Protein AF-A0A8H7TAU4-F1 (afdb_monomer)

Mean predicted aligned error: 18.39 Å

Organism: NCBI:txid108018

Solvent-accessible surface area (backbone atoms only — not comparable to full-atom values): 24026 Å² total; per-residue (Å²): 134,82,78,77,77,76,82,73,50,47,54,46,90,55,52,49,79,36,40,70,45,43,52,53,49,30,53,46,48,50,38,44,74,73,68,39,78,77,33,78,69,54,66,74,47,54,70,62,42,50,51,22,52,53,50,47,56,60,47,37,76,79,29,71,68,57,35,52,51,50,52,52,43,54,68,47,61,88,88,40,52,69,61,44,29,54,39,26,55,61,50,57,75,49,31,76,57,73,70,72,73,70,66,76,66,76,60,66,71,84,58,73,67,71,75,76,69,81,69,74,74,76,58,87,67,52,46,57,56,87,58,88,82,60,81,83,72,72,77,49,75,78,52,86,58,77,69,78,44,48,53,73,48,42,30,28,26,63,35,91,91,38,89,91,43,70,41,85,66,50,74,48,79,48,53,51,64,82,84,39,76,86,68,46,44,85,35,65,66,41,38,47,54,54,40,50,54,52,48,52,54,46,36,73,59,72,39,71,85,69,67,87,75,81,78,58,36,49,69,59,51,54,50,50,49,49,51,48,48,55,37,47,75,75,32,77,56,74,57,53,50,60,50,29,42,53,51,42,63,70,36,59,88,37,74,41,50,47,84,44,41,40,69,58,50,85,68,84,72,39,56,46,40,93,57,69,38,69,50,76,86,57,52,49,68,56,52,55,64,48,44,79,71,37,70,68,48,49,50,50,52,53,50,38,67,70,49,83,58,78,94,69,94,72,82,85,77,71,78,70,73,77,64,67,65,69,46,51,58,52,50,54,60,52,48,72,74,66,78,78,83,85,79,83,78,86,81,88,86,85,88,80,90,85,80,89,82,83,90,81,90,80,90,82,84,89,84,81,88,82,89,82,87,82,78,86,81,86,82,88,135

Nearest PDB structures (foldseek):
  8glv-assembly1_Gs  TM=4.082E-01  e=7.304E+00  Chlamydomonas reinhardtii
  7ogk-assembly1_B  TM=1.988E-01  e=6.567E+00  Escherichia coli K-12

Sequence (381 aa):
MTEHSTDIPLFDGYNLTSARELRFLAVAISEYKDGLGNGMKLRALSDERKATITRVAIQMVGSPSLRAAIDALVAVDFECDNALISAGRMLQVFTYFEPPELRPSIGPVPTDPLPVQLIDKNVPGVRAIKDPSLDTSFARHGTPDKSKYKFIIDFEKQNPYKSAKWDYYGTKVYNWTDHHGEPSWDSAASLSKLNQWRAQIFKRYFGVKRGPRDHWIVSEKDLVVKLMKEDLENSAFVRWKRLANNYNSAMNGQIQGTDEFLLSQSIGNKEYLDEERLAPWRTLGAIKAQTTRWPETMNLEAQALAGETSEVESSDDEEEMQDPESESEKVVAANLKRKRPHTKSQGSGKSKKVKKTNTSKGKSHRKGKAVKKYSDGEDEN

Foldseek 3Di:
DDPPDPQQFLQPPADLQFLVSLVLLLVQLVCVVVVVLVDPSLVPDDPRRSVSSVSLVVVVVVDVQSVVLSVLSNPDDSVDSPSSSVSSVSCVVRRRPPRPPPPPPPPPVPPVPLPPPPPDQDDPQKAWDDDPVWDLDAQAAPDDDQPLQKDKIWMWGQDPVHNPDTHTDGMDMGGNVVPDPDFDSNDPVSSVSSNVVSQVVCCNHVNDPDDPDDFDFPVLVVLLLVLQLVCLVVDLDGLLLVSLVVSCVVQPQDKAQQPTATPDCPPPNDGGDPHIDRDDRDDSVRSVVVLVVDVSSVVSNVVSVVPPDDDDDDDSPDDRDDDVVVVVVVVVVVVVVDDDDDDDDDDDDDDDDDDDDDDDDDDDDDDDDDDDDDDDDDDDD

Structure (mmCIF, N/CA/C/O backbone):
data_AF-A0A8H7TAU4-F1
#
_entry.id   AF-A0A8H7TAU4-F1
#
loop_
_atom_site.group_PDB
_atom_site.id
_atom_site.type_symbol
_atom_site.label_atom_id
_atom_site.label_alt_id
_atom_site.label_comp_id
_atom_site.label_asym_id
_atom_site.label_entity_id
_atom_site.label_seq_id
_atom_site.pdbx_PDB_ins_code
_atom_site.Cartn_x
_atom_site.Cartn_y
_atom_site.Cartn_z
_atom_site.occupancy
_atom_site.B_iso_or_equiv
_atom_site.auth_seq_id
_atom_site.auth_comp_id
_atom_site.auth_asym_id
_atom_site.auth_atom_id
_atom_site.pdbx_PDB_model_num
ATOM 1 N N . MET A 1 1 ? 25.228 -34.833 15.499 1.00 39.53 1 MET A N 1
ATOM 2 C CA . MET A 1 1 ? 25.374 -33.989 16.698 1.00 39.53 1 MET A CA 1
ATOM 3 C C . MET A 1 1 ? 24.097 -33.183 16.798 1.00 39.53 1 MET A C 1
ATOM 5 O O . MET A 1 1 ? 23.881 -32.322 15.962 1.00 39.53 1 MET A O 1
ATOM 9 N N . THR A 1 2 ? 23.187 -33.581 17.681 1.00 47.03 2 THR A N 1
ATOM 10 C CA . THR A 1 2 ? 21.951 -32.841 17.957 1.00 47.03 2 THR A CA 1
ATOM 11 C C . THR A 1 2 ? 22.325 -31.645 18.818 1.00 47.03 2 THR A C 1
ATOM 13 O O . THR A 1 2 ? 22.779 -31.827 19.946 1.00 47.03 2 THR A O 1
ATOM 16 N N . GLU A 1 3 ? 22.221 -30.440 18.265 1.00 52.06 3 GLU A N 1
ATOM 17 C CA . GLU A 1 3 ? 22.332 -29.211 19.046 1.00 52.06 3 GLU A CA 1
ATOM 18 C C . GLU A 1 3 ? 21.216 -29.231 20.094 1.00 52.06 3 GLU A C 1
ATOM 20 O O . GLU A 1 3 ? 20.033 -29.261 19.756 1.00 52.06 3 GLU A O 1
ATOM 25 N N . HIS A 1 4 ? 21.588 -29.308 21.371 1.00 49.59 4 HIS A N 1
ATOM 26 C CA . HIS A 1 4 ? 20.640 -29.129 22.459 1.00 49.59 4 HIS A CA 1
ATOM 27 C C . HIS A 1 4 ? 20.161 -27.680 22.399 1.00 49.59 4 HIS A C 1
ATOM 29 O O . HIS A 1 4 ? 20.913 -26.769 22.744 1.00 49.59 4 HIS A O 1
ATOM 35 N N . SER A 1 5 ? 18.933 -27.476 21.916 1.00 58.84 5 SER A N 1
ATOM 36 C CA . SER A 1 5 ? 18.222 -26.208 22.056 1.00 58.84 5 SER A CA 1
ATOM 37 C C . SER A 1 5 ? 18.266 -25.819 23.529 1.00 58.84 5 SER A C 1
ATOM 39 O O . SER A 1 5 ? 17.749 -26.536 24.383 1.00 58.84 5 SER A O 1
ATOM 41 N N . THR A 1 6 ? 18.965 -24.736 23.851 1.00 65.75 6 THR A N 1
ATOM 42 C CA . THR A 1 6 ? 18.936 -24.176 25.197 1.00 65.75 6 THR A CA 1
ATOM 43 C C . THR A 1 6 ? 17.556 -23.571 25.391 1.00 65.75 6 THR A C 1
ATOM 45 O O . THR A 1 6 ? 17.268 -22.522 24.814 1.00 65.75 6 THR A O 1
ATOM 48 N N . ASP A 1 7 ? 16.701 -24.243 26.155 1.00 78.94 7 ASP A N 1
ATOM 49 C CA . ASP A 1 7 ? 15.372 -23.743 26.495 1.00 78.94 7 ASP A CA 1
ATOM 50 C C . ASP A 1 7 ? 15.516 -22.478 27.343 1.00 78.94 7 ASP A C 1
ATOM 52 O O . ASP A 1 7 ? 15.787 -22.523 28.544 1.00 78.94 7 ASP A O 1
ATOM 56 N N . ILE A 1 8 ? 15.401 -21.321 26.690 1.00 85.88 8 ILE A N 1
ATOM 57 C CA . ILE A 1 8 ? 15.450 -20.033 27.375 1.00 85.88 8 ILE A CA 1
ATOM 58 C C . ILE A 1 8 ? 14.099 -19.842 28.079 1.00 85.88 8 ILE A C 1
ATOM 60 O O . ILE A 1 8 ? 13.071 -19.855 27.393 1.00 85.88 8 ILE A O 1
ATOM 64 N N . PRO A 1 9 ? 14.064 -19.628 29.408 1.00 91.75 9 PRO A N 1
ATOM 65 C CA . PRO A 1 9 ? 12.813 -19.467 30.139 1.00 91.75 9 PRO A CA 1
ATOM 66 C C . PRO A 1 9 ? 12.007 -18.273 29.616 1.00 91.75 9 PRO A C 1
ATOM 68 O O . PRO A 1 9 ? 12.557 -17.235 29.240 1.00 91.75 9 PRO A O 1
ATOM 71 N N . LEU A 1 10 ? 10.677 -18.400 29.617 1.00 94.50 10 LEU A N 1
ATOM 72 C CA . LEU A 1 10 ? 9.784 -17.388 29.039 1.00 94.50 10 LEU A CA 1
ATOM 73 C C . LEU A 1 10 ? 9.912 -16.016 29.723 1.00 94.50 10 LEU A C 1
ATOM 75 O O . LEU A 1 10 ? 9.821 -14.993 29.051 1.00 94.50 10 LEU A O 1
ATOM 79 N N . PHE A 1 11 ? 10.144 -16.002 31.038 1.00 95.75 11 PHE A N 1
ATOM 80 C CA . PHE A 1 11 ? 10.239 -14.796 31.872 1.00 95.75 11 PHE A CA 1
ATOM 81 C C . PHE A 1 11 ? 11.682 -14.435 32.249 1.00 95.75 11 PHE A C 1
ATOM 83 O O . PHE A 1 11 ? 11.936 -13.934 33.345 1.00 95.75 11 PHE A O 1
ATOM 90 N N . ASP A 1 12 ? 12.631 -14.700 31.353 1.00 94.38 12 ASP A N 1
ATOM 91 C CA . ASP A 1 12 ? 14.044 -14.409 31.594 1.00 94.38 12 ASP A CA 1
ATOM 92 C C . ASP A 1 12 ? 14.277 -12.935 31.975 1.00 94.38 12 ASP A C 1
ATOM 94 O O . ASP A 1 12 ? 13.645 -12.023 31.426 1.00 94.38 12 ASP A O 1
ATOM 98 N N . GLY A 1 13 ? 15.141 -12.697 32.959 1.00 93.88 13 GLY A N 1
ATOM 99 C CA . GLY A 1 13 ? 15.393 -11.364 33.516 1.00 93.88 13 GLY A CA 1
ATOM 100 C C . GLY A 1 13 ? 14.346 -10.824 34.511 1.00 93.88 13 GLY A C 1
ATOM 101 O O . GLY A 1 13 ? 14.547 -9.721 35.038 1.00 93.88 13 GLY A O 1
ATOM 102 N N . TYR A 1 14 ? 13.272 -11.569 34.819 1.00 96.06 14 TYR A N 1
ATOM 103 C CA . TYR A 1 14 ? 12.276 -11.222 35.847 1.00 96.06 14 TYR A CA 1
ATOM 104 C C . TYR A 1 14 ? 12.221 -12.261 36.975 1.00 96.06 14 TYR A C 1
ATOM 106 O O . TYR A 1 14 ? 12.076 -13.458 36.742 1.00 96.06 14 TYR A O 1
ATOM 114 N N . ASN A 1 15 ? 12.263 -11.802 38.231 1.00 96.62 15 ASN A N 1
ATOM 115 C CA . ASN A 1 15 ? 12.067 -12.679 39.386 1.00 96.62 15 ASN A CA 1
ATOM 116 C C . ASN A 1 15 ? 10.575 -12.773 39.751 1.00 96.62 15 ASN A C 1
ATOM 118 O O . ASN A 1 15 ? 10.033 -11.885 40.411 1.00 96.62 15 ASN A O 1
ATOM 122 N N . LEU A 1 16 ? 9.934 -13.883 39.378 1.00 96.81 16 LEU A N 1
ATOM 123 C CA . LEU A 1 16 ? 8.505 -14.128 39.615 1.00 96.81 16 LEU A CA 1
ATOM 124 C C . LEU A 1 16 ? 8.123 -14.353 41.091 1.00 96.81 16 LEU A C 1
ATOM 126 O O . LEU A 1 16 ? 6.945 -14.511 41.394 1.00 96.81 16 LEU A O 1
ATOM 130 N N . THR A 1 17 ? 9.079 -14.364 42.025 1.00 96.31 17 THR A N 1
ATOM 131 C CA . THR A 1 17 ? 8.798 -14.380 43.473 1.00 96.31 17 THR A CA 1
ATOM 132 C C . THR A 1 17 ? 8.974 -13.010 44.129 1.00 96.31 17 THR A C 1
ATOM 134 O O . THR A 1 17 ? 8.787 -12.886 45.336 1.00 96.31 17 THR A O 1
ATOM 137 N N . SER A 1 18 ? 9.355 -11.982 43.365 1.00 97.25 18 SER A N 1
ATOM 138 C CA . SER A 1 18 ? 9.571 -10.619 43.853 1.00 97.25 18 SER A CA 1
ATOM 139 C C . SER A 1 18 ? 8.415 -9.714 43.435 1.00 97.25 18 SER A C 1
ATOM 141 O O . SER A 1 18 ? 8.256 -9.414 42.252 1.00 97.25 18 SER A O 1
ATOM 143 N N . ALA A 1 19 ? 7.642 -9.209 44.402 1.00 96.00 19 ALA A N 1
ATOM 144 C CA . ALA A 1 19 ? 6.538 -8.283 44.132 1.00 96.00 19 ALA A CA 1
ATOM 145 C C . ALA A 1 19 ? 6.995 -7.045 43.340 1.00 96.00 19 ALA A C 1
ATOM 147 O O . ALA A 1 19 ? 6.307 -6.588 42.430 1.00 96.00 19 ALA A O 1
ATOM 148 N N . ARG A 1 20 ? 8.201 -6.531 43.624 1.00 95.94 20 ARG A N 1
ATOM 149 C CA . ARG A 1 20 ? 8.790 -5.400 42.892 1.00 95.94 20 ARG A CA 1
ATOM 150 C C . ARG A 1 20 ? 8.992 -5.711 41.408 1.00 95.94 20 ARG A C 1
ATOM 152 O O . ARG A 1 20 ? 8.645 -4.883 40.573 1.00 95.94 20 ARG A O 1
ATOM 159 N N . GLU A 1 21 ? 9.545 -6.876 41.079 1.00 96.75 21 GLU A N 1
ATOM 160 C CA . GLU A 1 21 ? 9.778 -7.264 39.680 1.00 96.75 21 GLU A CA 1
ATOM 161 C C . GLU A 1 21 ? 8.468 -7.555 38.945 1.00 96.75 21 GLU A C 1
ATOM 163 O O . GLU A 1 21 ? 8.324 -7.205 37.776 1.00 96.75 21 GLU A O 1
ATOM 168 N N . LEU A 1 22 ? 7.480 -8.110 39.648 1.00 97.06 22 LEU A N 1
ATOM 169 C CA . LEU A 1 22 ? 6.145 -8.357 39.107 1.00 97.06 22 LEU A CA 1
ATOM 170 C C . LEU A 1 22 ? 5.388 -7.064 38.783 1.00 97.06 22 LEU A C 1
ATOM 172 O O . LEU A 1 22 ? 4.741 -7.002 37.742 1.00 97.06 22 LEU A O 1
ATOM 176 N N . ARG A 1 23 ? 5.533 -6.002 39.592 1.00 95.81 23 ARG A N 1
ATOM 177 C CA . ARG A 1 23 ? 5.009 -4.664 39.246 1.00 95.81 23 ARG A CA 1
ATOM 178 C C . ARG A 1 23 ? 5.629 -4.139 37.952 1.00 95.81 23 ARG A C 1
ATOM 180 O O . ARG A 1 23 ? 4.915 -3.650 37.081 1.00 95.81 23 ARG A O 1
ATOM 187 N N . PHE A 1 24 ? 6.952 -4.255 37.800 1.00 94.88 24 PHE A N 1
ATOM 188 C CA . PHE A 1 24 ? 7.625 -3.825 36.570 1.00 94.88 24 PHE A CA 1
ATOM 189 C C . PHE A 1 24 ? 7.172 -4.632 35.354 1.00 94.88 24 PHE A C 1
ATOM 191 O O . PHE A 1 24 ? 6.944 -4.047 34.298 1.00 94.88 24 PHE A O 1
ATOM 198 N N . LEU A 1 25 ? 7.023 -5.950 35.505 1.00 96.12 25 LEU A N 1
ATOM 199 C CA . LEU A 1 25 ? 6.506 -6.829 34.461 1.00 96.12 25 LEU A CA 1
ATOM 200 C C . LEU A 1 25 ? 5.082 -6.425 34.050 1.00 96.12 25 LEU A C 1
ATOM 202 O O . LEU A 1 25 ? 4.831 -6.231 32.864 1.00 96.12 25 LEU A O 1
ATOM 206 N N . ALA A 1 26 ? 4.183 -6.229 35.019 1.00 96.12 26 ALA A N 1
ATOM 207 C CA . ALA A 1 26 ? 2.795 -5.830 34.783 1.00 96.12 26 ALA A CA 1
ATOM 208 C C . ALA A 1 26 ? 2.702 -4.503 34.013 1.00 96.12 26 ALA A C 1
ATOM 210 O O . ALA A 1 26 ? 2.026 -4.420 32.990 1.00 96.12 26 ALA A O 1
ATOM 211 N N . VAL A 1 27 ? 3.446 -3.483 34.456 1.00 94.62 27 VAL A N 1
ATOM 212 C CA . VAL A 1 27 ? 3.479 -2.166 33.800 1.00 94.62 27 VAL A CA 1
ATOM 213 C C . VAL A 1 27 ? 4.049 -2.261 32.383 1.00 94.62 27 VAL A C 1
ATOM 215 O O . VAL A 1 27 ? 3.482 -1.684 31.459 1.00 94.62 27 VAL A O 1
ATOM 218 N N . ALA A 1 28 ? 5.147 -2.997 32.194 1.00 94.50 28 ALA A N 1
ATOM 219 C CA . ALA A 1 28 ? 5.782 -3.146 30.888 1.00 94.50 28 ALA A CA 1
ATOM 220 C C . ALA A 1 28 ? 4.875 -3.865 29.878 1.00 94.50 28 ALA A C 1
ATOM 222 O O . ALA A 1 28 ? 4.795 -3.452 28.723 1.00 94.50 28 ALA A O 1
ATOM 223 N N . ILE A 1 29 ? 4.167 -4.913 30.310 1.00 94.44 29 ILE A N 1
ATOM 224 C CA . ILE A 1 29 ? 3.215 -5.620 29.450 1.00 94.44 29 ILE A CA 1
ATOM 225 C C . ILE A 1 29 ? 1.998 -4.743 29.144 1.00 94.44 29 ILE A C 1
ATOM 227 O O . ILE A 1 29 ? 1.566 -4.724 27.995 1.00 94.44 29 ILE A O 1
ATOM 231 N N . SER A 1 30 ? 1.473 -3.992 30.118 1.00 93.50 30 SER A N 1
ATOM 232 C CA . SER A 1 30 ? 0.364 -3.058 29.877 1.00 93.50 30 SER A CA 1
ATOM 233 C C . SER A 1 30 ? 0.732 -2.018 28.815 1.00 93.50 30 SER A C 1
ATOM 235 O O . SER A 1 30 ? 0.019 -1.895 27.825 1.00 93.50 30 SER A O 1
ATOM 237 N N . GLU A 1 31 ? 1.891 -1.354 28.944 1.00 91.12 31 GLU A N 1
ATOM 238 C CA . GLU A 1 31 ? 2.360 -0.385 27.936 1.00 91.12 31 GLU A CA 1
ATOM 239 C C . GLU A 1 31 ? 2.540 -1.034 26.554 1.00 91.12 31 GLU A C 1
ATOM 241 O O . GLU A 1 31 ? 2.225 -0.430 25.529 1.00 91.12 31 GLU A O 1
ATOM 246 N N . TYR A 1 32 ? 3.020 -2.280 26.507 1.00 90.00 32 TYR A N 1
ATOM 247 C CA . TYR A 1 32 ? 3.148 -3.012 25.250 1.00 90.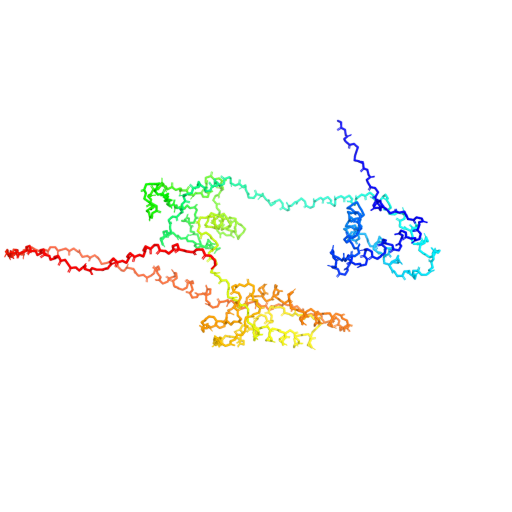00 32 TYR A CA 1
ATOM 248 C C . TYR A 1 32 ? 1.778 -3.318 24.615 1.00 90.00 32 TYR A C 1
ATOM 250 O O . TYR A 1 32 ? 1.624 -3.154 23.403 1.00 90.00 32 TYR A O 1
ATOM 258 N N . LYS A 1 33 ? 0.779 -3.736 25.411 1.00 87.12 33 LYS A N 1
ATOM 259 C CA . LYS A 1 33 ? -0.590 -4.039 24.944 1.00 87.12 33 LYS A CA 1
ATOM 260 C C . LYS A 1 33 ? -1.305 -2.803 24.401 1.00 87.12 33 LYS A C 1
ATOM 262 O O . LYS A 1 33 ? -2.013 -2.923 23.406 1.00 87.12 33 LYS A O 1
ATOM 267 N N . ASP A 1 34 ? -1.041 -1.632 24.970 1.00 86.06 34 ASP A N 1
ATOM 268 C CA . ASP A 1 34 ? -1.599 -0.352 24.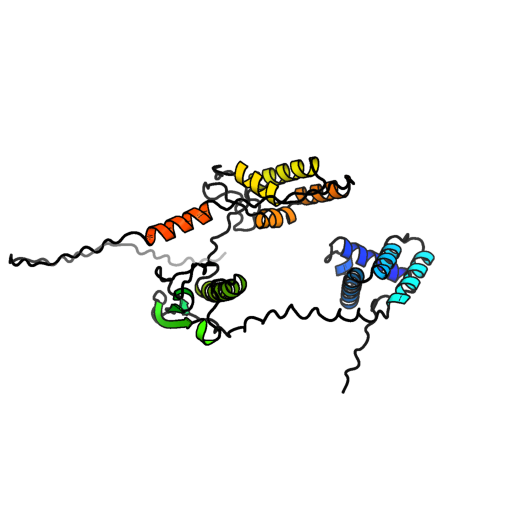510 1.00 86.06 34 ASP A CA 1
ATOM 269 C C . ASP A 1 34 ? -0.957 0.155 23.199 1.00 86.06 34 ASP A C 1
ATOM 271 O O . ASP A 1 34 ? -1.198 1.279 22.761 1.00 86.06 34 ASP A O 1
ATOM 275 N N . GLY A 1 35 ? -0.095 -0.647 22.558 1.00 80.75 35 GLY A N 1
ATOM 276 C CA . GLY A 1 35 ? 0.604 -0.277 21.325 1.00 80.75 35 GLY A CA 1
ATOM 277 C C . GLY A 1 35 ? 1.745 0.719 21.546 1.00 80.75 35 GLY A C 1
ATOM 278 O O . GLY A 1 35 ? 2.407 1.134 20.591 1.00 80.75 35 GLY A O 1
ATOM 279 N N . LEU A 1 36 ? 2.047 1.064 22.801 1.00 71.06 36 LEU A N 1
ATOM 280 C CA . LEU A 1 36 ? 3.151 1.936 23.183 1.00 71.06 36 LEU A CA 1
ATOM 281 C C . LEU A 1 36 ? 4.455 1.139 23.278 1.00 71.06 36 LEU A C 1
ATOM 283 O O . LEU A 1 36 ? 5.187 1.258 24.254 1.00 71.06 36 LEU A O 1
ATOM 287 N N . GLY A 1 37 ? 4.814 0.382 22.235 1.00 61.94 37 GLY A N 1
ATOM 288 C CA . GLY A 1 37 ? 6.059 -0.406 22.183 1.00 61.94 37 GLY A CA 1
ATOM 289 C C . GLY A 1 37 ? 7.354 0.405 22.390 1.00 61.94 37 GLY A C 1
ATOM 290 O O . GLY A 1 37 ? 8.420 -0.175 22.565 1.00 61.94 37 GLY A O 1
ATOM 291 N N . ASN A 1 38 ? 7.255 1.743 22.415 1.00 64.44 38 ASN A N 1
ATOM 292 C CA . ASN A 1 38 ? 8.321 2.705 22.717 1.00 64.44 38 ASN A CA 1
ATOM 293 C C . ASN A 1 38 ? 8.006 3.623 23.923 1.00 64.44 38 ASN A C 1
ATOM 295 O O . ASN A 1 38 ? 8.547 4.737 24.026 1.00 64.44 38 ASN A O 1
ATOM 299 N N . GLY A 1 39 ? 7.132 3.187 24.834 1.00 74.88 39 GLY A N 1
ATOM 300 C CA . GLY A 1 39 ? 6.830 3.880 26.086 1.00 74.88 39 GLY A CA 1
ATOM 301 C C . GLY A 1 39 ? 8.102 4.258 26.854 1.00 74.88 39 GLY A C 1
ATOM 302 O O . GLY A 1 39 ? 9.137 3.589 26.755 1.00 74.88 39 GLY A O 1
ATOM 303 N N . MET A 1 40 ? 8.074 5.379 27.586 1.00 69.19 40 MET A N 1
ATOM 304 C CA . MET A 1 40 ? 9.248 5.845 28.343 1.00 69.19 40 MET A CA 1
ATOM 305 C C . MET A 1 40 ? 9.749 4.788 29.339 1.00 69.19 40 MET A C 1
ATOM 307 O O . MET A 1 40 ? 10.958 4.677 29.535 1.00 69.19 40 MET A O 1
ATOM 311 N N . LYS A 1 41 ? 8.852 3.979 29.920 1.00 78.44 41 LYS A N 1
ATOM 312 C CA . LYS A 1 41 ? 9.231 2.944 30.890 1.00 78.44 41 LYS A CA 1
ATOM 313 C C . LYS A 1 41 ? 9.824 1.715 30.208 1.00 78.44 41 LYS A C 1
ATOM 315 O O . LYS A 1 41 ? 10.830 1.203 30.691 1.00 78.44 41 LYS A O 1
ATOM 320 N N . LEU A 1 42 ? 9.301 1.307 29.047 1.00 81.94 42 LEU A N 1
ATOM 321 C CA . LEU A 1 42 ? 9.917 0.255 28.224 1.00 81.94 42 LEU A CA 1
ATOM 322 C C . LEU A 1 42 ? 11.335 0.626 27.767 1.00 81.94 42 LEU A C 1
ATOM 324 O O . LEU A 1 42 ? 12.218 -0.230 27.760 1.00 81.94 42 LEU A O 1
ATOM 328 N N . ARG A 1 43 ? 11.597 1.901 27.442 1.00 83.31 43 ARG A N 1
ATOM 329 C CA . ARG A 1 43 ? 12.940 2.368 27.042 1.00 83.31 43 ARG A CA 1
ATOM 330 C C . ARG A 1 43 ? 13.994 2.204 28.137 1.00 83.31 43 ARG A C 1
ATOM 332 O O . ARG A 1 43 ? 15.146 1.935 27.801 1.00 83.31 43 ARG A O 1
ATOM 339 N N . ALA A 1 44 ? 13.597 2.326 29.402 1.00 87.88 44 ALA A N 1
ATOM 340 C CA . ALA A 1 44 ? 14.481 2.203 30.559 1.00 87.88 44 ALA A CA 1
ATOM 341 C C . ALA A 1 44 ? 14.828 0.747 30.931 1.00 87.88 44 ALA A C 1
ATOM 343 O O . ALA A 1 44 ? 15.700 0.527 31.770 1.00 87.88 44 ALA A O 1
ATOM 344 N N . LEU A 1 45 ? 14.164 -0.249 30.333 1.00 90.38 45 LEU A N 1
ATOM 345 C CA . LEU A 1 45 ? 14.465 -1.663 30.568 1.00 90.38 45 LEU A CA 1
ATOM 346 C C . LEU A 1 45 ? 15.744 -2.098 29.838 1.00 90.38 45 LEU A C 1
ATOM 348 O O . LEU A 1 45 ? 16.067 -1.582 28.764 1.00 90.38 45 LEU A O 1
ATOM 352 N N . SER A 1 46 ? 16.432 -3.100 30.393 1.00 94.06 46 SER A N 1
ATOM 353 C CA . SER A 1 46 ? 17.510 -3.800 29.689 1.00 94.06 46 SER A CA 1
ATOM 354 C C . SER A 1 46 ? 16.978 -4.498 28.434 1.00 94.06 46 SER A C 1
ATOM 356 O O . SER A 1 46 ? 15.799 -4.858 28.355 1.00 94.06 46 SER A O 1
ATOM 358 N N . ASP A 1 47 ? 17.849 -4.712 27.449 1.00 91.06 47 ASP A N 1
ATOM 359 C CA . ASP A 1 47 ? 17.465 -5.352 26.184 1.00 91.06 47 ASP A CA 1
ATOM 360 C C . ASP A 1 47 ? 16.953 -6.784 26.390 1.00 91.06 47 ASP A C 1
ATOM 362 O O . ASP A 1 47 ? 16.000 -7.204 25.737 1.00 91.06 47 ASP A O 1
ATOM 366 N N . GLU A 1 48 ? 17.502 -7.488 27.379 1.00 93.06 48 GLU A N 1
ATOM 367 C CA . GLU A 1 48 ? 17.034 -8.802 27.824 1.00 93.06 48 GLU A CA 1
ATOM 368 C C . GLU A 1 48 ? 15.574 -8.759 28.305 1.00 93.06 48 GLU A C 1
ATOM 370 O O . GLU A 1 48 ? 14.733 -9.528 27.837 1.00 93.06 48 GLU A O 1
ATOM 375 N N . ARG A 1 49 ? 15.223 -7.791 29.164 1.00 94.88 49 ARG A N 1
ATOM 376 C CA . ARG A 1 49 ? 13.846 -7.627 29.651 1.00 94.88 49 ARG A CA 1
ATOM 377 C C . ARG A 1 49 ? 12.890 -7.239 28.525 1.00 94.88 49 ARG A C 1
ATOM 379 O O . ARG A 1 49 ? 11.791 -7.782 28.457 1.00 94.88 49 ARG A O 1
ATOM 386 N N . LYS A 1 50 ? 13.301 -6.365 27.599 1.00 93.19 50 LYS A N 1
ATOM 387 C CA . LYS A 1 50 ? 12.498 -6.017 26.407 1.00 93.19 50 LYS A CA 1
ATOM 388 C C . LYS A 1 50 ? 12.231 -7.236 25.521 1.00 93.19 50 LYS A C 1
ATOM 390 O O . LYS A 1 50 ? 11.105 -7.423 25.049 1.00 93.19 50 LYS A O 1
ATOM 395 N N . ALA A 1 51 ? 13.246 -8.076 25.313 1.00 91.56 51 ALA A N 1
ATOM 396 C CA . ALA A 1 51 ? 13.105 -9.322 24.570 1.00 91.56 51 ALA A CA 1
ATOM 397 C C . ALA A 1 51 ? 12.121 -10.272 25.270 1.00 91.56 51 ALA A C 1
ATOM 399 O O . ALA A 1 51 ? 11.256 -10.849 24.613 1.00 91.56 51 ALA A O 1
ATOM 400 N N . THR A 1 52 ? 12.180 -10.377 26.599 1.00 95.00 52 THR A N 1
ATOM 401 C CA . THR A 1 52 ? 11.213 -11.141 27.400 1.00 95.00 52 THR A CA 1
ATOM 402 C C . THR A 1 52 ? 9.781 -10.626 27.249 1.00 95.00 52 THR A C 1
ATOM 404 O O . THR A 1 52 ? 8.900 -11.421 26.933 1.00 95.00 52 THR A O 1
ATOM 407 N N . ILE A 1 53 ? 9.536 -9.315 27.353 1.00 95.31 53 ILE A N 1
ATOM 408 C CA . ILE A 1 53 ? 8.195 -8.735 27.133 1.00 95.31 53 ILE A CA 1
ATOM 409 C C . ILE A 1 53 ? 7.665 -9.073 25.735 1.00 95.31 53 ILE A C 1
ATOM 411 O O . ILE A 1 53 ? 6.523 -9.506 25.588 1.00 95.31 53 ILE A O 1
ATOM 415 N N . THR A 1 54 ? 8.515 -8.947 24.714 1.00 91.44 54 THR A N 1
ATOM 416 C CA . THR A 1 54 ? 8.149 -9.268 23.327 1.00 91.44 54 THR A CA 1
ATOM 417 C C . THR A 1 54 ? 7.806 -10.751 23.167 1.00 91.44 54 THR A C 1
ATOM 419 O O . THR A 1 54 ? 6.796 -11.088 22.551 1.00 91.44 54 THR A O 1
ATOM 422 N N . ARG A 1 55 ? 8.602 -11.654 23.757 1.00 92.69 55 ARG A N 1
ATOM 423 C CA . ARG A 1 55 ? 8.335 -13.102 23.739 1.00 92.69 55 ARG A CA 1
ATOM 424 C C . ARG A 1 55 ? 7.019 -13.447 24.427 1.00 92.69 55 ARG A C 1
ATOM 426 O O . ARG A 1 55 ? 6.223 -14.184 23.850 1.00 92.69 55 ARG A O 1
ATOM 433 N N . VAL A 1 56 ? 6.767 -12.891 25.614 1.00 94.25 56 VAL A N 1
ATOM 434 C CA . VAL A 1 56 ? 5.506 -13.086 26.347 1.00 94.25 56 VAL A CA 1
ATOM 435 C C . VAL A 1 56 ? 4.324 -12.614 25.502 1.00 94.25 56 VAL A C 1
ATOM 437 O O . VAL A 1 56 ? 3.363 -13.362 25.342 1.00 94.25 56 VAL A O 1
ATOM 440 N N . ALA A 1 57 ? 4.414 -11.432 24.885 1.00 91.62 57 ALA A N 1
ATOM 441 C CA . ALA A 1 57 ? 3.349 -10.900 24.040 1.00 91.62 57 ALA A CA 1
ATOM 442 C C . ALA A 1 57 ? 3.055 -11.790 22.820 1.00 91.62 57 ALA A C 1
ATOM 444 O O . ALA A 1 57 ? 1.891 -12.056 22.523 1.00 91.62 57 ALA A O 1
ATOM 445 N N . ILE A 1 58 ? 4.093 -12.306 22.148 1.00 89.81 58 ILE A N 1
ATOM 446 C CA . ILE A 1 58 ? 3.936 -13.258 21.037 1.00 89.81 58 ILE A CA 1
ATOM 447 C C . ILE A 1 58 ? 3.237 -14.536 21.522 1.00 89.81 58 ILE A C 1
ATOM 449 O O . ILE A 1 58 ? 2.281 -14.992 20.896 1.00 89.81 58 ILE A O 1
ATOM 453 N N . GLN A 1 59 ? 3.660 -15.094 22.661 1.00 91.12 59 GLN A N 1
ATOM 454 C CA . GLN A 1 59 ? 3.076 -16.325 23.207 1.00 91.12 59 GLN A CA 1
ATOM 455 C C . GLN A 1 59 ? 1.626 -16.140 23.678 1.00 91.12 59 GLN A C 1
ATOM 457 O O . GLN A 1 59 ? 0.798 -17.038 23.512 1.00 91.12 59 GLN A O 1
ATOM 462 N N . MET A 1 60 ? 1.266 -14.958 24.189 1.00 93.38 60 MET A N 1
ATOM 463 C CA . MET A 1 60 ? -0.118 -14.622 24.548 1.00 93.38 60 MET A CA 1
ATOM 464 C C . MET A 1 60 ? -1.074 -14.656 23.348 1.00 93.38 60 MET A C 1
ATOM 466 O O . MET A 1 60 ? -2.284 -14.781 23.547 1.00 93.38 60 MET A O 1
ATOM 470 N N . VAL A 1 61 ? -0.585 -14.541 22.105 1.00 89.19 61 VAL A N 1
ATOM 471 C CA . VAL A 1 61 ? -1.415 -14.715 20.897 1.00 89.19 61 VAL A CA 1
ATOM 472 C C . VAL A 1 61 ? -1.868 -16.170 20.754 1.00 89.19 61 VAL A C 1
ATOM 474 O O . VAL A 1 61 ? -3.013 -16.413 20.383 1.00 89.19 61 VAL A O 1
ATOM 477 N N . GLY A 1 62 ? -0.994 -17.124 21.088 1.00 87.38 62 GLY A N 1
ATOM 478 C CA . GLY A 1 62 ? -1.241 -18.560 20.946 1.00 87.38 62 GLY A CA 1
ATOM 479 C C . GLY A 1 62 ? -1.794 -19.262 22.189 1.00 87.38 62 GLY A C 1
ATOM 480 O O . GLY A 1 62 ? -2.328 -20.360 22.057 1.00 87.38 62 GLY A O 1
ATOM 481 N N . SER A 1 63 ? -1.691 -18.656 23.377 1.00 93.25 63 SER A N 1
ATOM 482 C CA . SER A 1 63 ? -2.073 -19.277 24.654 1.00 93.25 63 SER A CA 1
ATOM 483 C C . SER A 1 63 ? -3.104 -18.433 25.422 1.00 93.25 63 SER A C 1
ATOM 485 O O . SER A 1 63 ? -2.732 -17.469 26.103 1.00 93.25 63 SER A O 1
ATOM 487 N N . PRO A 1 64 ? -4.407 -18.787 25.360 1.00 92.31 64 PRO A N 1
ATOM 488 C CA . PRO A 1 64 ? -5.457 -18.116 26.130 1.00 92.31 64 PRO A CA 1
ATOM 489 C C . PRO A 1 64 ? -5.213 -18.162 27.644 1.00 92.31 64 PRO A C 1
ATOM 491 O O . PRO A 1 64 ? -5.483 -17.187 28.339 1.00 92.31 64 PRO A O 1
ATOM 494 N N . SER A 1 65 ? -4.651 -19.263 28.155 1.00 94.12 65 SER A N 1
ATOM 495 C CA . SER A 1 65 ? -4.337 -19.426 29.580 1.00 94.12 65 SER A CA 1
ATOM 496 C C . SER A 1 65 ? -3.221 -18.489 30.040 1.00 94.12 65 SER A C 1
ATOM 498 O O . SER A 1 65 ? -3.346 -17.872 31.095 1.00 94.12 65 SER A O 1
ATOM 500 N N . LEU A 1 66 ? -2.160 -18.329 29.235 1.00 95.06 66 LEU A N 1
ATOM 501 C CA . LEU A 1 66 ? -1.107 -17.352 29.523 1.00 95.06 66 LEU A CA 1
ATOM 502 C C . LEU A 1 66 ? -1.673 -15.931 29.485 1.00 95.06 66 LEU A C 1
ATOM 504 O O . LEU A 1 66 ? -1.377 -15.131 30.368 1.00 95.06 66 LEU A O 1
ATOM 508 N N . ARG A 1 67 ? -2.520 -15.626 28.493 1.00 95.94 67 ARG A N 1
ATOM 509 C CA . ARG A 1 67 ? -3.180 -14.321 28.393 1.00 95.94 67 ARG A CA 1
ATOM 510 C C . ARG A 1 67 ? -3.995 -14.010 29.647 1.00 95.94 67 ARG A C 1
ATOM 512 O O . ARG A 1 67 ? -3.785 -12.959 30.236 1.00 95.94 67 ARG A O 1
ATOM 519 N N . ALA A 1 68 ? -4.835 -14.941 30.095 1.00 95.38 68 ALA A N 1
ATOM 520 C CA . ALA A 1 68 ? -5.630 -14.776 31.309 1.00 95.38 68 ALA A CA 1
ATOM 521 C C . ALA A 1 68 ? -4.760 -14.589 32.567 1.00 95.38 68 ALA A C 1
ATOM 523 O O . ALA A 1 68 ? -5.071 -13.747 33.404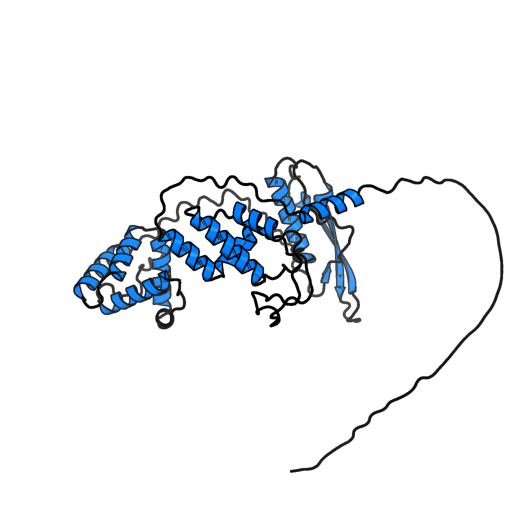 1.00 95.38 68 ALA A O 1
ATOM 524 N N . ALA A 1 69 ? -3.650 -15.326 32.695 1.00 96.31 69 ALA A N 1
ATOM 525 C CA . ALA A 1 69 ? -2.732 -15.180 33.827 1.00 96.31 69 ALA A CA 1
ATOM 526 C C . ALA A 1 69 ? -2.027 -13.811 33.843 1.00 96.31 69 ALA A C 1
ATOM 528 O O . ALA A 1 69 ? -1.855 -13.208 34.903 1.00 96.31 69 ALA A O 1
ATOM 529 N N . ILE A 1 70 ? -1.645 -13.301 32.671 1.00 96.88 70 ILE A N 1
ATOM 530 C CA . ILE A 1 70 ? -1.063 -11.964 32.523 1.00 96.88 70 ILE A CA 1
ATOM 531 C C . ILE A 1 70 ? -2.103 -10.873 32.791 1.00 96.88 70 ILE A C 1
ATOM 533 O O . ILE A 1 70 ? -1.796 -9.907 33.483 1.00 96.88 70 ILE A O 1
ATOM 537 N N . ASP A 1 71 ? -3.330 -11.034 32.302 1.00 95.69 71 ASP A N 1
ATOM 538 C CA . ASP A 1 71 ? -4.417 -10.087 32.559 1.00 95.69 71 ASP A CA 1
ATOM 539 C C . ASP A 1 71 ? -4.751 -10.031 34.054 1.00 95.69 71 ASP A C 1
ATOM 541 O O . ASP A 1 71 ? -4.924 -8.946 34.606 1.00 95.69 71 ASP A O 1
ATOM 545 N N . ALA A 1 72 ? -4.724 -11.180 34.739 1.00 95.56 72 ALA A N 1
ATOM 546 C CA . ALA A 1 72 ? -4.840 -11.240 36.190 1.00 95.56 72 ALA A CA 1
ATOM 547 C C . ALA A 1 72 ? -3.688 -10.505 36.891 1.00 95.56 72 ALA A C 1
ATOM 549 O O . ALA A 1 72 ? -3.949 -9.757 37.827 1.00 95.56 72 ALA A O 1
ATOM 550 N N . LEU A 1 73 ? -2.435 -10.663 36.433 1.00 97.12 73 LEU A N 1
ATOM 551 C CA . LEU A 1 73 ? -1.288 -9.922 36.975 1.00 97.12 73 LEU A CA 1
ATOM 552 C C . LEU A 1 73 ? -1.460 -8.402 36.806 1.00 97.12 73 LEU A C 1
ATOM 554 O O . LEU A 1 73 ? -1.178 -7.655 37.739 1.00 97.12 73 LEU A O 1
ATOM 558 N N . VAL A 1 74 ? -1.904 -7.948 35.630 1.00 96.31 74 VAL A N 1
ATOM 559 C CA . VAL A 1 74 ? -2.104 -6.519 35.323 1.00 96.31 74 VAL A CA 1
ATOM 560 C C . VAL A 1 74 ? -3.261 -5.924 36.131 1.00 96.31 74 VAL A C 1
ATOM 562 O O . VAL A 1 74 ? -3.197 -4.757 36.504 1.00 96.31 74 VAL A O 1
ATOM 565 N N . ALA A 1 75 ? -4.289 -6.719 36.435 1.00 94.94 75 ALA A N 1
ATOM 566 C CA . ALA A 1 75 ? -5.435 -6.297 37.236 1.00 94.94 75 ALA A CA 1
ATOM 567 C C . ALA A 1 75 ? -5.175 -6.290 38.756 1.00 94.94 75 ALA A C 1
ATOM 569 O O . ALA A 1 75 ? -6.006 -5.775 39.505 1.00 94.94 75 ALA A O 1
ATOM 570 N N . VAL A 1 76 ? -4.066 -6.873 39.236 1.00 94.69 76 VAL A N 1
ATOM 571 C CA . VAL A 1 76 ? -3.745 -6.889 40.671 1.00 94.69 76 VAL A CA 1
ATOM 572 C C . VAL A 1 76 ? -3.464 -5.474 41.171 1.00 94.69 76 VAL A C 1
ATOM 574 O O . VAL A 1 76 ? -2.639 -4.755 40.610 1.00 94.69 76 VAL A O 1
ATOM 577 N N . ASP A 1 77 ? -4.091 -5.112 42.291 1.00 91.44 77 ASP A N 1
ATOM 578 C CA . ASP A 1 77 ? -3.768 -3.892 43.024 1.00 91.44 77 ASP A CA 1
ATOM 579 C C . ASP A 1 77 ? -2.292 -3.899 43.459 1.00 91.44 77 ASP A C 1
ATOM 581 O O . ASP A 1 77 ? -1.840 -4.761 44.224 1.00 91.44 77 ASP A O 1
ATOM 585 N N . PHE A 1 78 ? -1.530 -2.922 42.965 1.00 90.44 78 PHE A N 1
ATOM 586 C CA . PHE A 1 78 ? -0.101 -2.814 43.222 1.00 90.44 78 PHE A CA 1
ATOM 587 C C . PHE A 1 78 ? 0.243 -2.544 44.687 1.00 90.44 78 PHE A C 1
ATOM 589 O O . PHE A 1 78 ? 1.417 -2.684 45.034 1.00 90.44 78 PHE A O 1
ATOM 596 N N . GLU A 1 79 ? -0.715 -2.220 45.554 1.00 91.50 79 GLU A N 1
ATOM 597 C CA . GLU A 1 79 ? -0.484 -2.089 46.996 1.00 91.50 79 GLU A CA 1
ATOM 598 C C . GLU A 1 79 ? -0.427 -3.447 47.725 1.00 91.50 79 GLU A C 1
ATOM 600 O O . GLU A 1 79 ? 0.111 -3.537 48.829 1.00 91.50 79 GLU A O 1
ATOM 605 N N . CYS A 1 80 ? -0.884 -4.541 47.099 1.00 94.38 80 CYS A N 1
ATOM 606 C CA . CYS A 1 80 ? -0.934 -5.864 47.725 1.00 94.38 80 CYS A CA 1
ATOM 607 C C . CYS A 1 80 ? 0.198 -6.802 47.252 1.00 94.38 80 CYS A C 1
ATOM 609 O O . CYS A 1 80 ? 0.038 -7.592 46.317 1.00 94.38 80 CYS A O 1
ATOM 611 N N . ASP A 1 81 ? 1.341 -6.788 47.951 1.00 95.94 81 ASP A N 1
ATOM 612 C CA . ASP A 1 81 ? 2.504 -7.642 47.631 1.00 95.94 81 ASP A CA 1
ATOM 613 C C . ASP A 1 81 ? 2.161 -9.143 47.575 1.00 95.94 81 ASP A C 1
ATOM 615 O O . ASP A 1 81 ? 2.644 -9.864 46.701 1.00 95.94 81 ASP A O 1
ATOM 619 N N . ASN A 1 82 ? 1.297 -9.624 48.475 1.00 94.56 82 ASN A N 1
ATOM 620 C CA . ASN A 1 82 ? 0.899 -11.034 48.518 1.00 94.56 82 ASN A CA 1
ATOM 621 C C . ASN A 1 82 ? 0.097 -11.449 47.277 1.00 94.56 82 ASN A C 1
ATOM 623 O O . ASN A 1 82 ? 0.299 -12.550 46.760 1.00 94.56 82 ASN A O 1
ATOM 627 N N . ALA A 1 83 ? -0.786 -10.576 46.784 1.00 94.06 83 ALA A N 1
ATOM 628 C CA . ALA A 1 83 ? -1.561 -10.834 45.575 1.00 94.06 83 ALA A CA 1
ATOM 629 C C . ALA A 1 83 ? -0.649 -10.874 44.342 1.00 94.06 83 ALA A C 1
ATOM 631 O O . ALA A 1 83 ? -0.760 -11.793 43.529 1.00 94.06 83 ALA A O 1
ATOM 632 N N . LEU A 1 84 ? 0.318 -9.952 44.259 1.00 95.88 84 LEU A N 1
ATOM 633 C CA . LEU A 1 84 ? 1.329 -9.955 43.203 1.00 95.88 84 LEU A CA 1
ATOM 634 C C . LEU A 1 84 ? 2.140 -11.249 43.224 1.00 95.88 84 LEU A C 1
ATOM 636 O O . LEU A 1 84 ? 2.218 -11.927 42.207 1.00 95.88 84 LEU A O 1
ATOM 640 N N . ILE A 1 85 ? 2.691 -11.642 44.376 1.00 96.31 85 ILE A N 1
ATOM 641 C CA . ILE A 1 85 ? 3.482 -12.878 44.498 1.00 96.31 85 ILE A CA 1
ATOM 642 C C . ILE A 1 85 ? 2.644 -14.109 44.126 1.00 96.31 85 ILE A C 1
ATOM 644 O O . ILE A 1 85 ? 3.154 -15.019 43.472 1.00 96.31 85 ILE A O 1
ATOM 648 N N . SER A 1 86 ? 1.362 -14.139 44.497 1.00 94.56 86 SER A N 1
ATOM 649 C CA . SER A 1 86 ? 0.441 -15.202 44.082 1.00 94.56 86 SER A CA 1
ATOM 650 C C . SER A 1 86 ? 0.292 -15.258 42.555 1.00 94.56 86 SER A C 1
ATOM 652 O O . SER A 1 86 ? 0.450 -16.325 41.960 1.00 94.56 86 SER A O 1
ATOM 654 N N . ALA A 1 87 ? 0.102 -14.109 41.896 1.00 95.06 87 ALA A N 1
ATOM 655 C CA . ALA A 1 87 ? 0.071 -14.020 40.436 1.00 95.06 87 ALA A CA 1
ATOM 656 C C . ALA A 1 87 ? 1.401 -14.442 39.790 1.00 95.06 87 ALA A C 1
ATOM 658 O O . ALA A 1 87 ? 1.408 -15.193 38.815 1.00 95.06 87 ALA A O 1
ATOM 659 N N . GLY A 1 88 ? 2.535 -14.056 40.377 1.00 96.31 88 GLY A N 1
ATOM 660 C CA . GLY A 1 88 ? 3.860 -14.498 39.944 1.00 96.31 88 GLY A CA 1
ATOM 661 C C . GLY A 1 88 ? 4.035 -16.017 40.004 1.00 96.31 88 GLY A C 1
ATOM 662 O O . GLY A 1 88 ? 4.550 -16.613 39.060 1.00 96.31 88 GLY A O 1
ATOM 663 N N . ARG A 1 89 ? 3.529 -16.672 41.057 1.00 94.75 89 ARG A N 1
ATOM 664 C CA . ARG A 1 89 ? 3.516 -18.143 41.165 1.00 94.75 89 ARG A CA 1
ATOM 665 C C . ARG A 1 89 ? 2.641 -18.801 40.100 1.00 94.75 89 ARG A C 1
ATOM 667 O O . ARG A 1 89 ? 3.024 -19.844 39.583 1.00 94.75 89 ARG A O 1
ATOM 674 N N . MET A 1 90 ? 1.513 -18.196 39.726 1.00 94.62 90 MET A N 1
ATOM 675 C CA . MET A 1 90 ? 0.716 -18.692 38.594 1.00 94.62 90 MET A CA 1
ATOM 676 C C . MET A 1 90 ? 1.505 -18.615 37.280 1.00 94.62 90 MET A C 1
ATOM 678 O O . MET A 1 90 ? 1.469 -19.550 36.483 1.00 94.62 90 MET A O 1
ATOM 682 N N . LEU A 1 91 ? 2.279 -17.545 37.077 1.00 96.06 91 LEU A N 1
ATOM 683 C CA . LEU A 1 91 ? 3.117 -17.380 35.885 1.00 96.06 91 LEU A CA 1
ATOM 684 C C . LEU A 1 91 ? 4.297 -18.360 35.819 1.00 96.06 91 LEU A C 1
ATOM 686 O O . LEU A 1 91 ? 4.732 -18.701 34.721 1.00 96.06 91 LEU A O 1
ATOM 690 N N . GLN A 1 92 ? 4.773 -18.880 36.957 1.00 94.94 92 GLN A N 1
ATOM 691 C CA . GLN A 1 92 ? 5.810 -19.923 36.984 1.00 94.94 92 GLN A CA 1
ATOM 692 C C . GLN A 1 92 ? 5.373 -21.218 36.290 1.00 94.94 92 GLN A C 1
ATOM 694 O O . GLN A 1 92 ? 6.215 -21.956 35.796 1.00 94.94 92 GLN A O 1
ATOM 699 N N . VAL A 1 93 ? 4.072 -21.490 36.171 1.00 93.00 93 VAL A N 1
ATOM 700 C CA . VAL A 1 93 ? 3.590 -22.650 35.400 1.00 93.00 93 VAL A CA 1
ATOM 701 C C . VAL A 1 93 ? 3.921 -22.504 33.905 1.00 93.00 93 VAL A C 1
ATOM 703 O O . VAL A 1 93 ? 4.031 -23.495 33.191 1.00 93.00 93 VAL A O 1
ATOM 706 N N . PHE A 1 94 ? 4.151 -21.274 33.437 1.00 92.00 94 PHE A N 1
ATOM 707 C CA . PHE A 1 94 ? 4.453 -20.957 32.044 1.00 92.00 94 PHE A CA 1
ATOM 708 C C . PHE A 1 94 ? 5.943 -20.677 31.782 1.00 92.00 94 PHE A C 1
ATOM 710 O O . PHE A 1 94 ? 6.299 -20.371 30.645 1.00 92.00 94 PHE A O 1
ATOM 717 N N . THR A 1 95 ? 6.838 -20.756 32.784 1.00 87.31 95 THR A N 1
ATOM 718 C CA . THR A 1 95 ? 8.272 -20.448 32.571 1.00 87.31 95 THR A CA 1
ATOM 719 C C . THR A 1 95 ? 8.943 -21.400 31.594 1.00 87.31 95 THR A C 1
ATOM 721 O O . THR A 1 95 ? 9.835 -20.972 30.866 1.00 87.31 95 THR A O 1
ATOM 724 N N . TYR A 1 96 ? 8.491 -22.651 31.559 1.00 79.44 96 TYR A N 1
ATOM 725 C CA . TYR A 1 96 ? 8.977 -23.693 30.657 1.00 79.44 96 TYR A CA 1
ATOM 726 C C . TYR A 1 96 ? 7.861 -24.107 29.705 1.00 79.44 96 TYR A C 1
ATOM 728 O O . TYR A 1 96 ? 7.510 -25.279 29.604 1.00 79.44 96 TYR A O 1
ATOM 736 N N . PHE A 1 97 ? 7.238 -23.120 29.058 1.00 67.44 97 PHE A N 1
ATOM 737 C CA . PHE A 1 97 ? 6.383 -23.425 27.926 1.00 67.44 97 PHE A CA 1
ATOM 738 C C . PHE A 1 97 ? 7.288 -23.971 26.826 1.00 67.44 97 PHE A C 1
ATOM 740 O O . PHE A 1 97 ? 8.094 -23.225 26.265 1.00 67.44 97 PHE A O 1
ATOM 747 N N . GLU A 1 98 ? 7.170 -25.270 26.553 1.00 56.62 98 GLU A N 1
ATOM 748 C CA . GLU A 1 98 ? 7.670 -25.844 25.312 1.00 56.62 98 GLU A CA 1
ATOM 749 C C . GLU A 1 98 ? 7.096 -24.954 24.201 1.00 56.62 98 GLU A C 1
ATOM 751 O O . GLU A 1 98 ? 5.873 -24.742 24.176 1.00 56.62 98 GLU A O 1
ATOM 756 N N . PRO A 1 99 ? 7.946 -24.276 23.400 1.00 56.09 99 PRO A N 1
ATOM 757 C CA . PRO A 1 99 ? 7.461 -23.356 22.384 1.00 56.09 99 PRO A CA 1
ATOM 758 C C . PRO A 1 99 ? 6.406 -24.118 21.593 1.00 56.09 99 PRO A C 1
ATOM 760 O O . PRO A 1 99 ? 6.686 -25.265 21.242 1.00 56.09 99 PRO A O 1
ATOM 763 N N . PRO A 1 100 ? 5.196 -23.548 21.400 1.00 52.81 100 PRO A N 1
ATOM 764 C CA . PRO A 1 100 ? 4.082 -24.280 20.817 1.00 52.81 100 PRO A CA 1
ATOM 765 C C . PRO A 1 100 ? 4.633 -24.993 19.601 1.00 52.81 100 PRO A C 1
ATOM 767 O O . PRO A 1 100 ? 5.197 -24.291 18.751 1.00 52.81 100 PRO A O 1
ATOM 770 N N . GLU A 1 101 ? 4.572 -26.340 19.599 1.00 42.31 101 GLU A N 1
ATOM 771 C CA . GLU A 1 101 ? 5.056 -27.164 18.489 1.00 42.31 101 GLU A CA 1
ATOM 772 C C . GLU A 1 101 ? 4.659 -26.401 17.250 1.00 42.31 101 GLU A C 1
ATOM 774 O O . GLU A 1 101 ? 3.460 -26.133 17.087 1.00 42.31 101 GLU A O 1
ATOM 779 N N . LEU A 1 102 ? 5.659 -25.899 16.508 1.00 45.66 102 LEU A N 1
ATOM 780 C CA . LEU A 1 102 ? 5.434 -25.072 15.332 1.00 45.66 102 LEU A CA 1
ATOM 781 C C . LEU A 1 102 ? 4.338 -25.796 14.585 1.00 45.66 102 LEU A C 1
ATOM 783 O O . LEU A 1 102 ? 4.624 -26.893 14.097 1.00 45.66 102 LEU A O 1
ATOM 787 N N . ARG A 1 103 ? 3.097 -25.254 14.615 1.00 41.50 103 ARG A N 1
ATOM 788 C CA . ARG A 1 103 ? 1.928 -25.932 14.031 1.00 41.50 103 ARG A CA 1
ATOM 789 C C . ARG A 1 103 ? 2.453 -26.489 12.736 1.00 41.50 103 ARG A C 1
ATOM 791 O O . ARG A 1 103 ? 3.021 -25.641 12.030 1.00 41.50 103 ARG A O 1
ATOM 798 N N . PRO A 1 104 ? 2.388 -27.822 12.496 1.00 38.19 104 PRO A N 1
ATOM 799 C CA . PRO A 1 104 ? 3.051 -28.447 11.363 1.00 38.19 104 PRO A CA 1
ATOM 800 C C . PRO A 1 104 ? 2.755 -27.517 10.233 1.00 38.19 104 PRO A C 1
ATOM 802 O O . PRO A 1 104 ? 1.567 -27.268 9.984 1.00 38.19 104 PRO A O 1
ATOM 805 N N . SER A 1 105 ? 3.816 -26.834 9.774 1.00 39.66 105 SER A N 1
ATOM 806 C CA . SER A 1 105 ? 3.667 -25.713 8.866 1.00 39.66 105 SER A CA 1
ATOM 807 C C . SER A 1 105 ? 2.655 -26.231 7.877 1.00 39.66 105 SER A C 1
ATOM 809 O O . SER A 1 105 ? 2.858 -27.322 7.331 1.00 39.66 105 SER A O 1
ATOM 811 N N . ILE A 1 106 ? 1.503 -25.560 7.752 1.00 39.97 106 ILE A N 1
ATOM 812 C CA . ILE A 1 106 ? 0.738 -25.720 6.530 1.00 39.97 106 ILE A CA 1
ATOM 813 C C . ILE A 1 106 ? 1.786 -25.277 5.533 1.00 39.97 106 ILE A C 1
ATOM 815 O O . ILE A 1 106 ? 2.052 -24.075 5.432 1.00 39.97 106 ILE A O 1
ATOM 819 N N . GLY A 1 107 ? 2.528 -26.260 5.004 1.00 36.62 107 GLY A N 1
ATOM 820 C CA . GLY A 1 107 ? 3.683 -26.022 4.170 1.00 36.62 107 GLY A CA 1
ATOM 821 C C . GLY A 1 107 ? 3.148 -25.046 3.155 1.00 36.62 107 GLY A C 1
ATOM 822 O O . GLY A 1 107 ? 2.027 -25.298 2.695 1.00 36.62 107 GLY A O 1
ATOM 823 N N . PRO A 1 108 ? 3.814 -23.895 2.946 1.00 38.91 108 PRO A N 1
ATOM 824 C CA . PRO A 1 108 ? 3.258 -22.803 2.155 1.00 38.91 108 PRO A CA 1
ATOM 825 C C . PRO A 1 108 ? 2.585 -23.435 0.952 1.00 38.91 108 PRO A C 1
ATOM 827 O O . PRO A 1 108 ? 3.313 -24.076 0.198 1.00 38.91 108 PRO A O 1
ATOM 830 N N . VAL A 1 109 ? 1.236 -23.401 0.895 1.00 40.56 109 VAL A N 1
ATOM 831 C CA . VAL A 1 109 ? 0.401 -24.185 -0.043 1.00 40.56 109 VAL A CA 1
ATOM 832 C C . VAL A 1 109 ? 1.184 -24.296 -1.326 1.00 40.56 109 VAL A C 1
ATOM 834 O O . VAL A 1 109 ? 1.273 -23.217 -1.898 1.00 40.56 109 VAL A O 1
ATOM 837 N N . PRO A 1 110 ? 1.809 -25.444 -1.703 1.00 40.25 110 PRO A N 1
ATOM 838 C CA . PRO A 1 110 ? 3.016 -25.507 -2.527 1.00 40.25 110 PRO A CA 1
ATOM 839 C C . PRO A 1 110 ? 3.048 -24.380 -3.531 1.00 40.25 110 PRO A C 1
ATOM 841 O O . PRO A 1 110 ? 2.540 -24.480 -4.647 1.00 40.25 110 PRO A O 1
ATOM 844 N N . THR A 1 111 ? 3.512 -23.223 -3.064 1.00 47.12 111 THR A N 1
ATOM 845 C CA . THR A 1 111 ? 3.417 -22.024 -3.869 1.00 47.12 111 THR A CA 1
ATOM 846 C C . THR A 1 111 ? 4.753 -22.145 -4.493 1.00 47.12 111 THR A C 1
ATOM 848 O O . THR A 1 111 ? 5.690 -21.655 -3.875 1.00 47.12 111 THR A O 1
ATOM 851 N N . ASP A 1 112 ? 4.847 -22.955 -5.562 1.00 48.56 112 ASP A N 1
ATOM 852 C CA . ASP A 1 112 ? 6.065 -23.133 -6.346 1.00 48.56 112 ASP A CA 1
ATOM 853 C C . ASP A 1 112 ? 6.726 -21.769 -6.338 1.00 48.56 112 ASP A C 1
ATOM 855 O O . ASP A 1 112 ? 6.159 -20.854 -6.963 1.00 48.56 112 ASP A O 1
ATOM 859 N N . PRO A 1 113 ? 7.770 -21.565 -5.505 1.00 47.47 113 PRO A N 1
ATOM 860 C CA . PRO A 1 113 ? 8.276 -20.233 -5.297 1.00 47.47 113 PRO A CA 1
ATOM 861 C C . PRO A 1 113 ? 8.732 -19.875 -6.683 1.00 47.47 113 PRO A C 1
ATOM 863 O O . PRO A 1 113 ? 9.555 -20.606 -7.242 1.00 47.47 113 PRO A O 1
ATOM 866 N N . LEU A 1 114 ? 8.085 -18.864 -7.285 1.00 52.41 114 LEU A N 1
ATOM 867 C CA . LEU A 1 114 ? 8.430 -18.458 -8.637 1.00 52.41 114 LEU A CA 1
ATOM 868 C C . LEU A 1 114 ? 9.944 -18.363 -8.612 1.00 52.41 114 LEU A C 1
ATOM 870 O O . LEU A 1 114 ? 10.448 -17.615 -7.763 1.00 52.41 114 LEU A O 1
ATOM 874 N N . PRO A 1 115 ? 10.655 -19.200 -9.393 1.00 45.59 115 PRO A N 1
ATOM 875 C CA . PRO A 1 115 ? 12.090 -19.291 -9.265 1.00 45.59 115 PRO A CA 1
ATOM 876 C C . PRO A 1 115 ? 12.562 -17.865 -9.417 1.00 45.59 115 PRO A C 1
ATOM 878 O O . PRO A 1 115 ? 12.201 -17.190 -10.388 1.00 45.59 115 PRO A O 1
ATOM 881 N N . VAL A 1 116 ? 13.236 -17.372 -8.377 1.00 46.25 116 VAL A N 1
ATOM 882 C CA . VAL A 1 116 ? 13.821 -16.045 -8.378 1.00 46.25 116 VAL A CA 1
ATOM 883 C C . VAL A 1 116 ? 14.846 -16.124 -9.488 1.00 46.25 116 VAL A C 1
ATOM 885 O O . VAL A 1 116 ? 15.981 -16.536 -9.267 1.00 46.25 116 VAL A O 1
ATOM 888 N N . GLN A 1 117 ? 14.421 -15.823 -10.719 1.00 54.28 117 GLN A N 1
ATOM 889 C CA . GLN A 1 117 ? 15.344 -15.599 -11.802 1.00 54.28 117 GLN A CA 1
ATOM 890 C C . GLN A 1 117 ? 16.269 -14.547 -11.218 1.00 54.28 117 GLN A C 1
ATOM 892 O O . GLN A 1 117 ? 15.812 -13.496 -10.746 1.00 54.28 117 GLN A O 1
ATOM 897 N N . LEU A 1 118 ? 17.555 -14.881 -11.152 1.00 48.84 118 LEU A N 1
ATOM 898 C CA . LEU A 1 118 ? 18.622 -13.925 -10.932 1.00 48.84 118 LEU A CA 1
ATOM 899 C C . LEU A 1 118 ? 18.562 -12.975 -12.127 1.00 48.84 118 LEU A C 1
ATOM 901 O O . LEU A 1 118 ? 19.330 -13.061 -13.073 1.00 48.84 118 LEU A O 1
ATOM 905 N N . ILE A 1 119 ? 17.557 -12.103 -12.135 1.00 56.41 119 ILE A N 1
ATOM 906 C CA . ILE A 1 119 ? 17.489 -10.990 -13.046 1.00 56.41 119 ILE A CA 1
ATOM 907 C C . ILE A 1 119 ? 18.707 -10.183 -12.625 1.00 56.41 119 ILE A C 1
ATOM 909 O O . ILE A 1 119 ? 18.789 -9.741 -11.471 1.00 56.41 119 ILE A O 1
ATOM 913 N N . ASP A 1 120 ? 19.681 -10.069 -13.520 1.00 60.91 120 ASP A N 1
ATOM 914 C CA . ASP A 1 120 ? 20.919 -9.356 -13.237 1.00 60.91 120 ASP A CA 1
ATOM 915 C C . ASP A 1 120 ? 20.596 -7.956 -12.711 1.00 60.91 120 ASP A C 1
ATOM 917 O O . ASP A 1 120 ? 19.678 -7.274 -13.193 1.00 60.91 120 ASP A O 1
ATOM 921 N N . LYS A 1 121 ? 21.308 -7.535 -11.664 1.00 62.94 121 LYS A N 1
ATOM 922 C CA . LYS A 1 121 ? 21.222 -6.153 -11.184 1.00 62.94 121 LYS A CA 1
ATOM 923 C C . LYS A 1 121 ? 21.663 -5.228 -12.323 1.00 62.94 121 LYS A C 1
ATOM 925 O O . LYS A 1 121 ? 22.569 -5.571 -13.080 1.00 62.94 121 LYS A O 1
ATOM 930 N N . ASN A 1 122 ? 21.014 -4.070 -12.453 1.00 67.12 122 ASN A N 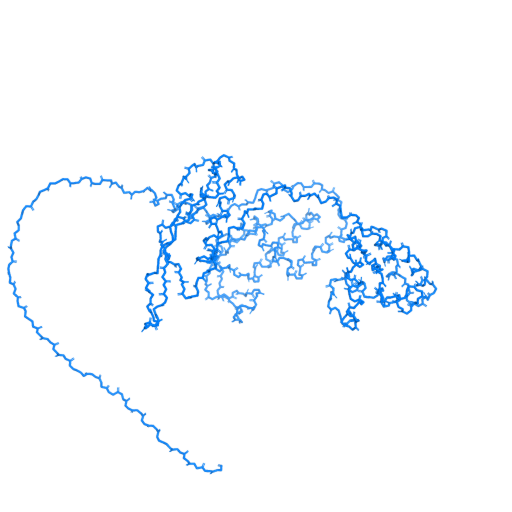1
ATOM 931 C CA . ASN A 1 122 ? 21.366 -3.108 -13.497 1.00 67.12 122 ASN A CA 1
ATOM 932 C C . ASN A 1 122 ? 22.845 -2.735 -13.356 1.00 67.12 122 ASN A C 1
ATOM 934 O O . ASN A 1 122 ? 23.294 -2.373 -12.267 1.00 67.12 122 ASN A O 1
ATOM 938 N N . VAL A 1 123 ? 23.590 -2.827 -14.457 1.00 78.19 123 VAL A N 1
ATOM 939 C CA . VAL A 1 123 ? 24.973 -2.350 -14.506 1.00 78.19 123 VAL A CA 1
ATOM 940 C C . VAL A 1 123 ? 24.957 -0.846 -14.193 1.00 78.19 123 VAL A C 1
ATOM 942 O O . VAL A 1 123 ? 24.159 -0.121 -14.798 1.00 78.19 123 VAL A O 1
ATOM 945 N N . PRO A 1 124 ? 25.798 -0.351 -13.266 1.00 79.44 124 PRO A N 1
ATOM 946 C CA . PRO A 1 124 ? 25.849 1.071 -12.946 1.00 79.44 124 PRO A CA 1
ATOM 947 C C . PRO A 1 124 ? 26.027 1.937 -14.205 1.00 79.44 124 PRO A C 1
ATOM 949 O O . PRO A 1 124 ? 26.861 1.640 -15.064 1.00 79.44 124 PRO A O 1
ATOM 952 N N . GLY A 1 125 ? 25.227 3.001 -14.322 1.00 84.25 125 GLY A N 1
ATOM 953 C CA . GLY A 1 125 ? 25.268 3.933 -15.459 1.00 84.25 125 GLY A CA 1
ATOM 954 C C . GLY A 1 125 ? 24.549 3.463 -16.731 1.00 84.25 125 GLY A C 1
ATOM 955 O O . GLY A 1 125 ? 24.689 4.115 -17.766 1.00 84.25 125 GLY A O 1
ATOM 956 N N . VAL A 1 126 ? 23.792 2.361 -16.675 1.00 90.25 126 VAL A N 1
ATOM 957 C CA . VAL A 1 126 ? 22.941 1.872 -17.773 1.00 90.25 126 VAL A CA 1
ATOM 958 C C . VAL A 1 126 ? 21.467 2.118 -17.445 1.00 90.25 126 VAL A C 1
ATOM 960 O O . VAL A 1 126 ? 21.026 1.851 -16.326 1.00 90.25 126 VAL A O 1
ATOM 963 N N . ARG A 1 127 ? 20.689 2.591 -18.424 1.00 91.38 127 ARG A N 1
ATOM 964 C CA . ARG A 1 127 ? 19.229 2.737 -18.319 1.00 91.38 127 ARG A CA 1
ATOM 965 C C . ARG A 1 127 ? 18.516 2.102 -19.511 1.00 91.38 127 ARG A C 1
ATOM 967 O O . ARG A 1 127 ? 19.094 1.972 -20.587 1.00 91.38 127 ARG A O 1
ATOM 974 N N . ALA A 1 128 ? 17.269 1.691 -19.303 1.00 93.69 128 ALA A N 1
ATOM 975 C CA . ALA A 1 128 ? 16.422 1.165 -20.368 1.00 93.69 128 ALA A CA 1
ATOM 976 C C . ALA A 1 128 ? 15.829 2.305 -21.207 1.00 93.69 128 ALA A C 1
ATOM 978 O O . ALA A 1 128 ? 15.421 3.336 -20.668 1.00 93.69 128 ALA A O 1
ATOM 979 N N . ILE A 1 129 ? 15.749 2.095 -22.518 1.00 92.88 129 ILE A N 1
ATOM 980 C CA . ILE A 1 129 ? 15.113 3.007 -23.464 1.00 92.88 129 ILE A CA 1
ATOM 981 C C . ILE A 1 129 ? 13.606 2.743 -23.434 1.00 92.88 129 ILE A C 1
ATOM 983 O O . ILE A 1 129 ? 13.150 1.609 -23.587 1.00 92.88 129 ILE A O 1
ATOM 987 N N . LYS A 1 130 ? 12.812 3.795 -23.214 1.00 87.94 130 LYS A N 1
ATOM 988 C CA . LYS A 1 130 ? 11.348 3.698 -23.203 1.00 87.94 130 LYS A CA 1
ATOM 989 C C . LYS A 1 130 ? 10.826 3.650 -24.639 1.00 87.94 130 LYS A C 1
ATOM 991 O O . LYS A 1 130 ? 10.538 4.688 -25.228 1.00 87.94 130 LYS A O 1
ATOM 996 N N . ASP A 1 131 ? 10.715 2.447 -25.190 1.00 90.00 131 ASP A N 1
ATOM 997 C CA . ASP A 1 131 ? 10.100 2.227 -26.498 1.00 90.00 131 ASP A CA 1
ATOM 998 C C . ASP A 1 131 ? 8.561 2.324 -26.390 1.00 90.00 131 ASP A C 1
ATOM 1000 O O . ASP A 1 131 ? 7.953 1.554 -25.640 1.00 90.00 131 ASP A O 1
ATOM 1004 N N . PRO A 1 132 ? 7.896 3.251 -27.109 1.00 87.19 132 PRO A N 1
ATOM 1005 C CA . PRO A 1 132 ? 6.435 3.344 -27.122 1.00 87.19 132 PRO A CA 1
ATOM 1006 C C . PRO A 1 132 ? 5.744 2.124 -27.754 1.00 87.19 132 PRO A C 1
ATOM 1008 O O . PRO A 1 132 ? 4.552 1.928 -27.527 1.00 87.19 132 PRO A O 1
ATOM 1011 N N . SER A 1 133 ? 6.457 1.310 -28.539 1.00 88.38 133 SER A N 1
ATOM 1012 C CA . SER A 1 133 ? 5.923 0.083 -29.139 1.00 88.38 133 SER A CA 1
ATOM 1013 C C . SER A 1 133 ? 5.863 -1.095 -28.158 1.00 88.38 133 SER A C 1
ATOM 1015 O O . SER A 1 133 ? 5.171 -2.085 -28.410 1.00 88.38 133 SER A O 1
ATOM 1017 N N . LEU A 1 134 ? 6.548 -0.979 -27.014 1.00 91.31 134 LEU A N 1
ATOM 1018 C CA . LEU A 1 134 ? 6.617 -2.019 -26.001 1.00 91.31 134 LEU A CA 1
ATOM 1019 C C . LEU A 1 134 ? 5.270 -2.176 -25.293 1.00 91.31 134 LEU A C 1
ATOM 1021 O O . LEU A 1 134 ? 4.826 -1.322 -24.519 1.00 91.31 134 LEU A O 1
ATOM 1025 N N . ASP A 1 135 ? 4.630 -3.318 -25.516 1.00 91.62 135 ASP A N 1
ATOM 1026 C CA . ASP A 1 135 ? 3.358 -3.620 -24.883 1.00 91.62 135 ASP A CA 1
ATOM 1027 C C . ASP A 1 135 ? 3.545 -3.936 -23.391 1.00 91.62 135 ASP A C 1
ATOM 1029 O O . ASP A 1 135 ? 3.939 -5.039 -22.999 1.00 91.62 135 ASP A O 1
ATOM 1033 N N . THR A 1 136 ? 3.220 -2.955 -22.548 1.00 88.94 136 THR A N 1
ATOM 1034 C CA . THR A 1 136 ? 3.256 -3.065 -21.080 1.00 88.94 136 THR A CA 1
ATOM 1035 C C . THR A 1 136 ? 1.963 -3.608 -20.474 1.00 88.94 136 THR A C 1
ATOM 1037 O O . THR A 1 136 ? 1.875 -3.751 -19.255 1.00 88.94 136 THR A O 1
ATOM 1040 N N . SER A 1 137 ? 0.943 -3.909 -21.283 1.00 90.88 137 SER A N 1
ATOM 1041 C CA . SER A 1 137 ? -0.337 -4.395 -20.770 1.00 90.88 137 SER A CA 1
ATOM 1042 C C . SER A 1 137 ? -0.258 -5.859 -20.322 1.00 90.88 137 SER A C 1
ATOM 1044 O O . SER A 1 137 ? 0.586 -6.643 -20.788 1.00 90.88 137 SER A O 1
ATOM 1046 N N . PHE A 1 138 ? -1.148 -6.217 -19.397 1.00 90.50 138 PHE A N 1
ATOM 1047 C CA . PHE A 1 138 ? -1.276 -7.568 -18.860 1.00 90.50 138 PHE A CA 1
ATOM 1048 C C . PHE A 1 138 ? -1.928 -8.524 -19.862 1.00 90.50 138 PHE A C 1
ATOM 1050 O O . PHE A 1 138 ? -2.778 -8.130 -20.662 1.00 90.50 138 PHE A O 1
ATOM 1057 N N . ALA A 1 139 ? -1.527 -9.792 -19.801 1.00 93.25 139 ALA A N 1
ATOM 1058 C CA . ALA A 1 139 ? -2.239 -10.891 -20.434 1.00 93.25 139 ALA A CA 1
ATOM 1059 C C . ALA A 1 139 ? -3.618 -11.048 -19.775 1.00 93.25 139 ALA A C 1
ATOM 1061 O O . ALA A 1 139 ? -3.727 -10.970 -18.547 1.00 93.25 139 ALA A O 1
ATOM 1062 N N . ARG A 1 140 ? -4.659 -11.241 -20.590 1.00 90.88 140 ARG A N 1
ATOM 1063 C CA . ARG A 1 140 ? -6.051 -11.352 -20.136 1.00 90.88 140 ARG A CA 1
ATOM 1064 C C . ARG A 1 140 ? -6.536 -12.789 -20.247 1.00 90.88 140 ARG A C 1
ATOM 1066 O O . ARG A 1 140 ? -6.199 -13.487 -21.201 1.00 90.88 140 ARG A O 1
ATOM 1073 N N . HIS A 1 141 ? -7.341 -13.198 -19.273 1.00 90.31 141 HIS A N 1
ATOM 1074 C CA . HIS A 1 141 ? -8.008 -14.496 -19.271 1.00 90.31 141 HIS A CA 1
ATOM 1075 C C . HIS A 1 141 ? -8.892 -14.661 -20.515 1.00 90.31 141 HIS A C 1
ATOM 1077 O O . HIS A 1 141 ? -9.507 -13.695 -20.971 1.00 90.31 141 HIS A O 1
ATOM 1083 N N . GLY A 1 142 ? -8.860 -15.852 -21.119 1.00 89.75 142 GLY A N 1
ATOM 1084 C CA . GLY A 1 142 ? -9.647 -16.201 -22.306 1.00 89.75 142 GLY A CA 1
ATOM 1085 C C . GLY A 1 142 ? -9.228 -15.526 -23.620 1.00 89.75 142 GLY A C 1
ATOM 1086 O O . GLY A 1 142 ? -9.837 -15.794 -24.651 1.00 89.75 142 GLY A O 1
ATOM 1087 N N . THR A 1 143 ? -8.201 -14.663 -23.634 1.00 92.06 143 THR A N 1
ATOM 1088 C CA . THR A 1 143 ? -7.708 -14.011 -24.866 1.00 92.06 143 THR A CA 1
ATOM 1089 C C . THR A 1 143 ? -6.257 -14.401 -25.152 1.00 92.06 143 THR A C 1
ATOM 1091 O O . THR A 1 143 ? -5.349 -13.716 -24.676 1.00 92.06 143 THR A O 1
ATOM 1094 N N . PRO A 1 144 ? -6.013 -15.466 -25.941 1.00 93.50 144 PRO A N 1
ATOM 1095 C CA . PRO A 1 144 ? -4.666 -15.914 -26.267 1.00 93.50 144 PRO A CA 1
ATOM 1096 C C . PRO A 1 144 ? -3.827 -14.860 -26.992 1.00 93.50 144 PRO A C 1
ATOM 1098 O O . PRO A 1 144 ? -4.139 -14.463 -28.112 1.00 93.50 144 PRO A O 1
ATOM 1101 N N . ASP A 1 145 ? -2.723 -14.442 -26.373 1.00 94.88 145 ASP A N 1
ATOM 1102 C CA . ASP A 1 145 ? -1.774 -13.475 -26.928 1.00 94.88 145 ASP A CA 1
ATOM 1103 C C . ASP A 1 145 ? -0.315 -13.889 -26.669 1.00 94.88 145 ASP A C 1
ATOM 1105 O O . ASP A 1 145 ? 0.338 -13.472 -25.707 1.00 94.88 145 ASP A O 1
ATOM 1109 N N . LYS A 1 146 ? 0.235 -14.714 -27.567 1.00 93.44 146 LYS A N 1
ATOM 1110 C CA . LYS A 1 146 ? 1.615 -15.223 -27.457 1.00 93.44 146 LYS A CA 1
ATOM 1111 C C . LYS A 1 146 ? 2.682 -14.120 -27.500 1.00 93.44 146 LYS A C 1
ATOM 1113 O O . LYS A 1 146 ? 3.804 -14.355 -27.057 1.00 93.44 146 LYS A O 1
ATOM 1118 N N . SER A 1 147 ? 2.354 -12.908 -27.965 1.00 94.00 147 SER A N 1
ATOM 1119 C CA . SER A 1 147 ? 3.298 -11.780 -27.942 1.00 94.00 147 SER A CA 1
ATOM 1120 C C . SER A 1 147 ? 3.695 -11.380 -26.516 1.00 94.00 147 SER A C 1
ATOM 1122 O O .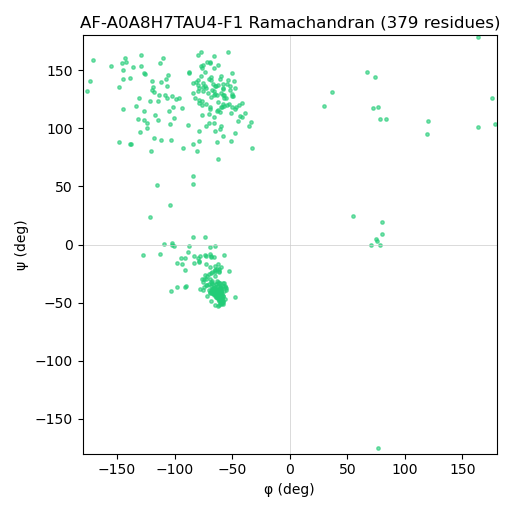 SER A 1 147 ? 4.765 -10.822 -26.293 1.00 94.00 147 SER A O 1
ATOM 1124 N N . LYS A 1 148 ? 2.885 -11.741 -25.512 1.00 94.75 148 LYS A N 1
ATOM 1125 C CA . LYS A 1 148 ? 3.173 -11.468 -24.099 1.00 94.75 148 LYS A CA 1
ATOM 1126 C C . LYS A 1 148 ? 4.341 -12.273 -23.540 1.00 94.75 148 LYS A C 1
ATOM 1128 O O . LYS A 1 148 ? 4.887 -11.879 -22.506 1.00 94.75 148 LYS A O 1
ATOM 1133 N N . TYR A 1 149 ? 4.713 -13.374 -24.191 1.00 93.69 149 TYR A N 1
ATOM 1134 C CA . TYR A 1 149 ? 5.759 -14.277 -23.707 1.00 93.69 149 TYR A CA 1
ATOM 1135 C C . TYR A 1 149 ? 7.145 -13.692 -23.914 1.00 93.69 149 TYR A C 1
ATOM 1137 O O . TYR A 1 149 ? 8.038 -13.933 -23.105 1.00 93.69 149 TYR A O 1
ATOM 1145 N N . LYS A 1 150 ? 7.308 -12.910 -24.985 1.00 95.06 150 LYS A N 1
ATOM 1146 C CA . LYS A 1 150 ? 8.600 -12.419 -25.431 1.00 95.06 150 LYS A CA 1
ATOM 1147 C C . LYS A 1 150 ? 8.551 -10.927 -25.692 1.00 95.06 150 LYS A C 1
ATOM 1149 O O . LYS A 1 150 ? 7.744 -10.457 -26.485 1.00 95.06 150 LYS A O 1
ATOM 1154 N N . PHE A 1 151 ? 9.459 -10.192 -25.074 1.00 95.00 151 PHE A N 1
ATOM 1155 C CA . PHE A 1 151 ? 9.637 -8.774 -25.353 1.00 95.00 151 PHE A CA 1
ATOM 1156 C C . PHE A 1 151 ? 11.111 -8.392 -25.290 1.00 95.00 151 PHE A C 1
ATOM 1158 O O . PHE A 1 151 ? 11.952 -9.114 -24.749 1.00 95.00 151 PHE A O 1
ATOM 1165 N N . ILE A 1 152 ? 11.415 -7.261 -25.911 1.00 94.81 152 ILE A N 1
ATOM 1166 C CA . ILE A 1 152 ? 12.770 -6.777 -26.126 1.00 94.81 152 ILE A CA 1
ATOM 1167 C C . ILE A 1 152 ? 12.893 -5.428 -25.427 1.00 94.81 152 ILE A C 1
ATOM 1169 O O . ILE A 1 152 ? 11.998 -4.593 -25.542 1.00 94.81 152 ILE A O 1
ATOM 1173 N N . ILE A 1 153 ? 13.969 -5.242 -24.665 1.00 95.56 153 ILE A N 1
ATOM 1174 C CA . ILE A 1 153 ? 14.297 -3.963 -24.035 1.00 95.56 153 ILE A CA 1
ATOM 1175 C C . ILE A 1 153 ? 15.674 -3.540 -24.524 1.00 95.56 153 ILE A C 1
ATOM 1177 O O . ILE A 1 153 ? 16.655 -4.265 -24.337 1.00 95.56 153 ILE A O 1
ATOM 1181 N N . ASP A 1 154 ? 15.733 -2.352 -25.111 1.00 95.62 154 ASP A N 1
ATOM 1182 C CA . ASP A 1 154 ? 16.985 -1.709 -25.482 1.00 95.62 154 ASP A CA 1
ATOM 1183 C C . ASP A 1 154 ? 17.526 -0.883 -24.318 1.00 95.62 154 ASP A C 1
ATOM 1185 O O . ASP A 1 154 ? 16.782 -0.320 -23.512 1.00 95.62 154 ASP A O 1
ATOM 1189 N N . PHE A 1 155 ? 18.847 -0.816 -24.230 1.00 94.69 155 PHE A N 1
ATOM 1190 C CA . PHE A 1 155 ? 19.576 -0.162 -23.159 1.00 94.69 155 PHE A CA 1
ATOM 1191 C C . PHE A 1 155 ? 20.550 0.856 -23.721 1.00 94.69 155 PHE A C 1
ATOM 1193 O O . PHE A 1 155 ? 21.180 0.650 -24.758 1.00 94.69 155 PHE A O 1
ATOM 1200 N N . GLU A 1 156 ? 20.736 1.928 -22.967 1.00 94.56 156 GLU A N 1
ATOM 1201 C CA . GLU A 1 156 ? 21.729 2.957 -23.229 1.00 94.56 156 GLU A CA 1
ATOM 1202 C C . GLU A 1 156 ? 22.597 3.185 -21.992 1.00 94.56 156 GLU A C 1
ATOM 1204 O O . GLU A 1 156 ? 22.155 3.030 -20.850 1.00 94.56 156 GLU A O 1
ATOM 1209 N N . LYS A 1 157 ? 23.859 3.538 -22.220 1.00 93.75 157 LYS A N 1
ATOM 1210 C CA . LYS A 1 157 ? 24.851 3.796 -21.179 1.00 93.75 157 LYS A CA 1
ATOM 1211 C C . LYS A 1 157 ? 25.342 5.230 -21.295 1.00 93.75 157 LYS A C 1
ATOM 1213 O O . LYS A 1 157 ? 25.528 5.741 -22.399 1.00 93.75 157 LYS A O 1
ATOM 1218 N N . GLN A 1 158 ? 25.547 5.884 -20.156 1.00 90.56 158 GLN A N 1
ATOM 1219 C CA . GLN A 1 158 ? 26.064 7.248 -20.146 1.00 90.56 158 GLN A CA 1
ATOM 1220 C C . GLN A 1 158 ? 27.478 7.271 -20.739 1.00 90.56 158 GLN A C 1
ATOM 1222 O O . GLN A 1 158 ? 28.345 6.495 -20.327 1.00 90.56 158 GLN A O 1
ATOM 1227 N N . ASN A 1 159 ? 27.712 8.153 -21.713 1.00 86.19 159 ASN A N 1
ATOM 1228 C CA . ASN A 1 159 ? 29.021 8.280 -22.338 1.00 86.19 159 ASN A CA 1
ATOM 1229 C C . ASN A 1 159 ? 29.995 8.962 -21.355 1.00 86.19 159 ASN A C 1
ATOM 1231 O O . ASN A 1 159 ? 29.755 10.112 -20.970 1.00 86.19 159 ASN A O 1
ATOM 1235 N N . PRO A 1 160 ? 31.116 8.318 -20.977 1.00 85.38 160 PRO A N 1
ATOM 1236 C CA . PRO A 1 160 ? 32.054 8.885 -20.006 1.00 85.38 160 PRO A CA 1
ATOM 1237 C C . PRO A 1 160 ? 32.740 10.165 -20.508 1.00 85.38 160 PRO A C 1
ATOM 1239 O O . PRO A 1 160 ? 33.165 10.991 -19.709 1.00 85.38 160 PRO A O 1
ATOM 1242 N N . TYR A 1 161 ? 32.819 10.365 -21.825 1.00 86.06 161 TYR A N 1
ATOM 1243 C CA . TYR A 1 161 ? 33.449 11.530 -22.448 1.00 86.06 161 TYR A CA 1
ATOM 1244 C C . TYR A 1 161 ? 32.456 12.657 -22.766 1.00 86.06 161 TYR A C 1
ATOM 1246 O O . TYR A 1 161 ? 32.863 13.761 -23.125 1.00 86.06 161 TYR A O 1
ATOM 1254 N N . LYS A 1 162 ? 31.145 12.394 -22.678 1.00 83.44 162 LYS A N 1
ATOM 1255 C CA . LYS A 1 162 ? 30.077 13.356 -22.988 1.00 83.44 162 LYS A CA 1
ATOM 1256 C C . LYS A 1 162 ? 28.972 13.214 -21.948 1.00 83.44 162 LYS A C 1
ATOM 1258 O O . LYS A 1 162 ? 27.993 12.513 -22.181 1.00 83.44 162 LYS A O 1
ATOM 1263 N N . SER A 1 163 ? 29.113 13.926 -20.831 1.00 70.94 163 SER A N 1
ATOM 1264 C CA . SER A 1 163 ? 28.255 13.808 -19.639 1.00 70.94 163 SER A CA 1
ATOM 1265 C C . SER A 1 163 ? 26.744 13.933 -19.894 1.00 70.94 163 SER A C 1
ATOM 1267 O O . SER A 1 163 ? 25.958 13.399 -19.114 1.00 70.94 163 SER A O 1
ATOM 1269 N N . ALA A 1 164 ? 26.324 14.571 -20.991 1.00 78.56 164 ALA A N 1
ATOM 1270 C CA . ALA A 1 164 ? 24.917 14.740 -21.367 1.00 78.56 164 ALA A CA 1
ATOM 1271 C C . ALA A 1 164 ? 24.403 13.769 -22.452 1.00 78.56 164 ALA A C 1
ATOM 1273 O O . ALA A 1 164 ? 23.238 13.864 -22.838 1.00 78.56 164 ALA A O 1
ATOM 1274 N N . LYS A 1 165 ? 25.238 12.868 -22.989 1.00 87.88 165 LYS A N 1
ATOM 1275 C CA . LYS A 1 165 ? 24.838 11.934 -24.055 1.00 87.88 165 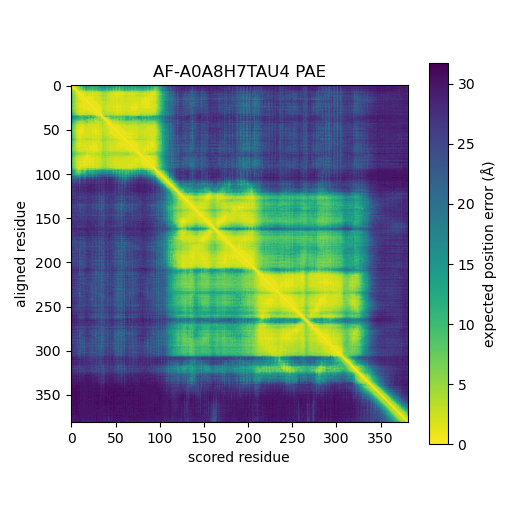LYS A CA 1
ATOM 1276 C C . LYS A 1 165 ? 24.810 10.493 -23.560 1.00 87.88 165 LYS A C 1
ATOM 1278 O O . LYS A 1 165 ? 25.685 10.052 -22.817 1.00 87.88 165 LYS A O 1
ATOM 1283 N N . TRP A 1 166 ? 23.791 9.779 -24.014 1.00 91.81 166 TRP A N 1
ATOM 1284 C CA . TRP A 1 166 ? 23.601 8.355 -23.794 1.00 91.81 166 TRP A CA 1
ATOM 1285 C C . TRP A 1 166 ? 23.850 7.648 -25.120 1.00 91.81 166 TRP A C 1
ATOM 1287 O O . TRP A 1 166 ? 23.313 8.066 -26.146 1.00 91.81 166 TRP A O 1
ATOM 1297 N N . ASP A 1 167 ? 24.703 6.631 -25.099 1.00 92.44 167 ASP A N 1
ATOM 1298 C CA . ASP A 1 167 ? 24.989 5.812 -26.271 1.00 92.44 167 ASP A CA 1
ATOM 1299 C C . ASP A 1 167 ? 24.305 4.458 -26.111 1.00 92.44 167 ASP A C 1
ATOM 1301 O O . ASP A 1 167 ? 24.203 3.922 -25.003 1.00 92.44 167 ASP A O 1
ATOM 1305 N N . TYR A 1 168 ? 23.851 3.890 -27.225 1.00 93.75 168 TYR A N 1
ATOM 1306 C CA . TYR A 1 168 ? 23.289 2.547 -27.244 1.00 93.75 168 TYR A CA 1
ATOM 1307 C C . TYR A 1 168 ? 24.292 1.541 -26.659 1.00 93.75 168 TYR A C 1
ATOM 1309 O O . TYR A 1 168 ? 25.450 1.478 -27.073 1.00 93.75 168 TYR A O 1
ATOM 1317 N N . TYR A 1 169 ? 23.838 0.775 -25.670 1.00 92.69 169 TYR A N 1
ATOM 1318 C CA . TYR A 1 169 ? 24.650 -0.181 -24.923 1.00 92.69 169 TYR A CA 1
ATOM 1319 C C . TYR A 1 169 ? 24.380 -1.617 -25.364 1.00 92.69 169 TYR A C 1
ATOM 1321 O O . TYR A 1 169 ? 25.310 -2.412 -25.483 1.00 92.69 169 TYR A O 1
ATOM 1329 N N . GLY A 1 170 ? 23.116 -1.949 -25.624 1.00 93.69 170 GLY A N 1
ATOM 1330 C CA . GLY A 1 170 ? 22.727 -3.279 -26.068 1.00 93.69 170 GLY A CA 1
ATOM 1331 C C . GLY A 1 170 ? 21.236 -3.541 -25.925 1.00 93.69 170 GLY A C 1
ATOM 1332 O O . GLY A 1 170 ? 20.488 -2.718 -25.404 1.00 93.69 170 GLY A O 1
ATOM 1333 N N . THR A 1 171 ? 20.832 -4.732 -26.342 1.00 94.81 171 THR A N 1
ATOM 1334 C CA . THR A 1 171 ? 19.452 -5.211 -26.281 1.00 94.81 171 THR A CA 1
ATOM 1335 C C . THR A 1 171 ? 19.390 -6.455 -25.406 1.00 94.81 171 THR A C 1
ATOM 1337 O O . THR A 1 171 ? 20.212 -7.360 -25.562 1.00 94.81 171 THR A O 1
ATOM 1340 N N . LYS A 1 172 ? 18.396 -6.541 -24.516 1.00 94.06 172 LYS A N 1
ATOM 1341 C CA . LYS A 1 172 ? 18.085 -7.771 -23.776 1.00 94.06 172 LYS A CA 1
ATOM 1342 C C . LYS A 1 172 ? 16.726 -8.304 -24.206 1.00 94.06 172 LYS A C 1
ATOM 1344 O O . LYS A 1 172 ? 15.729 -7.582 -24.224 1.00 94.06 172 LYS A O 1
ATOM 1349 N N . VAL A 1 173 ? 16.707 -9.585 -24.552 1.00 94.81 173 VAL A N 1
ATOM 1350 C CA . VAL A 1 173 ? 15.496 -10.316 -24.920 1.00 94.81 173 VAL A CA 1
ATOM 1351 C C . VAL A 1 173 ? 15.033 -11.091 -23.698 1.00 94.81 173 VAL A C 1
ATOM 1353 O O . VAL A 1 173 ? 15.799 -11.861 -23.127 1.00 94.81 173 VAL A O 1
ATOM 1356 N N . TYR A 1 174 ? 13.784 -10.882 -23.303 1.00 95.12 174 TYR A N 1
ATOM 1357 C CA . TYR A 1 174 ? 13.141 -11.640 -22.240 1.00 95.12 174 TYR A CA 1
ATOM 1358 C C . TYR A 1 174 ? 12.139 -12.584 -22.868 1.00 95.12 174 TYR A C 1
ATOM 1360 O O . TYR A 1 174 ? 11.280 -12.136 -23.629 1.00 95.12 174 TYR A O 1
ATOM 1368 N N . ASN A 1 175 ? 12.241 -13.871 -22.550 1.00 96.00 175 ASN A N 1
ATOM 1369 C CA . ASN A 1 175 ? 11.304 -14.878 -23.013 1.00 96.00 175 ASN A CA 1
ATOM 1370 C C . ASN A 1 175 ? 10.874 -15.781 -21.852 1.00 96.00 175 ASN A C 1
ATOM 1372 O O .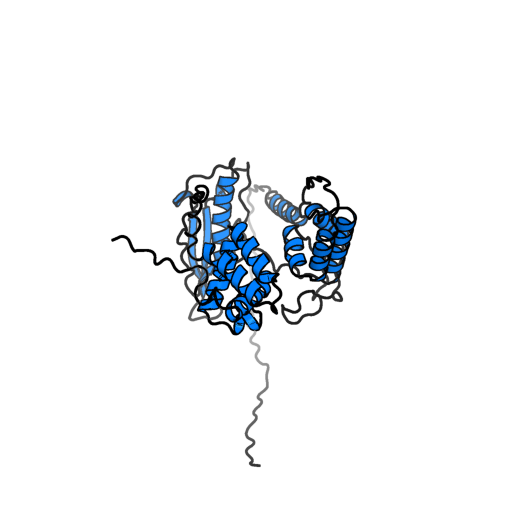 ASN A 1 175 ? 11.690 -16.459 -21.236 1.00 96.00 175 ASN A O 1
ATOM 1376 N N . TRP A 1 176 ? 9.575 -15.785 -21.560 1.00 94.38 176 TRP A N 1
ATOM 1377 C CA . TRP A 1 176 ? 8.972 -16.600 -20.505 1.00 94.38 176 TRP A CA 1
ATOM 1378 C C . TRP A 1 176 ? 9.258 -18.092 -20.707 1.00 94.38 176 TRP A C 1
ATOM 1380 O O . TRP A 1 176 ? 9.557 -18.804 -19.749 1.00 94.38 176 TRP A O 1
ATOM 1390 N N . THR A 1 177 ? 9.211 -18.561 -21.957 1.00 95.06 177 THR A N 1
ATOM 1391 C CA . THR A 1 177 ? 9.295 -19.992 -22.270 1.00 95.06 177 THR A CA 1
ATOM 1392 C C . THR A 1 177 ? 10.694 -20.584 -22.112 1.00 95.06 177 THR A C 1
ATOM 1394 O O . THR A 1 177 ? 10.845 -21.796 -22.196 1.00 95.06 177 THR A O 1
ATOM 1397 N N . ASP A 1 178 ? 11.723 -19.759 -21.899 1.00 92.38 178 ASP A N 1
ATOM 1398 C CA . ASP A 1 178 ? 13.100 -20.242 -21.716 1.00 92.38 178 ASP A CA 1
ATOM 1399 C C . ASP A 1 178 ? 13.263 -20.970 -20.370 1.00 92.38 178 ASP A C 1
ATOM 1401 O O . ASP A 1 178 ? 14.124 -21.835 -20.216 1.00 92.38 178 ASP A O 1
ATOM 1405 N N . HIS A 1 179 ? 12.419 -20.633 -19.391 1.00 89.88 179 HIS A N 1
ATOM 1406 C CA . HIS A 1 179 ? 12.484 -21.177 -18.033 1.00 89.88 179 HIS A CA 1
ATOM 1407 C C . HIS A 1 179 ? 11.154 -21.762 -17.545 1.00 89.88 179 HIS A C 1
ATOM 1409 O O . HIS A 1 179 ? 11.110 -22.375 -16.476 1.00 89.88 179 HIS A O 1
ATOM 1415 N N . HIS A 1 180 ? 10.063 -21.554 -18.285 1.00 90.94 180 HIS A N 1
ATOM 1416 C CA . HIS A 1 180 ? 8.708 -21.920 -17.880 1.00 90.94 180 HIS A CA 1
ATOM 1417 C C . HIS A 1 180 ? 7.948 -22.581 -19.034 1.00 90.94 180 HIS A C 1
ATOM 1419 O O . HIS A 1 180 ? 8.209 -22.307 -20.201 1.00 90.94 180 HIS A O 1
ATOM 1425 N N . GLY A 1 181 ? 6.971 -23.434 -18.716 1.00 92.75 181 GLY A N 1
ATOM 1426 C CA . GLY A 1 181 ? 6.044 -23.960 -19.723 1.00 92.75 181 GLY A CA 1
ATOM 1427 C C . GLY A 1 181 ? 5.157 -22.864 -20.325 1.00 92.75 181 GLY A C 1
ATOM 1428 O O . GLY A 1 181 ? 5.000 -21.783 -19.740 1.00 92.75 181 GLY A O 1
ATOM 1429 N N . GLU A 1 182 ? 4.553 -23.143 -21.487 1.00 94.38 182 GLU A N 1
ATOM 1430 C CA . GLU A 1 182 ? 3.557 -22.240 -22.071 1.00 94.38 182 GLU A CA 1
ATOM 1431 C C . GLU A 1 182 ? 2.406 -22.021 -21.069 1.00 94.38 182 GLU A C 1
ATOM 1433 O O . GLU A 1 182 ? 1.832 -22.994 -20.570 1.00 94.38 182 GLU A O 1
ATOM 1438 N N . PRO A 1 183 ? 2.068 -20.764 -20.732 1.00 93.06 183 PRO A N 1
ATOM 1439 C CA . PRO A 1 183 ? 0.998 -20.489 -19.792 1.00 93.06 183 PRO A CA 1
ATOM 1440 C C . PRO A 1 183 ? -0.358 -20.841 -20.412 1.00 93.06 183 PRO A C 1
ATOM 1442 O O . PRO A 1 183 ? -0.605 -20.605 -21.596 1.00 93.06 183 PRO A O 1
ATOM 1445 N N . SER A 1 184 ? -1.254 -21.384 -19.591 1.00 95.00 184 SER A N 1
ATOM 1446 C CA . SER A 1 184 ? -2.633 -21.654 -19.994 1.00 95.00 184 SER A CA 1
ATOM 1447 C C . SER A 1 184 ? -3.442 -20.359 -19.950 1.00 95.00 184 SER A C 1
ATOM 1449 O O . SER A 1 184 ? -3.521 -19.704 -18.910 1.00 95.00 184 SER A O 1
ATOM 1451 N N . TRP A 1 185 ? -4.072 -20.007 -21.072 1.00 92.94 185 TRP A N 1
ATOM 1452 C CA . TRP A 1 185 ? -4.925 -18.817 -21.198 1.00 92.94 185 TRP A CA 1
ATOM 1453 C C . TRP A 1 185 ? -6.270 -18.944 -20.483 1.00 92.94 185 TRP A C 1
ATOM 1455 O O . TRP A 1 185 ? -6.905 -17.930 -20.187 1.00 92.94 185 TRP A O 1
ATOM 1465 N N . ASP A 1 186 ? -6.652 -20.174 -20.152 1.00 93.62 186 ASP A N 1
ATOM 1466 C CA . ASP A 1 186 ? -7.870 -20.496 -19.413 1.00 93.62 186 ASP A CA 1
ATOM 1467 C C . ASP A 1 186 ? -7.622 -20.540 -17.899 1.00 93.62 186 ASP A C 1
ATOM 1469 O O . ASP A 1 186 ? -8.561 -20.552 -17.105 1.00 93.62 186 ASP A O 1
ATOM 1473 N N . SER A 1 187 ? -6.358 -20.525 -17.464 1.00 94.62 187 SER A N 1
ATOM 1474 C CA . SER A 1 187 ? -5.993 -20.523 -16.050 1.00 94.62 187 SER A CA 1
ATOM 1475 C C . SER A 1 187 ? -5.611 -19.120 -15.586 1.00 94.62 187 SER A C 1
ATOM 1477 O O . SER A 1 187 ? -4.528 -18.611 -15.890 1.00 94.62 187 SER A O 1
ATOM 1479 N N . ALA A 1 188 ? -6.469 -18.507 -14.765 1.00 89.38 188 ALA A N 1
ATOM 1480 C CA . ALA A 1 188 ? -6.174 -17.222 -14.127 1.00 89.38 188 ALA A CA 1
ATOM 1481 C C . ALA A 1 188 ? -4.872 -17.270 -13.303 1.00 89.38 188 ALA A C 1
ATOM 1483 O O . ALA A 1 188 ? -4.095 -16.316 -13.311 1.00 89.38 188 ALA A O 1
ATOM 1484 N N . ALA A 1 189 ? -4.585 -18.404 -12.653 1.00 91.25 189 ALA A N 1
ATOM 1485 C CA . ALA A 1 189 ? -3.353 -18.606 -11.895 1.00 91.25 189 ALA A CA 1
ATOM 1486 C C . ALA A 1 189 ? -2.110 -18.620 -12.803 1.00 91.25 189 ALA A C 1
ATOM 1488 O O . ALA A 1 189 ? -1.107 -17.977 -12.490 1.00 91.25 189 ALA A O 1
ATOM 1489 N N . SER A 1 190 ? -2.181 -19.303 -13.951 1.00 92.50 190 SER A N 1
ATOM 1490 C CA . SER A 1 190 ? -1.084 -19.340 -14.926 1.00 92.50 190 SER A CA 1
ATOM 1491 C C . SER A 1 190 ? -0.791 -17.950 -15.502 1.00 92.50 190 SER A C 1
ATOM 1493 O O . SER A 1 190 ? 0.361 -17.508 -15.521 1.00 92.50 190 SER A O 1
ATOM 1495 N N . LEU A 1 191 ? -1.838 -17.208 -15.876 1.00 94.06 191 LEU A N 1
ATOM 1496 C CA . LEU A 1 191 ? -1.703 -15.836 -16.366 1.00 94.06 191 LEU A CA 1
ATOM 1497 C C . LEU A 1 191 ? -1.223 -14.862 -15.287 1.00 94.06 191 LEU A C 1
ATOM 1499 O O . LEU A 1 191 ? -0.461 -13.947 -15.594 1.00 94.06 191 LEU A O 1
ATOM 1503 N N . SER A 1 192 ? -1.616 -15.064 -14.028 1.00 90.94 192 SER A N 1
ATOM 1504 C CA . SER A 1 192 ? -1.113 -14.277 -12.899 1.00 90.94 192 SER A CA 1
ATOM 1505 C C . SER A 1 192 ? 0.407 -14.415 -12.761 1.00 90.94 192 SER A C 1
ATOM 1507 O O . SER A 1 192 ? 1.103 -13.402 -12.693 1.00 90.94 192 SER A O 1
ATOM 1509 N N . LYS A 1 193 ? 0.947 -15.642 -12.853 1.00 94.00 193 LYS A N 1
ATOM 1510 C CA . LYS A 1 193 ? 2.401 -15.892 -12.838 1.00 94.00 193 LYS A CA 1
ATOM 1511 C C . LYS A 1 193 ? 3.121 -15.172 -13.991 1.00 94.00 193 LYS A C 1
ATOM 1513 O O . LYS A 1 193 ? 4.106 -14.470 -13.751 1.00 94.00 193 LYS A O 1
ATOM 1518 N N . LEU A 1 194 ? 2.595 -15.267 -15.218 1.00 95.12 194 LEU A N 1
ATOM 1519 C CA . LEU A 1 194 ? 3.134 -14.548 -16.384 1.00 95.12 194 LEU A CA 1
ATOM 1520 C C . LEU A 1 194 ? 3.124 -13.025 -16.166 1.00 95.12 194 LEU A C 1
ATOM 1522 O O . LEU A 1 194 ? 4.120 -12.340 -16.410 1.00 95.12 194 LEU A O 1
ATOM 1526 N N . ASN A 1 195 ? 1.999 -12.482 -15.702 1.00 94.94 195 ASN A N 1
ATOM 1527 C CA . ASN A 1 195 ? 1.828 -11.051 -15.463 1.00 94.94 195 ASN A CA 1
ATOM 1528 C C . ASN A 1 195 ? 2.737 -10.540 -14.341 1.00 94.94 195 ASN A C 1
ATOM 1530 O O . ASN A 1 195 ? 3.292 -9.448 -14.463 1.00 94.94 195 ASN A O 1
ATOM 1534 N N . GLN A 1 196 ? 2.939 -11.330 -13.287 1.00 93.00 196 GLN A N 1
ATOM 1535 C CA . GLN A 1 196 ? 3.847 -11.006 -12.193 1.00 93.00 196 GLN A CA 1
ATOM 1536 C C . GLN A 1 196 ? 5.299 -10.932 -12.678 1.00 93.00 196 GLN A C 1
ATOM 1538 O O . GLN A 1 196 ? 5.989 -9.962 -12.369 1.00 93.00 196 GLN A O 1
ATOM 1543 N N . TRP A 1 197 ? 5.747 -11.891 -13.490 1.00 94.50 197 TRP A N 1
ATOM 1544 C CA . TRP A 1 197 ? 7.082 -11.862 -14.099 1.00 94.50 197 TRP A CA 1
ATOM 1545 C C . TRP A 1 197 ? 7.278 -10.652 -15.020 1.00 94.50 197 TRP A C 1
ATOM 1547 O O . TRP A 1 197 ? 8.245 -9.903 -14.860 1.00 94.50 197 TRP A O 1
ATOM 1557 N N . ARG A 1 198 ? 6.312 -10.375 -15.909 1.00 94.44 198 ARG A N 1
ATOM 1558 C CA . ARG A 1 198 ? 6.321 -9.165 -16.757 1.00 94.44 198 ARG A CA 1
ATOM 1559 C C . ARG A 1 198 ? 6.412 -7.895 -15.907 1.00 94.44 198 ARG A C 1
ATOM 1561 O O . ARG A 1 198 ? 7.240 -7.025 -16.174 1.00 94.44 198 ARG A O 1
ATOM 1568 N N . ALA A 1 199 ? 5.596 -7.800 -14.856 1.00 91.38 199 ALA A N 1
ATOM 1569 C CA . ALA A 1 199 ? 5.573 -6.653 -13.956 1.00 91.38 199 ALA A CA 1
ATOM 1570 C C . ALA A 1 199 ? 6.898 -6.470 -13.208 1.00 91.38 199 ALA A C 1
ATOM 1572 O O . ALA A 1 199 ? 7.345 -5.337 -13.057 1.00 91.38 199 ALA A O 1
ATOM 1573 N N . GLN A 1 200 ? 7.544 -7.550 -12.761 1.00 91.25 200 GLN A N 1
ATOM 1574 C CA . GLN A 1 200 ? 8.851 -7.483 -12.100 1.00 91.25 200 GLN A CA 1
ATOM 1575 C C . GLN A 1 200 ? 9.927 -6.912 -13.028 1.00 91.25 200 GLN A C 1
ATOM 1577 O O . GLN A 1 200 ? 10.686 -6.033 -12.612 1.00 91.25 200 GLN A O 1
ATOM 1582 N N . ILE A 1 201 ? 9.963 -7.364 -14.285 1.00 92.25 201 ILE A N 1
ATOM 1583 C CA . ILE A 1 201 ? 10.917 -6.871 -15.283 1.00 92.25 201 ILE A CA 1
ATOM 1584 C C . ILE A 1 201 ? 10.653 -5.393 -15.579 1.00 92.25 201 ILE A C 1
ATOM 1586 O O . ILE A 1 201 ? 11.553 -4.566 -15.434 1.00 92.25 201 ILE A O 1
ATOM 1590 N N . PHE A 1 202 ? 9.414 -5.022 -15.912 1.00 92.00 202 PHE A N 1
ATOM 1591 C CA . PHE A 1 202 ? 9.094 -3.626 -16.212 1.00 92.00 202 PHE A CA 1
ATOM 1592 C C . PHE A 1 202 ? 9.296 -2.704 -15.009 1.00 92.00 202 PHE A C 1
ATOM 1594 O O . PHE A 1 202 ? 9.861 -1.626 -15.173 1.00 92.00 202 PHE A O 1
ATOM 1601 N N . LYS A 1 203 ? 8.937 -3.140 -13.796 1.00 88.75 203 LYS A N 1
ATOM 1602 C CA . LYS A 1 203 ? 9.170 -2.376 -12.563 1.00 88.75 203 LYS A CA 1
ATOM 1603 C C . LYS A 1 203 ? 10.654 -2.098 -12.337 1.00 88.75 203 LYS A C 1
ATOM 1605 O O . LYS A 1 203 ? 11.004 -1.018 -11.873 1.00 88.75 203 LYS A O 1
ATOM 1610 N N . ARG A 1 204 ? 11.526 -3.058 -12.656 1.00 87.69 204 ARG A N 1
ATOM 1611 C CA . ARG A 1 204 ? 12.977 -2.908 -12.496 1.00 87.69 204 ARG A CA 1
ATOM 1612 C C . ARG A 1 204 ? 13.576 -1.880 -13.456 1.00 87.69 204 ARG A C 1
ATOM 1614 O O . ARG A 1 204 ? 14.489 -1.161 -13.061 1.00 87.69 204 ARG A O 1
ATOM 1621 N N . TYR A 1 205 ? 13.097 -1.834 -14.697 1.00 90.31 205 TYR A N 1
ATOM 1622 C CA . TYR A 1 205 ? 13.710 -1.016 -15.750 1.00 90.31 205 TYR A CA 1
ATOM 1623 C C . TYR A 1 205 ? 13.038 0.335 -15.968 1.00 90.31 205 TYR A C 1
ATOM 1625 O O . TYR A 1 205 ? 13.723 1.322 -16.218 1.00 90.31 205 TYR A O 1
ATOM 1633 N N . PHE A 1 206 ? 11.716 0.392 -15.845 1.00 88.44 206 PHE A N 1
ATOM 1634 C CA . PHE A 1 206 ? 10.921 1.594 -16.095 1.00 88.44 206 PHE A CA 1
ATOM 1635 C C . PHE A 1 206 ? 10.341 2.200 -14.813 1.00 88.44 206 PHE A C 1
ATOM 1637 O O . PHE A 1 206 ? 9.649 3.214 -14.872 1.00 88.44 206 PHE A O 1
ATOM 1644 N N . GLY A 1 207 ? 10.626 1.596 -13.657 1.00 85.31 207 GLY A N 1
ATOM 1645 C CA . GLY A 1 207 ? 10.058 1.999 -12.378 1.00 85.31 207 GLY A CA 1
ATOM 1646 C C . GLY A 1 207 ? 8.610 1.544 -12.206 1.00 85.31 207 GLY A C 1
ATOM 1647 O O . GLY A 1 207 ? 8.037 0.807 -13.012 1.00 85.31 207 GLY A O 1
ATOM 1648 N N . VAL A 1 208 ? 7.998 1.963 -11.100 1.00 79.50 208 VAL A N 1
ATOM 1649 C CA . VAL A 1 208 ? 6.579 1.696 -10.858 1.00 79.50 208 VAL A CA 1
ATOM 1650 C C . VAL A 1 208 ? 5.774 2.533 -11.852 1.00 79.50 208 VAL A C 1
ATOM 1652 O O . VAL A 1 208 ? 5.840 3.752 -11.812 1.00 79.50 208 VAL A O 1
ATOM 1655 N N . LYS A 1 209 ? 5.000 1.881 -12.731 1.00 69.19 209 LYS A N 1
ATOM 1656 C CA . LYS A 1 209 ? 4.158 2.560 -13.739 1.00 69.19 209 LYS A CA 1
ATOM 1657 C C . LYS A 1 209 ? 3.111 3.499 -13.121 1.00 69.19 209 LYS A C 1
ATOM 1659 O O . LYS A 1 209 ? 2.583 4.355 -13.818 1.00 69.19 209 LYS A O 1
ATOM 1664 N N . ARG A 1 210 ? 2.789 3.326 -11.834 1.00 66.25 210 ARG A N 1
ATOM 1665 C CA . ARG A 1 210 ? 1.841 4.196 -11.136 1.00 66.25 210 ARG A CA 1
ATOM 1666 C C . ARG A 1 210 ? 2.411 5.608 -11.122 1.00 66.25 210 ARG A C 1
ATOM 1668 O O . ARG A 1 210 ? 3.516 5.805 -10.618 1.00 66.25 210 ARG A O 1
ATOM 1675 N N . GLY A 1 211 ? 1.645 6.550 -11.664 1.00 69.25 211 GLY A N 1
ATOM 1676 C CA . GLY A 1 211 ? 1.896 7.963 -11.436 1.00 69.25 211 GLY A CA 1
ATOM 1677 C C . GLY A 1 211 ? 1.959 8.266 -9.934 1.00 69.25 211 GLY A C 1
ATOM 1678 O O . GLY A 1 211 ? 1.572 7.418 -9.111 1.00 69.25 211 GLY A O 1
ATOM 1679 N N . PRO A 1 212 ? 2.475 9.447 -9.558 1.00 71.94 212 PRO A N 1
ATOM 1680 C CA . PRO A 1 212 ? 2.311 9.922 -8.193 1.00 71.94 212 PRO A CA 1
ATOM 1681 C C . PRO A 1 212 ? 0.831 9.790 -7.825 1.00 71.94 212 PRO A C 1
ATOM 1683 O O . PRO A 1 212 ? -0.042 10.170 -8.598 1.00 71.94 212 PRO A O 1
ATOM 1686 N N . ARG A 1 213 ? 0.553 9.136 -6.694 1.00 81.50 213 ARG A N 1
ATOM 1687 C CA . ARG A 1 213 ? -0.822 9.044 -6.208 1.00 81.50 213 ARG A CA 1
ATOM 1688 C C . ARG A 1 213 ? -1.259 10.439 -5.815 1.00 81.50 213 ARG A C 1
ATOM 1690 O O . ARG A 1 213 ? -0.502 11.130 -5.136 1.00 81.50 213 ARG A O 1
ATOM 1697 N N . ASP A 1 214 ? -2.486 10.779 -6.166 1.00 89.06 214 ASP A N 1
ATOM 1698 C CA . ASP A 1 214 ? -3.074 12.021 -5.711 1.00 89.06 214 ASP A CA 1
ATOM 1699 C C . ASP A 1 214 ? -3.101 12.087 -4.189 1.00 89.06 214 ASP A C 1
ATOM 1701 O O . ASP A 1 214 ? -3.487 11.125 -3.507 1.00 89.06 214 ASP A O 1
ATOM 1705 N N . HIS A 1 215 ? -2.683 13.231 -3.663 1.00 91.06 215 HIS A N 1
ATOM 1706 C CA . HIS A 1 215 ? -2.678 13.489 -2.233 1.00 91.06 215 HIS A CA 1
ATOM 1707 C C . HIS A 1 215 ? -4.108 13.530 -1.698 1.00 91.06 215 HIS A C 1
ATOM 1709 O O . HIS A 1 215 ? -5.050 13.812 -2.435 1.00 91.06 215 HIS A O 1
ATOM 1715 N N . TRP A 1 216 ? -4.269 13.184 -0.425 1.00 93.94 216 TRP A N 1
ATOM 1716 C CA . TRP A 1 216 ? -5.554 13.323 0.248 1.00 93.94 216 TRP A CA 1
ATOM 1717 C C . TRP A 1 216 ? -5.738 14.765 0.711 1.00 93.94 216 TRP A C 1
ATOM 1719 O O . TRP A 1 216 ? -4.789 15.355 1.234 1.00 93.94 216 TRP A O 1
ATOM 1729 N N . ILE A 1 217 ? -6.949 15.293 0.576 1.00 95.25 217 ILE A N 1
ATOM 1730 C CA . ILE A 1 217 ? -7.330 16.615 1.087 1.00 95.25 217 ILE A CA 1
ATOM 1731 C C . ILE A 1 217 ? -8.296 16.528 2.269 1.00 95.25 217 ILE A C 1
ATOM 1733 O O . ILE A 1 217 ? -8.947 15.505 2.486 1.00 95.25 217 ILE A O 1
ATOM 1737 N N . VAL A 1 218 ? -8.387 17.606 3.048 1.00 95.06 218 VAL A N 1
ATOM 1738 C CA . VAL A 1 218 ? -9.229 17.666 4.254 1.00 95.06 218 VAL A CA 1
ATOM 1739 C C . VAL A 1 218 ? -10.704 17.405 3.930 1.00 95.06 218 VAL A C 1
ATOM 1741 O O . VAL A 1 218 ? -11.321 16.591 4.611 1.00 95.06 218 VAL A O 1
ATOM 1744 N N . SER A 1 219 ? -11.239 17.971 2.843 1.00 95.69 219 SER A N 1
ATOM 1745 C CA . SER A 1 219 ? -12.634 17.746 2.430 1.00 95.69 219 SER A CA 1
ATOM 1746 C C . SER A 1 219 ? -12.924 16.276 2.081 1.00 95.69 219 SER A C 1
ATOM 1748 O O . SER A 1 219 ? -13.983 15.754 2.432 1.00 95.69 219 SER A O 1
ATOM 1750 N N . GLU A 1 220 ? -11.966 15.558 1.478 1.00 96.50 220 GLU A N 1
ATOM 1751 C CA . GLU A 1 220 ? -12.072 14.108 1.256 1.00 96.50 220 GLU A CA 1
ATOM 1752 C C . GLU A 1 220 ? -12.128 13.335 2.580 1.00 96.50 220 GLU A C 1
ATOM 1754 O O . GLU A 1 220 ? -12.933 12.412 2.709 1.00 96.50 220 GLU A O 1
ATOM 1759 N N . LYS A 1 221 ? -11.292 13.695 3.566 1.00 96.50 221 LYS A N 1
ATOM 1760 C CA . LYS A 1 221 ? -11.337 13.071 4.899 1.00 96.50 221 LYS A CA 1
ATOM 1761 C C . LYS A 1 221 ? -12.678 13.316 5.568 1.00 96.50 221 LYS A C 1
ATOM 1763 O O . LYS A 1 221 ? -13.267 12.362 6.066 1.00 96.50 221 LYS A O 1
ATOM 1768 N N . ASP A 1 222 ? -13.152 14.554 5.577 1.00 97.06 222 ASP A N 1
ATOM 1769 C CA . ASP A 1 222 ? -14.401 14.915 6.245 1.00 97.06 222 ASP A CA 1
ATOM 1770 C C . ASP A 1 222 ? -15.586 14.158 5.637 1.00 97.06 222 ASP A C 1
ATOM 1772 O O . ASP A 1 222 ? -16.438 13.645 6.367 1.00 97.06 222 ASP A O 1
ATOM 1776 N N . LEU A 1 223 ? -15.596 13.988 4.309 1.00 97.75 223 LEU A N 1
ATOM 1777 C CA . LEU A 1 223 ? -16.582 13.155 3.627 1.00 97.75 223 LEU A CA 1
ATOM 1778 C C . LEU A 1 223 ? -16.487 11.684 4.053 1.00 97.75 223 LEU A C 1
ATOM 1780 O O . LEU A 1 223 ? -17.510 11.079 4.364 1.00 97.75 223 LEU A O 1
ATOM 1784 N N . VAL A 1 224 ? -15.285 11.099 4.090 1.00 97.56 224 VAL A N 1
ATOM 1785 C CA . VAL A 1 224 ? -15.109 9.700 4.519 1.00 97.56 224 VAL A CA 1
ATOM 1786 C C . VAL A 1 224 ? -15.549 9.511 5.971 1.00 97.56 224 VAL A C 1
ATOM 1788 O O . VAL A 1 224 ? -16.278 8.567 6.257 1.00 97.56 224 VAL A O 1
ATOM 1791 N N . VAL A 1 225 ? -15.159 10.411 6.878 1.00 97.25 225 VAL A N 1
ATOM 1792 C CA . VAL A 1 225 ? -15.565 10.382 8.294 1.00 97.25 225 VAL A CA 1
ATOM 1793 C C . VAL A 1 225 ? -17.085 10.469 8.417 1.00 97.25 225 VAL A C 1
ATOM 1795 O O . VAL A 1 225 ? -17.682 9.709 9.179 1.00 97.25 225 VAL A O 1
ATOM 1798 N N . LYS A 1 226 ? -17.722 11.351 7.639 1.00 97.88 226 LYS A N 1
ATOM 1799 C CA . LYS A 1 226 ? -19.180 11.487 7.599 1.00 97.88 226 LYS A CA 1
ATOM 1800 C C . LYS A 1 226 ? -19.860 10.197 7.132 1.00 97.88 226 LYS A C 1
ATOM 1802 O O . LYS A 1 226 ? -20.726 9.696 7.840 1.00 97.88 226 LYS A O 1
ATOM 1807 N N . LEU A 1 227 ? -19.448 9.641 5.990 1.00 97.31 227 LEU A N 1
ATOM 1808 C CA . LEU A 1 227 ? -20.015 8.397 5.451 1.00 97.31 227 LEU A CA 1
ATOM 1809 C C . LEU A 1 227 ? -19.815 7.218 6.411 1.00 97.31 227 LEU A C 1
ATOM 1811 O O . LEU A 1 227 ? -20.704 6.391 6.583 1.00 97.31 227 LEU A O 1
ATOM 1815 N N . MET A 1 228 ? -18.657 7.158 7.064 1.00 96.19 228 MET A N 1
ATOM 1816 C CA . MET A 1 228 ? -18.345 6.129 8.048 1.00 96.19 228 MET A CA 1
ATOM 1817 C C . MET A 1 228 ? -19.237 6.241 9.286 1.00 96.19 228 MET A C 1
ATOM 1819 O O . MET A 1 228 ? -19.722 5.230 9.781 1.00 96.19 228 MET A O 1
ATOM 1823 N N . LYS A 1 229 ? -19.500 7.465 9.757 1.00 95.50 229 LYS A N 1
ATOM 1824 C CA . LYS A 1 229 ? -20.445 7.714 10.848 1.00 95.50 229 LYS A CA 1
ATOM 1825 C C . LYS A 1 229 ? -21.867 7.293 10.466 1.00 95.50 229 LYS A C 1
ATOM 1827 O O . LYS A 1 229 ? -22.509 6.604 11.246 1.00 95.50 229 LYS A O 1
ATOM 1832 N N . GLU A 1 230 ? -22.326 7.648 9.266 1.00 94.94 230 GLU A N 1
ATOM 1833 C CA . GLU A 1 230 ? -23.641 7.239 8.752 1.00 94.94 230 GLU A CA 1
ATOM 1834 C C . GLU A 1 230 ? -23.771 5.709 8.669 1.00 94.94 230 GLU A C 1
ATOM 1836 O O . GLU A 1 230 ? -24.806 5.155 9.035 1.00 94.94 230 GLU A O 1
ATOM 1841 N N . ASP A 1 231 ? -22.731 4.996 8.226 1.00 92.62 231 ASP A N 1
ATOM 1842 C CA . ASP A 1 231 ? -22.751 3.529 8.208 1.00 92.62 231 ASP A CA 1
ATOM 1843 C C . ASP A 1 231 ? -22.773 2.937 9.626 1.00 92.62 231 ASP A C 1
ATOM 1845 O O . ASP A 1 231 ? -23.528 1.995 9.865 1.00 92.62 231 ASP A O 1
ATOM 1849 N N . LEU A 1 232 ? -22.015 3.501 10.572 1.00 90.88 232 LEU A N 1
ATOM 1850 C CA . LEU A 1 232 ? -21.975 3.036 11.965 1.00 90.88 232 LEU A CA 1
ATOM 1851 C C . LEU A 1 232 ? -23.248 3.365 12.763 1.00 90.88 232 LEU A C 1
ATOM 1853 O O . LEU A 1 232 ? -23.598 2.649 13.694 1.00 90.88 232 LEU A O 1
ATOM 1857 N N . GLU A 1 233 ? -23.974 4.422 12.398 1.00 90.19 233 GLU A N 1
ATOM 1858 C CA . GLU A 1 233 ? -25.300 4.716 12.960 1.00 90.19 233 GLU A CA 1
ATOM 1859 C C . GLU A 1 233 ? -26.352 3.692 12.497 1.00 90.19 233 GLU A C 1
ATOM 1861 O O . GLU A 1 233 ? -27.302 3.402 13.223 1.00 90.19 233 GLU A O 1
ATOM 1866 N N . ASN A 1 234 ? -26.177 3.123 11.299 1.00 87.50 234 ASN A N 1
ATOM 1867 C CA . ASN A 1 234 ? -27.106 2.161 10.704 1.00 87.50 234 ASN A CA 1
ATOM 1868 C C . ASN A 1 234 ? -26.693 0.692 10.900 1.00 87.50 234 ASN A C 1
ATOM 1870 O O . ASN A 1 234 ? -27.499 -0.205 10.648 1.00 87.50 234 ASN A O 1
ATOM 1874 N N . SER A 1 235 ? -25.442 0.421 11.275 1.00 85.69 235 SER A N 1
ATOM 1875 C CA . SER A 1 235 ? -24.891 -0.933 11.382 1.00 85.69 235 SER A CA 1
ATOM 1876 C C . SER A 1 235 ? -23.722 -1.003 12.363 1.00 85.69 235 SER A C 1
ATOM 1878 O O . SER A 1 235 ? -23.003 -0.033 12.551 1.00 85.69 235 SER A O 1
ATOM 1880 N N . ALA A 1 236 ? -23.489 -2.176 12.957 1.00 84.94 236 ALA A N 1
ATOM 1881 C CA . ALA A 1 236 ? -22.417 -2.378 13.938 1.00 84.94 236 ALA A CA 1
ATOM 1882 C C . ALA A 1 236 ? -20.991 -2.287 13.347 1.00 84.94 236 ALA A C 1
ATOM 1884 O O . ALA A 1 236 ? -20.006 -2.279 14.083 1.00 84.94 236 ALA A O 1
ATOM 1885 N N . PHE A 1 237 ? -20.850 -2.265 12.017 1.00 88.75 237 PHE A N 1
ATOM 1886 C CA . PHE A 1 237 ? -19.561 -2.289 11.332 1.00 88.75 237 PHE A CA 1
ATOM 1887 C C . PHE A 1 237 ? -19.583 -1.468 10.041 1.00 88.75 237 PHE A C 1
ATOM 1889 O O . PHE A 1 237 ? -20.617 -1.279 9.410 1.00 88.75 237 PHE A O 1
ATOM 1896 N N . VAL A 1 238 ? -18.409 -1.018 9.597 1.00 90.75 238 VAL A N 1
ATOM 1897 C CA . VAL A 1 238 ? -18.274 -0.253 8.351 1.00 90.75 238 VAL A CA 1
ATOM 1898 C C . VAL A 1 238 ? -18.317 -1.183 7.137 1.00 90.75 238 VAL A C 1
ATOM 1900 O O . VAL A 1 238 ? -17.457 -2.056 6.979 1.00 90.75 238 VAL A O 1
ATOM 1903 N N . ARG A 1 239 ? -19.268 -0.955 6.226 1.00 93.56 239 ARG A N 1
ATOM 1904 C CA . ARG A 1 239 ? -19.343 -1.644 4.926 1.00 93.56 239 ARG A CA 1
ATOM 1905 C C . ARG A 1 239 ? -18.437 -0.950 3.917 1.00 93.56 239 ARG A C 1
ATOM 1907 O O . ARG A 1 239 ? -18.849 -0.069 3.167 1.00 93.56 239 ARG A O 1
ATOM 1914 N N . TRP A 1 240 ? -17.167 -1.345 3.908 1.00 93.62 240 TRP A N 1
ATOM 1915 C CA . TRP A 1 240 ? -16.112 -0.650 3.163 1.00 93.62 240 TRP A CA 1
ATOM 1916 C C . TRP A 1 240 ? -16.383 -0.491 1.664 1.00 93.62 240 TRP A C 1
ATOM 1918 O O . TRP A 1 240 ? -16.012 0.536 1.096 1.00 93.62 240 TRP A O 1
ATOM 1928 N N . LYS A 1 241 ? -17.003 -1.483 1.012 1.00 93.25 241 LYS A N 1
ATOM 1929 C CA . LYS A 1 241 ? -17.312 -1.400 -0.423 1.00 93.25 241 LYS A CA 1
ATOM 1930 C C . LYS A 1 241 ? -18.384 -0.354 -0.701 1.00 93.25 241 LYS A C 1
ATOM 1932 O O . LYS A 1 241 ? -18.176 0.521 -1.538 1.00 93.25 241 LYS A O 1
ATOM 1937 N N . ARG A 1 242 ? -19.481 -0.397 0.060 1.00 94.38 242 ARG A N 1
ATOM 1938 C CA . ARG A 1 242 ? -20.562 0.591 -0.001 1.00 94.38 242 ARG A CA 1
ATOM 1939 C C . ARG A 1 242 ? -20.048 2.000 0.284 1.00 94.38 242 ARG A C 1
ATOM 1941 O O . ARG A 1 242 ? -20.362 2.928 -0.455 1.00 94.38 242 ARG A O 1
ATOM 1948 N N . LEU A 1 243 ? -19.205 2.157 1.304 1.00 95.94 243 LEU A N 1
ATOM 1949 C CA . LEU A 1 243 ? -18.578 3.436 1.631 1.00 95.94 243 LEU A CA 1
ATOM 1950 C C . LEU A 1 243 ? -17.726 3.957 0.466 1.00 95.94 243 LEU A C 1
ATOM 1952 O O . LEU A 1 243 ? -17.856 5.121 0.094 1.00 95.94 243 LEU A O 1
ATOM 1956 N N . ALA A 1 244 ? -16.887 3.107 -0.135 1.00 96.31 244 ALA A N 1
ATOM 1957 C CA . ALA A 1 244 ? -16.072 3.485 -1.289 1.00 96.31 244 ALA A CA 1
ATOM 1958 C C . ALA A 1 244 ? -16.934 3.880 -2.497 1.00 96.31 244 ALA A C 1
ATOM 1960 O O . ALA A 1 244 ? -16.662 4.890 -3.146 1.00 96.31 244 ALA A O 1
ATOM 1961 N N . ASN A 1 245 ? -18.002 3.126 -2.759 1.00 95.06 245 ASN A N 1
ATOM 1962 C CA . ASN A 1 245 ? -18.969 3.427 -3.806 1.00 95.06 245 ASN A CA 1
ATOM 1963 C C . ASN A 1 245 ? -19.631 4.795 -3.566 1.00 95.06 245 ASN A C 1
ATOM 1965 O O . ASN A 1 245 ? -19.590 5.653 -4.444 1.00 95.06 245 ASN A O 1
ATOM 1969 N N . ASN A 1 246 ? -20.142 5.045 -2.358 1.00 96.94 246 ASN A N 1
ATOM 1970 C CA . ASN A 1 246 ? -20.771 6.314 -1.983 1.00 96.94 246 ASN A CA 1
ATOM 1971 C C . ASN A 1 246 ? -19.804 7.499 -2.070 1.00 96.94 246 ASN A C 1
ATOM 1973 O O . ASN A 1 246 ? -20.169 8.554 -2.587 1.00 96.94 246 ASN A O 1
ATOM 1977 N N . TYR A 1 247 ? -18.568 7.320 -1.602 1.00 97.62 247 TYR A N 1
ATOM 1978 C CA . TYR A 1 247 ? -17.517 8.325 -1.717 1.00 97.62 247 TYR A CA 1
ATOM 1979 C C . TYR A 1 247 ? -17.269 8.686 -3.187 1.00 97.62 247 TYR A C 1
ATOM 1981 O O . TYR A 1 247 ? -17.327 9.861 -3.549 1.00 97.62 247 TYR A O 1
ATOM 1989 N N . ASN A 1 248 ? -17.054 7.683 -4.045 1.00 96.81 248 ASN A N 1
ATOM 1990 C CA . ASN A 1 248 ? -16.767 7.919 -5.457 1.00 96.81 248 ASN A CA 1
ATOM 1991 C C . ASN A 1 248 ? -17.976 8.531 -6.176 1.00 96.81 248 ASN A C 1
ATOM 1993 O O . ASN A 1 248 ? -17.794 9.424 -6.992 1.00 96.81 248 ASN A O 1
ATOM 1997 N N . SER A 1 249 ? -19.207 8.130 -5.843 1.00 95.69 249 SER A N 1
ATOM 1998 C CA . SER A 1 249 ? -20.422 8.764 -6.368 1.00 95.69 249 SER A CA 1
ATOM 1999 C C . S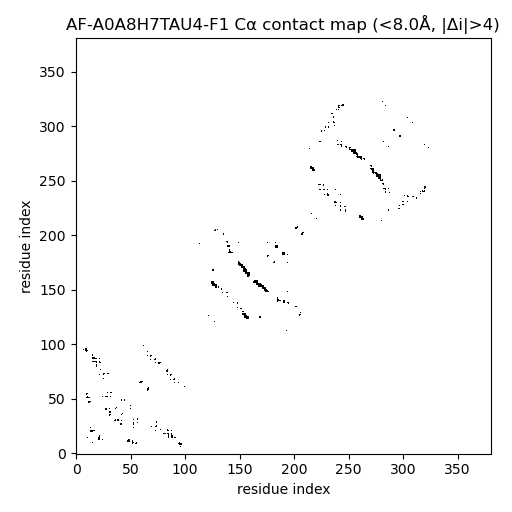ER A 1 249 ? -20.543 10.233 -5.964 1.00 95.69 249 SER A C 1
ATOM 2001 O O . SER A 1 249 ? -20.927 11.052 -6.795 1.00 95.69 249 SER A O 1
ATOM 2003 N N . ALA A 1 250 ? -20.215 10.574 -4.716 1.00 96.69 250 ALA A N 1
ATOM 2004 C CA . ALA A 1 250 ? -20.279 11.947 -4.222 1.00 96.69 250 ALA A CA 1
ATOM 2005 C C . ALA A 1 250 ? -19.191 12.840 -4.837 1.00 96.69 250 ALA A C 1
ATOM 2007 O O . ALA A 1 250 ? -19.461 13.992 -5.166 1.00 96.69 250 ALA A O 1
ATOM 2008 N N . MET A 1 251 ? -17.982 12.303 -5.011 1.00 95.44 251 MET A N 1
ATOM 2009 C CA . MET A 1 251 ? -16.827 13.019 -5.561 1.00 95.44 251 MET A CA 1
ATOM 2010 C C . MET A 1 251 ? -16.808 13.054 -7.095 1.00 95.44 251 MET A C 1
ATOM 2012 O O . MET A 1 251 ? -16.092 13.862 -7.682 1.00 95.44 251 MET A O 1
ATOM 2016 N N . ASN A 1 252 ? -17.594 12.215 -7.772 1.00 93.88 252 ASN A N 1
ATOM 2017 C CA . ASN A 1 252 ? -17.585 12.138 -9.228 1.00 93.88 252 ASN A CA 1
ATOM 2018 C C . ASN A 1 252 ? -17.918 13.495 -9.876 1.00 93.88 252 ASN A C 1
ATOM 2020 O O . ASN A 1 252 ? -18.991 14.059 -9.664 1.00 93.88 252 ASN A O 1
ATOM 2024 N N . GLY A 1 253 ? -16.995 14.003 -10.694 1.00 91.12 253 GLY A N 1
ATOM 2025 C CA . GLY A 1 253 ? -17.132 15.290 -11.378 1.00 91.12 253 GLY A CA 1
ATOM 2026 C C . GLY A 1 253 ? -16.918 16.524 -10.495 1.00 91.12 253 GLY A C 1
ATOM 2027 O O . GLY A 1 253 ? -17.054 17.638 -11.000 1.00 91.12 253 GLY A O 1
ATOM 2028 N N . GLN A 1 254 ? -16.571 16.364 -9.214 1.00 95.12 254 GLN A N 1
ATOM 2029 C CA . GLN A 1 254 ? -16.190 17.493 -8.368 1.00 95.12 254 GLN A CA 1
ATOM 2030 C C . GLN A 1 254 ? -14.794 17.997 -8.746 1.00 95.12 254 GLN A C 1
ATOM 2032 O O . GLN A 1 254 ? -13.875 17.207 -8.971 1.00 95.12 254 GLN A O 1
ATOM 2037 N N . ILE A 1 255 ? -14.643 19.319 -8.817 1.00 95.00 255 ILE A N 1
ATOM 2038 C CA . ILE A 1 255 ? -13.352 19.979 -9.019 1.00 95.00 255 ILE A CA 1
ATOM 2039 C C . ILE A 1 255 ? -12.825 20.385 -7.645 1.00 95.00 255 ILE A C 1
ATOM 2041 O O . ILE A 1 255 ? -13.516 21.062 -6.888 1.00 95.00 255 ILE A O 1
ATOM 2045 N N . GLN A 1 256 ? -11.608 19.951 -7.355 1.00 94.44 256 GLN A N 1
ATOM 2046 C CA . GLN A 1 256 ? -10.850 20.263 -6.154 1.00 94.44 256 GLN A CA 1
ATOM 2047 C C . GLN A 1 256 ? -9.954 21.467 -6.440 1.00 94.44 256 GLN A C 1
ATOM 2049 O O . GLN A 1 256 ? -9.123 21.423 -7.355 1.00 94.44 256 GLN A O 1
ATOM 2054 N N . GLY A 1 257 ? -10.195 22.556 -5.711 1.00 91.19 257 GLY A N 1
ATOM 2055 C CA . GLY A 1 257 ? -9.558 23.855 -5.915 1.00 91.19 257 GLY A CA 1
ATOM 2056 C C . GLY A 1 257 ? -8.156 23.945 -5.313 1.00 91.19 257 GLY A C 1
ATOM 2057 O O . GLY A 1 257 ? -7.770 23.158 -4.449 1.00 91.19 257 GLY A O 1
ATOM 2058 N N . THR A 1 258 ? -7.384 24.947 -5.736 1.00 90.56 258 THR A N 1
ATOM 2059 C CA . THR A 1 258 ? -6.053 25.237 -5.164 1.00 90.56 258 THR A CA 1
ATOM 2060 C C . THR A 1 258 ? -6.107 25.755 -3.724 1.00 90.56 258 THR A C 1
ATOM 2062 O O . THR A 1 258 ? -5.073 25.900 -3.087 1.00 90.56 258 THR A O 1
ATOM 2065 N N . ASP A 1 259 ? -7.289 26.087 -3.212 1.00 90.00 259 ASP A N 1
ATOM 2066 C CA . ASP A 1 259 ? -7.535 26.535 -1.841 1.00 90.00 259 ASP A CA 1
ATOM 2067 C C . ASP A 1 259 ? -7.797 25.380 -0.861 1.00 90.00 259 ASP A C 1
ATOM 2069 O O . ASP A 1 259 ? -7.858 25.597 0.350 1.00 90.00 259 ASP A O 1
ATOM 2073 N N . GLU A 1 260 ? -7.906 24.142 -1.349 1.00 90.44 260 GLU A N 1
ATOM 2074 C CA . GLU A 1 260 ? -8.124 22.987 -0.486 1.00 90.44 260 GLU A CA 1
ATOM 2075 C C . GLU A 1 260 ? -6.837 22.507 0.196 1.00 90.44 260 GLU A C 1
ATOM 2077 O O . GLU A 1 260 ? -5.764 22.389 -0.405 1.00 90.44 260 GLU A O 1
ATOM 2082 N N . PHE A 1 261 ? -6.975 22.178 1.481 1.00 91.25 261 PHE A N 1
ATOM 2083 C CA . PHE A 1 261 ? -5.871 21.771 2.340 1.00 91.25 261 PHE A CA 1
ATOM 2084 C C . PHE A 1 261 ? -5.474 20.312 2.129 1.00 91.25 261 PHE A C 1
ATOM 2086 O O . PHE A 1 261 ? -6.311 19.407 2.189 1.00 91.25 261 PHE A O 1
ATOM 2093 N N . LEU A 1 262 ? -4.174 20.066 1.984 1.00 90.94 262 LEU A N 1
ATOM 2094 C CA . LEU A 1 262 ? -3.591 18.729 1.964 1.00 90.94 262 LEU A CA 1
ATOM 2095 C C . LEU A 1 262 ? -3.541 18.131 3.379 1.00 90.94 262 LEU A C 1
ATOM 2097 O O . LEU A 1 262 ? -3.138 18.779 4.341 1.00 90.94 262 LEU A O 1
ATOM 2101 N N . LEU A 1 263 ? -3.865 16.843 3.504 1.00 87.56 263 LEU A N 1
ATOM 2102 C CA . LEU A 1 263 ? -3.790 16.115 4.780 1.00 87.56 263 LEU A CA 1
ATOM 2103 C C . LEU A 1 263 ? -2.368 15.787 5.228 1.00 87.56 263 LEU A C 1
ATOM 2105 O O . LEU A 1 263 ? -2.126 15.579 6.415 1.00 87.56 263 LEU A O 1
ATOM 2109 N N . SER A 1 264 ? -1.431 15.673 4.290 1.00 78.69 264 SER A N 1
ATOM 2110 C CA . SER A 1 264 ? -0.037 15.365 4.593 1.00 78.69 264 SER A CA 1
ATOM 2111 C C . SER A 1 264 ? 0.860 16.539 4.221 1.00 78.69 264 SER A C 1
ATOM 2113 O O . SER A 1 264 ? 1.169 16.723 3.048 1.00 78.69 264 SER A O 1
ATOM 2115 N N . GLN A 1 265 ? 1.369 17.257 5.224 1.00 63.88 265 GLN A N 1
ATOM 2116 C CA . GLN A 1 265 ? 2.418 18.275 5.038 1.00 63.88 265 GLN A CA 1
ATOM 2117 C C . GLN A 1 265 ? 3.785 17.668 4.652 1.00 63.88 265 GLN A C 1
ATOM 2119 O O . GLN A 1 265 ? 4.731 18.381 4.329 1.00 63.88 265 GLN A O 1
ATOM 2124 N N . SER A 1 266 ? 3.915 16.337 4.687 1.00 49.62 266 SER A N 1
ATOM 2125 C CA . SER A 1 266 ? 5.193 15.624 4.594 1.00 49.62 266 SER A CA 1
ATOM 2126 C C . SER A 1 266 ? 5.846 15.625 3.208 1.00 49.62 266 SER A C 1
ATOM 2128 O O . SER A 1 266 ? 7.006 15.229 3.095 1.00 49.62 266 SER A O 1
ATOM 2130 N N . ILE A 1 267 ? 5.155 16.071 2.155 1.00 54.03 267 ILE A N 1
ATOM 2131 C CA . ILE A 1 267 ? 5.712 16.134 0.799 1.00 54.03 267 ILE A CA 1
ATOM 2132 C C . ILE A 1 267 ? 5.875 17.603 0.410 1.00 54.03 267 ILE A C 1
ATOM 2134 O O . ILE A 1 267 ? 4.980 18.240 -0.134 1.00 54.03 267 ILE A O 1
ATOM 2138 N N . GLY A 1 268 ? 7.055 18.146 0.718 1.00 61.09 268 GLY A N 1
ATOM 2139 C CA . GLY A 1 268 ? 7.471 19.476 0.272 1.00 61.09 268 GLY A CA 1
ATOM 2140 C C . GLY A 1 268 ? 6.912 20.657 1.069 1.00 61.09 268 GLY A C 1
ATOM 2141 O O . GLY A 1 268 ? 6.935 21.762 0.538 1.00 61.09 268 GLY A O 1
ATOM 2142 N N . ASN A 1 269 ? 6.437 20.449 2.308 1.00 67.50 269 ASN A N 1
ATOM 2143 C CA . ASN A 1 269 ? 5.856 21.489 3.177 1.00 67.50 269 ASN A CA 1
ATOM 2144 C C . ASN A 1 269 ? 4.698 22.265 2.526 1.00 67.50 269 ASN A C 1
ATOM 2146 O O . ASN A 1 269 ? 4.446 23.417 2.873 1.00 67.50 269 ASN A O 1
ATOM 2150 N N . LYS A 1 270 ? 4.013 21.659 1.552 1.00 78.38 270 LYS A N 1
ATOM 2151 C CA . LYS A 1 270 ? 2.876 22.290 0.891 1.00 78.38 270 LYS A CA 1
ATOM 2152 C C . LYS A 1 270 ? 1.622 22.060 1.718 1.00 78.38 270 LYS A C 1
ATOM 2154 O O . LYS A 1 270 ? 1.329 20.931 2.105 1.00 78.38 270 LYS A O 1
ATOM 2159 N N . GLU A 1 271 ? 0.898 23.139 1.974 1.00 85.06 271 GLU A N 1
ATOM 2160 C CA . GLU A 1 271 ? -0.375 23.101 2.697 1.00 85.06 271 GLU A CA 1
ATOM 2161 C C . GLU A 1 271 ? -1.571 22.937 1.753 1.00 85.06 271 GLU A C 1
ATOM 2163 O O . GLU A 1 271 ? -2.603 22.432 2.181 1.00 85.06 271 GLU A O 1
ATOM 2168 N N . TYR A 1 272 ? -1.412 23.285 0.473 1.00 89.25 272 TYR A N 1
ATOM 2169 C CA . TYR A 1 272 ? -2.495 23.385 -0.505 1.00 89.25 272 TYR A CA 1
ATOM 2170 C C . TYR A 1 272 ? -2.200 22.615 -1.796 1.00 89.25 272 TYR A C 1
ATOM 2172 O O . TYR A 1 272 ? -1.047 22.265 -2.076 1.00 89.25 272 TYR A O 1
ATOM 2180 N N . LEU A 1 273 ? -3.246 22.362 -2.586 1.00 88.50 273 LEU A N 1
ATOM 2181 C CA . LEU A 1 273 ? -3.128 21.822 -3.941 1.00 88.50 273 LEU A CA 1
ATOM 2182 C C . LEU A 1 273 ? -2.397 22.799 -4.875 1.00 88.50 273 LEU A C 1
ATOM 2184 O O . LEU A 1 273 ? -2.661 23.997 -4.880 1.00 88.50 273 LEU A O 1
ATOM 2188 N N . ASP A 1 274 ? -1.484 22.265 -5.690 1.00 86.56 274 ASP A N 1
ATOM 2189 C CA . ASP A 1 274 ? -0.703 23.059 -6.649 1.00 86.56 274 ASP A CA 1
ATOM 2190 C C . ASP A 1 274 ? -1.545 23.553 -7.831 1.00 86.56 274 ASP A C 1
ATOM 2192 O O . ASP A 1 274 ? -1.313 24.635 -8.367 1.00 86.56 274 ASP A O 1
ATOM 2196 N N . GLU A 1 275 ? -2.498 22.729 -8.257 1.00 90.75 275 GLU A N 1
ATOM 2197 C CA . GLU A 1 275 ? -3.320 22.934 -9.442 1.00 90.75 275 GLU A CA 1
ATOM 2198 C C . GLU A 1 275 ? -4.725 22.401 -9.161 1.00 90.75 275 GLU A C 1
ATOM 2200 O O . GLU A 1 275 ? -4.897 21.451 -8.388 1.00 90.75 275 GLU A O 1
ATOM 2205 N N . GLU A 1 276 ? -5.724 23.002 -9.807 1.00 94.25 276 GLU A N 1
ATOM 2206 C CA . GLU A 1 276 ? -7.081 22.466 -9.799 1.00 94.25 276 GLU A CA 1
ATOM 2207 C C . GLU A 1 276 ? -7.093 21.084 -10.449 1.00 94.25 276 GLU A C 1
ATOM 2209 O O . GLU A 1 276 ? -6.474 20.853 -11.493 1.00 94.25 276 GLU A O 1
ATOM 2214 N N . ARG A 1 277 ? -7.825 20.153 -9.846 1.00 92.75 277 ARG A N 1
ATOM 2215 C CA . ARG A 1 277 ? -7.930 18.786 -10.358 1.00 92.75 277 ARG A CA 1
ATOM 2216 C C . ARG A 1 277 ? -9.329 18.239 -10.170 1.00 92.75 277 ARG A C 1
ATOM 2218 O O . ARG A 1 277 ? -10.070 18.681 -9.300 1.00 92.75 277 ARG A O 1
ATOM 2225 N N . LEU A 1 278 ? -9.686 17.243 -10.970 1.00 93.94 278 LEU A N 1
ATOM 2226 C CA . LEU A 1 278 ? -10.873 16.447 -10.684 1.00 93.94 278 LEU A CA 1
ATOM 2227 C C . LEU A 1 278 ? -10.626 15.610 -9.429 1.00 93.94 278 LEU A C 1
ATOM 2229 O O . LEU A 1 278 ? -9.507 15.136 -9.198 1.00 93.94 278 LEU A O 1
ATOM 2233 N N . ALA A 1 279 ? -11.670 15.438 -8.624 1.00 94.50 279 ALA A N 1
ATOM 2234 C CA . ALA A 1 279 ? -11.599 14.591 -7.452 1.00 94.50 279 ALA A CA 1
ATOM 2235 C C . ALA A 1 279 ? -11.191 13.167 -7.872 1.00 94.50 279 ALA A C 1
ATOM 2237 O O . ALA A 1 279 ? -11.770 12.598 -8.805 1.00 94.50 279 ALA A O 1
ATOM 2238 N N . PRO A 1 280 ? -10.162 12.597 -7.230 1.00 93.38 280 PRO A N 1
ATOM 2239 C CA . PRO A 1 280 ? -9.564 11.358 -7.684 1.00 93.38 280 PRO A CA 1
ATOM 2240 C C . PRO A 1 280 ? -10.448 10.173 -7.307 1.00 93.38 280 PRO A C 1
ATOM 2242 O O . PRO A 1 280 ? -11.011 10.119 -6.213 1.00 93.38 280 PRO A O 1
ATOM 2245 N N . TRP A 1 281 ? -10.490 9.158 -8.168 1.00 93.31 281 TRP A N 1
ATOM 2246 C CA . TRP A 1 281 ? -11.121 7.894 -7.809 1.00 93.31 281 TRP A CA 1
ATOM 2247 C C . TRP A 1 281 ? -10.342 7.211 -6.675 1.00 93.31 281 TRP A C 1
ATOM 2249 O O . TRP A 1 281 ? -9.123 7.006 -6.761 1.00 93.31 281 TRP A O 1
ATOM 2259 N N . ARG A 1 282 ? -11.030 6.813 -5.598 1.00 94.56 282 ARG A N 1
ATOM 2260 C CA . ARG A 1 282 ? -10.411 6.104 -4.468 1.00 94.56 282 ARG A CA 1
ATOM 2261 C C . ARG A 1 282 ? -10.954 4.684 -4.374 1.00 94.56 282 ARG A C 1
ATOM 2263 O O . ARG A 1 282 ? -12.147 4.448 -4.233 1.00 94.56 282 ARG A O 1
ATOM 2270 N N . THR A 1 283 ? -10.040 3.719 -4.411 1.00 93.12 283 THR A N 1
ATOM 2271 C CA . THR A 1 283 ? -10.365 2.303 -4.158 1.00 93.12 283 THR A CA 1
ATOM 2272 C C . THR A 1 283 ? -10.667 2.059 -2.680 1.00 93.12 283 THR A C 1
ATOM 2274 O O . THR A 1 283 ? -10.133 2.767 -1.816 1.00 93.12 283 THR A O 1
ATOM 2277 N N . LEU A 1 284 ? -11.409 0.988 -2.379 1.00 94.25 284 LEU A N 1
ATOM 2278 C CA . LEU A 1 284 ? -11.646 0.511 -1.008 1.00 94.25 284 LEU A CA 1
ATOM 2279 C C . LEU A 1 284 ? -10.344 0.428 -0.198 1.00 94.25 284 LEU A C 1
ATOM 2281 O O . LEU A 1 284 ? -10.261 0.899 0.937 1.00 94.25 284 LEU A O 1
ATOM 2285 N N . GLY A 1 285 ? -9.293 -0.130 -0.803 1.00 92.94 285 GLY A N 1
ATOM 2286 C CA . GLY A 1 285 ? -8.009 -0.318 -0.132 1.00 92.94 285 GLY A CA 1
ATOM 2287 C C . GLY A 1 285 ? -7.303 1.002 0.178 1.00 92.94 285 GLY A C 1
ATOM 2288 O O . GLY A 1 285 ? -6.600 1.096 1.181 1.00 92.94 285 GLY A O 1
ATOM 2289 N N . ALA A 1 286 ? -7.492 2.025 -0.662 1.00 93.19 286 ALA A N 1
ATOM 2290 C CA . ALA A 1 286 ? -6.924 3.350 -0.437 1.00 93.19 286 ALA A CA 1
ATOM 2291 C C . ALA A 1 286 ? -7.627 4.078 0.712 1.00 93.19 286 ALA A C 1
ATOM 2293 O O . ALA A 1 286 ? -6.938 4.636 1.563 1.00 93.19 286 ALA A O 1
ATOM 2294 N N . ILE A 1 287 ? -8.964 4.030 0.754 1.00 95.44 287 ILE A N 1
ATOM 2295 C CA . ILE A 1 287 ? -9.756 4.627 1.836 1.00 95.44 287 ILE A CA 1
ATOM 2296 C C . ILE A 1 287 ? -9.401 3.949 3.162 1.00 95.44 287 ILE A C 1
ATOM 2298 O O . ILE A 1 287 ? -8.964 4.618 4.094 1.00 95.44 287 ILE A O 1
ATOM 2302 N N . LYS A 1 288 ? -9.464 2.612 3.216 1.00 94.19 288 LYS A N 1
ATOM 2303 C CA . LYS A 1 288 ? -9.174 1.839 4.433 1.00 94.19 288 LYS A CA 1
ATOM 2304 C C . LYS A 1 288 ? -7.754 2.056 4.963 1.00 94.19 288 LYS A C 1
ATOM 2306 O O . LYS A 1 288 ? -7.545 2.167 6.163 1.00 94.19 288 LYS A O 1
ATOM 2311 N N . ALA A 1 289 ? -6.756 2.134 4.082 1.00 92.38 289 ALA A N 1
ATOM 2312 C CA . ALA A 1 289 ? -5.378 2.401 4.503 1.00 92.38 289 ALA A CA 1
ATOM 2313 C C . ALA A 1 289 ? -5.187 3.817 5.075 1.00 92.38 289 ALA A C 1
ATOM 2315 O O . ALA A 1 289 ? -4.225 4.066 5.807 1.00 92.38 289 ALA A O 1
ATOM 2316 N N . GLN A 1 290 ? -6.061 4.753 4.706 1.00 93.50 290 GLN A N 1
ATOM 2317 C CA . GLN A 1 290 ? -5.979 6.135 5.144 1.00 93.50 290 GLN A CA 1
ATOM 2318 C C . GLN A 1 290 ? -6.773 6.374 6.437 1.00 93.50 290 GLN A C 1
ATOM 2320 O O . GLN A 1 290 ? -6.269 7.071 7.315 1.00 93.50 290 GLN A O 1
ATOM 2325 N N . THR A 1 291 ? -7.930 5.731 6.620 1.00 93.00 291 THR A N 1
ATOM 2326 C CA . THR A 1 291 ? -8.703 5.800 7.875 1.00 93.00 291 THR A CA 1
ATOM 2327 C C . THR A 1 291 ? -7.912 5.266 9.072 1.00 93.00 291 THR A C 1
ATOM 2329 O O . THR A 1 291 ? -7.956 5.843 10.152 1.00 93.00 291 THR A O 1
ATOM 2332 N N . THR A 1 292 ? -7.039 4.270 8.887 1.00 90.75 292 THR A N 1
ATOM 2333 C CA . THR A 1 292 ? -6.122 3.815 9.955 1.00 90.75 292 THR A CA 1
ATOM 2334 C C . THR A 1 292 ? -5.083 4.861 10.384 1.00 90.75 292 THR A C 1
ATOM 2336 O O . THR A 1 292 ? -4.236 4.575 11.223 1.00 90.75 292 THR A O 1
ATOM 2339 N N . ARG A 1 293 ? -5.063 6.051 9.776 1.00 90.88 293 ARG A N 1
ATOM 2340 C CA . ARG A 1 293 ? -4.166 7.161 10.135 1.00 90.88 293 ARG A CA 1
ATOM 2341 C C . ARG A 1 293 ? -4.910 8.354 10.727 1.00 90.88 293 ARG A C 1
ATOM 2343 O O . ARG A 1 293 ? -4.256 9.297 11.164 1.00 90.88 293 ARG A O 1
ATOM 2350 N N . TRP A 1 294 ? -6.240 8.343 10.710 1.00 93.12 294 TRP A N 1
ATOM 2351 C CA . TRP A 1 294 ? -7.062 9.447 11.189 1.00 93.12 294 TRP A CA 1
ATOM 2352 C C . TRP A 1 294 ? -7.611 9.120 12.584 1.00 93.12 294 TRP A C 1
ATOM 2354 O O . TRP A 1 294 ? -8.341 8.138 12.737 1.00 93.12 294 TRP A O 1
ATOM 2364 N N . PRO A 1 295 ? -7.277 9.913 13.617 1.00 91.25 295 PRO A N 1
ATOM 2365 C CA . PRO A 1 295 ? -7.782 9.682 14.970 1.00 91.25 295 PRO A CA 1
ATOM 2366 C C . PRO A 1 295 ? -9.314 9.686 15.052 1.00 91.25 295 PRO A C 1
ATOM 2368 O O . PRO A 1 295 ? -9.893 8.945 15.840 1.00 91.25 295 PRO A O 1
ATOM 2371 N N . GLU A 1 296 ? -9.984 10.487 14.221 1.00 92.19 296 GLU A N 1
ATOM 2372 C CA . GLU A 1 296 ? -11.443 10.607 14.213 1.00 92.19 296 GLU A CA 1
ATOM 2373 C C . GLU A 1 296 ? -12.120 9.290 13.833 1.00 92.19 296 GLU A C 1
ATOM 2375 O O . GLU A 1 296 ? -13.083 8.885 14.480 1.00 92.19 296 GLU A O 1
ATOM 2380 N N . THR A 1 297 ? -11.593 8.582 12.833 1.00 90.56 297 THR A N 1
ATOM 2381 C CA . THR A 1 297 ? -12.145 7.288 12.417 1.00 90.56 297 THR A CA 1
ATOM 2382 C C . THR A 1 297 ? -11.833 6.185 13.420 1.00 90.56 297 THR A C 1
ATOM 2384 O O . THR A 1 297 ? -12.694 5.348 13.665 1.00 90.56 297 THR A O 1
ATOM 2387 N N . MET A 1 298 ? -10.660 6.213 14.067 1.00 88.38 298 MET A N 1
ATOM 2388 C CA . MET A 1 298 ? -10.346 5.271 15.153 1.00 88.38 298 MET A CA 1
ATOM 2389 C C . MET A 1 298 ? -11.312 5.418 16.333 1.00 88.38 298 MET A C 1
ATOM 2391 O O . MET A 1 298 ? -11.783 4.423 16.880 1.00 88.38 298 MET A O 1
ATOM 2395 N N . ASN A 1 299 ? -11.643 6.658 16.703 1.00 90.06 299 ASN A N 1
ATOM 2396 C CA . ASN A 1 299 ? -12.597 6.928 17.775 1.00 90.06 299 ASN A CA 1
ATOM 2397 C C . ASN A 1 299 ? -14.007 6.441 17.421 1.00 90.06 299 ASN A C 1
ATOM 2399 O O . ASN A 1 299 ? -14.694 5.913 18.291 1.00 90.06 299 ASN A O 1
ATOM 2403 N N . LEU A 1 300 ? -14.430 6.585 16.159 1.00 90.31 300 LEU A N 1
ATOM 2404 C CA . LEU A 1 300 ? -15.722 6.075 15.691 1.00 90.31 300 LEU A CA 1
ATOM 2405 C C . LEU A 1 300 ? -15.797 4.544 15.763 1.00 90.31 300 LEU A C 1
ATOM 2407 O O . LEU A 1 300 ? -16.781 4.013 16.268 1.00 90.31 300 LEU A O 1
ATOM 2411 N N . GLU A 1 301 ? -14.755 3.833 15.322 1.00 86.94 301 GLU A N 1
ATOM 2412 C CA . GLU A 1 301 ? -14.705 2.365 15.428 1.00 86.94 301 GLU A CA 1
ATOM 2413 C C . GLU A 1 301 ? -14.717 1.903 16.889 1.00 86.94 301 GLU A C 1
ATOM 2415 O O . GLU A 1 301 ? -15.440 0.972 17.234 1.00 86.94 301 GLU A O 1
ATOM 2420 N N . ALA A 1 302 ? -13.969 2.578 17.767 1.00 87.06 302 ALA A N 1
ATOM 2421 C CA . ALA A 1 302 ? -13.951 2.263 19.193 1.00 87.06 302 ALA A CA 1
ATOM 2422 C C . ALA A 1 302 ? -15.317 2.500 19.863 1.00 87.06 302 ALA A C 1
ATOM 2424 O O . ALA A 1 302 ? -15.747 1.694 20.687 1.00 87.06 302 ALA A O 1
ATOM 2425 N N . GLN A 1 303 ? -16.017 3.581 19.497 1.00 85.75 303 GLN A N 1
ATOM 2426 C CA . GLN A 1 303 ? -17.371 3.863 19.986 1.00 85.75 303 GLN A CA 1
ATOM 2427 C C . GLN A 1 303 ? -18.380 2.820 19.504 1.00 85.75 303 GLN A C 1
ATOM 2429 O O . GLN A 1 303 ? -19.190 2.359 20.305 1.00 85.75 303 GLN A O 1
ATOM 2434 N N . ALA A 1 304 ? -18.308 2.416 18.234 1.00 85.00 304 ALA A N 1
ATOM 2435 C CA . ALA A 1 304 ? -19.162 1.365 17.690 1.00 85.00 304 ALA A CA 1
ATOM 2436 C C . ALA A 1 304 ? -18.909 0.008 18.367 1.00 85.00 304 ALA A C 1
ATOM 2438 O O . ALA A 1 304 ? -19.854 -0.711 18.661 1.00 85.00 304 ALA A O 1
ATOM 2439 N N . LEU A 1 305 ? -17.650 -0.314 18.683 1.00 83.19 305 LEU A N 1
ATOM 2440 C CA . LEU A 1 305 ? -17.296 -1.544 19.396 1.00 83.19 305 LEU A CA 1
ATOM 2441 C C . LEU A 1 305 ? -17.788 -1.544 20.856 1.00 83.19 305 LEU A C 1
ATOM 2443 O O . LEU A 1 305 ? -18.154 -2.591 21.382 1.00 83.19 305 LEU A O 1
ATOM 2447 N N . ALA A 1 306 ? -17.776 -0.384 21.519 1.00 82.69 306 ALA A N 1
ATOM 2448 C CA . ALA A 1 306 ? -18.265 -0.232 22.891 1.00 82.69 306 ALA A CA 1
ATOM 2449 C C . ALA A 1 306 ? -19.801 -0.208 22.974 1.00 82.69 306 ALA A C 1
ATOM 2451 O O . ALA A 1 306 ? -20.379 -0.616 23.981 1.00 82.69 306 ALA A O 1
ATOM 2452 N N . GLY A 1 307 ? -20.462 0.281 21.923 1.00 73.00 307 GLY A N 1
ATOM 2453 C CA . GLY A 1 307 ? -21.907 0.219 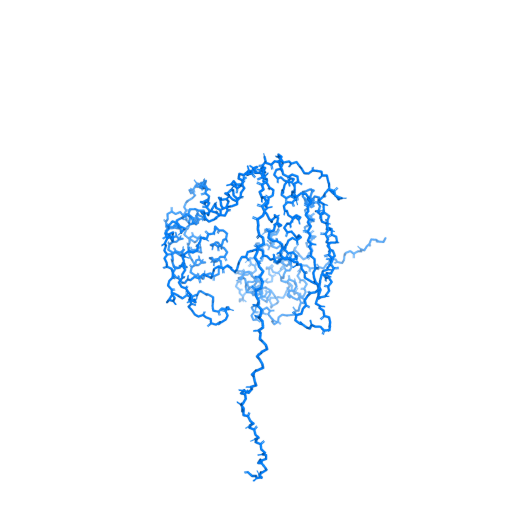21.753 1.00 73.00 307 GLY A CA 1
ATOM 2454 C C . GLY A 1 307 ? -22.323 -1.153 21.241 1.00 73.00 307 GLY A C 1
ATOM 2455 O O . GLY A 1 307 ? -22.550 -1.313 20.048 1.00 73.00 307 GLY A O 1
ATOM 2456 N N . GLU A 1 308 ? -22.405 -2.131 22.143 1.00 58.56 308 GLU A N 1
ATOM 2457 C CA . GLU A 1 308 ? -22.857 -3.508 21.906 1.00 58.56 308 GLU A CA 1
ATOM 2458 C C . GLU A 1 308 ? -24.214 -3.518 21.168 1.00 58.56 308 GLU A C 1
ATOM 2460 O O . GLU A 1 308 ? -25.290 -3.452 21.762 1.00 58.56 308 GLU A O 1
ATOM 2465 N N . THR A 1 309 ? -24.166 -3.512 19.836 1.00 52.53 309 THR A N 1
ATOM 2466 C CA . THR A 1 309 ? -25.339 -3.522 18.962 1.00 52.53 309 THR A CA 1
ATOM 2467 C C . THR A 1 309 ? -25.517 -4.932 18.424 1.00 52.53 309 THR A C 1
ATOM 2469 O O . THR A 1 309 ? -24.577 -5.570 17.952 1.00 52.53 309 THR A O 1
ATOM 2472 N N . SER A 1 310 ? -26.739 -5.436 18.591 1.00 52.25 310 SER A N 1
ATOM 2473 C CA . SER A 1 310 ? -27.159 -6.812 18.336 1.00 52.25 310 SER A CA 1
ATOM 2474 C C . SER A 1 310 ? -26.711 -7.342 16.976 1.00 52.25 310 SER A C 1
ATOM 2476 O O . SER A 1 310 ? -26.816 -6.629 15.978 1.00 52.25 310 SER A O 1
ATOM 2478 N N . GLU A 1 311 ? -26.311 -8.615 16.953 1.00 51.62 311 GLU A N 1
ATOM 2479 C CA . GLU A 1 311 ? -25.977 -9.409 15.769 1.00 51.62 311 GLU A CA 1
ATOM 2480 C C . GLU A 1 311 ? -27.041 -9.271 14.668 1.00 51.62 311 GLU A C 1
ATOM 2482 O O . GLU A 1 311 ? -28.063 -9.954 14.661 1.00 51.62 311 GLU A O 1
ATOM 2487 N N . VAL A 1 312 ? -26.802 -8.375 13.712 1.00 56.44 312 VAL A N 1
ATOM 2488 C CA . VAL A 1 312 ? -27.486 -8.389 12.422 1.00 56.44 312 VAL A CA 1
ATOM 2489 C C . VAL A 1 312 ? -26.483 -8.936 11.420 1.00 56.44 312 VAL A C 1
ATOM 2491 O O . VAL A 1 312 ? -25.539 -8.248 11.027 1.00 56.44 312 VAL A O 1
ATOM 2494 N N . GLU A 1 313 ? -26.669 -10.198 11.036 1.00 50.38 313 GLU A N 1
ATOM 2495 C CA . GLU A 1 313 ? -25.955 -10.816 9.920 1.00 50.38 313 GLU A CA 1
ATOM 2496 C C . GLU A 1 313 ? -26.257 -10.019 8.642 1.00 50.38 313 GLU A C 1
ATOM 2498 O O . GLU A 1 313 ? -27.330 -10.126 8.053 1.00 50.38 313 GLU A O 1
ATOM 2503 N N . SER A 1 314 ? -25.318 -9.175 8.220 1.00 53.25 314 SER A N 1
ATOM 2504 C CA . SER A 1 314 ? -25.396 -8.440 6.958 1.00 53.25 314 SER A CA 1
ATOM 2505 C C . SER A 1 314 ? -24.240 -8.893 6.080 1.00 53.25 314 SER A C 1
ATOM 2507 O O . SER A 1 314 ? -23.083 -8.597 6.383 1.00 53.25 314 SER A O 1
ATOM 2509 N N . SER A 1 315 ? -24.537 -9.595 4.983 1.00 54.72 315 SER A N 1
ATOM 2510 C CA . SER A 1 315 ? -23.528 -9.928 3.978 1.00 54.72 315 SER A CA 1
ATOM 2511 C C . SER A 1 315 ? -23.121 -8.666 3.204 1.00 54.72 315 SER A C 1
ATOM 2513 O O . SER A 1 315 ? -23.956 -7.874 2.767 1.00 54.72 315 SER A O 1
ATOM 2515 N N . ASP A 1 316 ? -21.812 -8.437 3.079 1.00 63.84 316 ASP A N 1
ATOM 2516 C CA . ASP A 1 316 ? -21.209 -7.340 2.302 1.00 63.84 316 ASP A CA 1
ATOM 2517 C C . ASP A 1 316 ? -21.091 -7.751 0.819 1.00 63.84 316 ASP A C 1
ATOM 2519 O O . ASP A 1 316 ? -19.997 -7.852 0.245 1.00 63.84 316 ASP A O 1
ATOM 2523 N N . ASP A 1 317 ? -22.245 -8.060 0.219 1.00 71.12 317 ASP A N 1
ATOM 2524 C CA . ASP A 1 317 ? -22.374 -8.618 -1.137 1.00 71.12 317 ASP A CA 1
ATOM 2525 C C . ASP A 1 317 ? -22.365 -7.553 -2.248 1.00 71.12 317 ASP A C 1
ATOM 2527 O O . ASP A 1 317 ? -22.554 -7.875 -3.420 1.00 71.12 317 ASP A O 1
ATOM 2531 N N . GLU A 1 318 ? -22.109 -6.281 -1.929 1.00 75.44 318 GLU A N 1
ATOM 2532 C CA . GLU A 1 318 ? -21.968 -5.255 -2.965 1.00 75.44 318 GLU A CA 1
ATOM 2533 C C . GLU A 1 318 ? -20.691 -5.478 -3.801 1.00 75.44 318 GLU A C 1
ATOM 2535 O O . GLU A 1 318 ? -19.634 -5.873 -3.290 1.00 75.44 318 GLU A O 1
ATOM 2540 N N . GLU A 1 319 ? -20.775 -5.229 -5.109 1.00 79.44 319 GLU A N 1
ATOM 2541 C CA . GLU A 1 319 ? -19.612 -5.183 -5.997 1.00 79.44 319 GLU A CA 1
ATOM 2542 C C . GLU A 1 319 ? -18.959 -3.788 -5.932 1.00 79.44 319 GLU A C 1
ATOM 2544 O O . GLU A 1 319 ? -19.638 -2.759 -5.880 1.00 79.44 319 GLU A O 1
ATOM 2549 N N . GLU A 1 320 ? -17.623 -3.735 -5.909 1.00 79.75 320 GLU A N 1
ATOM 2550 C CA . GLU A 1 320 ? -16.883 -2.466 -5.973 1.00 79.75 320 GLU A CA 1
ATOM 2551 C C . GLU A 1 320 ? -17.064 -1.856 -7.371 1.00 79.75 320 GLU A C 1
ATOM 2553 O O . GLU A 1 320 ? -16.808 -2.524 -8.379 1.00 79.75 320 GLU A O 1
ATOM 2558 N N . MET A 1 321 ? -17.497 -0.592 -7.447 1.00 76.12 321 MET A N 1
ATOM 2559 C CA . MET A 1 321 ? -17.599 0.108 -8.728 1.00 76.12 321 MET A CA 1
ATOM 2560 C C . MET A 1 321 ? -16.233 0.138 -9.424 1.00 76.12 321 MET A C 1
ATOM 2562 O O . MET A 1 321 ? -15.205 0.440 -8.812 1.00 76.12 321 MET A O 1
ATOM 2566 N N . GLN A 1 322 ? -16.215 -0.164 -10.725 1.00 76.50 322 GLN A N 1
ATOM 2567 C CA . GLN A 1 322 ? -14.990 -0.075 -11.516 1.00 76.50 322 GLN A CA 1
ATOM 2568 C C . GLN A 1 322 ? -14.657 1.385 -11.815 1.00 76.50 322 GLN A C 1
ATOM 2570 O O . GLN A 1 322 ? -15.518 2.157 -12.228 1.00 76.50 322 GLN A O 1
ATOM 2575 N N . ASP A 1 323 ? -13.383 1.733 -11.646 1.00 78.75 323 ASP A N 1
ATOM 2576 C CA . ASP A 1 323 ? -12.841 3.037 -12.014 1.00 78.75 323 ASP A CA 1
ATOM 2577 C C . ASP A 1 323 ? -13.088 3.313 -13.517 1.00 78.75 323 ASP A C 1
ATOM 2579 O O . ASP A 1 323 ? -12.588 2.551 -14.360 1.00 78.75 323 ASP A O 1
ATOM 2583 N N . PRO A 1 324 ? -13.833 4.375 -13.879 1.00 70.00 324 PRO A N 1
ATOM 2584 C CA . PRO A 1 324 ? -14.152 4.696 -15.269 1.00 70.00 324 PRO A CA 1
ATOM 2585 C C . PRO A 1 324 ? -12.911 5.059 -16.104 1.00 70.00 324 PRO A C 1
ATOM 2587 O O . PRO A 1 324 ? -12.890 4.810 -17.315 1.00 70.00 324 PRO A O 1
ATOM 2590 N N . GLU A 1 325 ? -11.839 5.582 -15.498 1.00 62.00 325 GLU A N 1
ATOM 2591 C CA . GLU A 1 325 ? -10.590 5.870 -16.217 1.00 62.00 325 GLU A CA 1
ATOM 2592 C C . GLU A 1 325 ? -9.832 4.592 -16.580 1.00 62.00 325 GLU A C 1
ATOM 2594 O O . GLU A 1 325 ? -9.210 4.492 -17.644 1.00 62.00 325 GLU A O 1
ATOM 2599 N N . SER A 1 326 ? -9.979 3.547 -15.759 1.00 58.00 326 SER A N 1
ATOM 2600 C CA . SER A 1 326 ? -9.457 2.223 -16.093 1.00 58.00 326 SER A CA 1
ATOM 2601 C C . SER A 1 326 ? -10.085 1.662 -17.373 1.00 58.00 326 SER A C 1
ATOM 2603 O O . SER A 1 326 ? -9.483 0.808 -18.026 1.00 58.00 326 SER A O 1
ATOM 2605 N N . GLU A 1 327 ? -11.277 2.126 -17.763 1.00 46.81 327 GLU A N 1
ATOM 2606 C CA . GLU A 1 327 ? -11.937 1.750 -19.012 1.00 46.81 327 GLU A CA 1
ATOM 2607 C C . GLU A 1 327 ? -11.590 2.667 -20.182 1.00 46.81 327 GLU A C 1
ATOM 2609 O O . GLU A 1 327 ? -11.417 2.180 -21.301 1.00 46.81 327 GLU A O 1
ATOM 2614 N N . SER A 1 328 ? -11.403 3.967 -19.955 1.00 40.34 328 SER A N 1
ATOM 2615 C CA . SER A 1 328 ? -10.995 4.894 -21.016 1.00 40.34 328 SER A CA 1
ATOM 2616 C C . SER A 1 328 ? -9.590 4.563 -21.547 1.00 40.34 328 SER A C 1
ATOM 2618 O O . SER A 1 328 ? -9.393 4.525 -22.767 1.00 40.34 328 SER A O 1
ATOM 2620 N N . GLU A 1 329 ? -8.650 4.152 -20.683 1.00 45.28 329 GLU A N 1
ATOM 2621 C CA . GLU A 1 329 ? -7.369 3.571 -21.113 1.00 45.28 329 GLU A CA 1
ATOM 2622 C C . GLU A 1 329 ? -7.564 2.282 -21.943 1.00 45.28 329 GLU A C 1
ATOM 2624 O O . GLU A 1 329 ? -6.852 2.057 -22.932 1.00 45.28 329 GLU A O 1
ATOM 2629 N N . LYS A 1 330 ? -8.559 1.440 -21.604 1.00 45.41 330 LYS A N 1
ATOM 2630 C CA . LYS A 1 330 ? -8.905 0.229 -22.383 1.00 45.41 330 LYS A CA 1
ATOM 2631 C C . LYS A 1 330 ? -9.464 0.588 -23.766 1.00 45.41 330 LYS A C 1
ATOM 2633 O O . LYS A 1 330 ? -9.134 -0.099 -24.736 1.00 45.41 330 LYS A O 1
ATOM 2638 N N . VAL A 1 331 ? -10.274 1.643 -23.885 1.00 39.16 331 VAL A N 1
ATOM 2639 C CA . VAL A 1 331 ? -10.891 2.076 -25.153 1.00 39.16 331 VAL A CA 1
ATOM 2640 C C . VAL A 1 331 ? -9.877 2.767 -26.067 1.00 39.16 331 VAL A C 1
ATOM 2642 O O . VAL A 1 331 ? -9.860 2.497 -27.270 1.00 39.16 331 VAL A O 1
ATOM 2645 N N . VAL A 1 332 ? -8.972 3.589 -25.527 1.00 40.62 332 VAL A N 1
ATOM 2646 C CA . VAL A 1 332 ? -7.884 4.206 -26.308 1.00 40.62 332 VAL A CA 1
ATOM 2647 C C . VAL A 1 332 ? -6.946 3.129 -26.869 1.00 40.62 332 VAL A C 1
ATOM 2649 O O . VAL A 1 332 ? -6.639 3.141 -28.064 1.00 40.62 332 VAL A O 1
ATOM 2652 N N . ALA A 1 333 ? -6.580 2.124 -26.065 1.00 43.78 333 ALA A N 1
ATOM 2653 C CA . ALA A 1 333 ? -5.787 0.983 -26.528 1.00 43.78 333 ALA A CA 1
ATOM 2654 C C . ALA A 1 333 ? -6.510 0.129 -27.594 1.00 43.78 333 ALA A C 1
ATOM 2656 O O . ALA A 1 333 ? -5.870 -0.394 -28.511 1.00 43.78 333 ALA A O 1
ATOM 2657 N N . ALA A 1 334 ? -7.839 -0.002 -27.514 1.00 42.53 334 ALA A N 1
ATOM 2658 C CA . ALA A 1 334 ? -8.641 -0.717 -28.509 1.00 42.53 334 ALA A CA 1
ATOM 2659 C C . ALA A 1 334 ? -8.808 0.072 -29.823 1.00 42.53 334 ALA A C 1
ATOM 2661 O O . ALA A 1 334 ? -8.752 -0.514 -30.908 1.00 42.53 334 ALA A O 1
ATOM 2662 N N . ASN A 1 335 ? -8.942 1.400 -29.755 1.00 38.62 335 ASN A N 1
ATOM 2663 C CA . ASN A 1 335 ? -9.094 2.259 -30.932 1.00 38.62 335 ASN A CA 1
ATOM 2664 C C . ASN A 1 335 ? -7.783 2.453 -31.708 1.00 38.62 335 ASN A C 1
ATOM 2666 O O . ASN A 1 335 ? -7.814 2.523 -32.936 1.00 38.62 335 ASN A O 1
ATOM 2670 N N . LEU A 1 336 ? -6.620 2.409 -31.047 1.00 44.94 336 LEU A N 1
ATOM 2671 C CA . LEU A 1 336 ? -5.318 2.377 -31.732 1.00 44.94 336 LEU A CA 1
ATOM 2672 C C . LEU A 1 336 ? -5.099 1.101 -32.572 1.00 44.94 336 LEU A C 1
ATOM 2674 O O . LEU A 1 336 ? -4.334 1.130 -33.536 1.00 44.94 336 LEU A O 1
ATOM 2678 N N . LYS A 1 337 ? -5.811 -0.001 -32.283 1.00 44.84 337 LYS A N 1
ATOM 2679 C CA . LYS A 1 337 ? -5.787 -1.232 -33.099 1.00 44.84 337 LYS A CA 1
ATOM 2680 C C . LYS A 1 337 ? -6.728 -1.190 -34.313 1.00 44.84 337 LYS A C 1
ATOM 2682 O O . LYS A 1 337 ? -6.630 -2.049 -35.187 1.00 44.84 337 LYS A O 1
ATOM 2687 N N . ARG A 1 338 ? -7.606 -0.187 -34.428 1.00 45.66 338 ARG A N 1
ATOM 2688 C CA . ARG A 1 338 ? -8.530 -0.012 -35.562 1.00 45.66 338 ARG A CA 1
ATOM 2689 C C . ARG A 1 338 ? -8.290 1.329 -36.258 1.00 45.66 338 ARG A C 1
ATOM 2691 O O . ARG A 1 338 ? -9.051 2.266 -36.064 1.00 45.66 338 ARG A O 1
ATOM 2698 N N . LYS A 1 339 ? -7.265 1.383 -37.120 1.00 39.53 339 LYS A N 1
ATOM 2699 C CA . LYS A 1 339 ? -7.278 2.016 -38.465 1.00 39.53 339 LYS A CA 1
ATOM 2700 C C . LYS A 1 339 ? -5.851 2.241 -38.984 1.00 39.53 339 LYS A C 1
ATOM 2702 O O . LYS A 1 339 ? -5.222 3.257 -38.716 1.00 39.53 339 LYS A O 1
ATOM 2707 N N . ARG A 1 340 ? -5.413 1.359 -39.882 1.00 37.84 340 ARG A N 1
ATOM 2708 C CA . ARG A 1 340 ? -4.809 1.792 -41.148 1.00 37.84 340 ARG A CA 1
ATOM 2709 C C . ARG A 1 340 ? -5.469 0.989 -42.268 1.00 37.84 340 ARG A C 1
ATOM 2711 O O . ARG A 1 340 ? -5.229 -0.213 -42.345 1.00 37.84 340 ARG A O 1
ATOM 2718 N N . PRO A 1 341 ? -6.333 1.589 -43.104 1.00 39.97 341 PRO A N 1
ATOM 2719 C CA . PRO A 1 341 ? -6.709 0.943 -44.348 1.00 39.97 341 PRO A CA 1
ATOM 2720 C C . PRO A 1 341 ? -5.456 0.846 -45.224 1.00 39.97 341 PRO A C 1
ATOM 2722 O O . PRO A 1 341 ? -4.741 1.829 -45.418 1.00 39.97 341 PRO A O 1
ATOM 2725 N N . HIS A 1 342 ? -5.181 -0.353 -45.732 1.00 40.38 342 HIS A N 1
ATOM 2726 C CA . HIS A 1 342 ? -4.206 -0.567 -46.791 1.00 40.38 342 HIS A CA 1
ATOM 2727 C C . HIS A 1 342 ? -4.644 0.213 -48.036 1.00 40.38 342 HIS A C 1
ATOM 2729 O O . HIS A 1 342 ? -5.479 -0.255 -48.809 1.00 40.38 342 HIS A O 1
ATOM 2735 N N . THR A 1 343 ? -4.066 1.389 -48.264 1.00 38.84 343 THR A N 1
ATOM 2736 C CA . THR A 1 343 ? -4.088 2.020 -49.581 1.00 38.84 343 THR A CA 1
ATOM 2737 C C . THR A 1 343 ? -3.029 1.343 -50.445 1.00 38.84 343 THR A C 1
ATOM 2739 O O . THR A 1 343 ? -1.837 1.632 -50.380 1.00 38.84 343 THR A O 1
ATOM 2742 N N . LYS A 1 344 ? -3.471 0.384 -51.264 1.00 47.25 344 LYS A N 1
ATOM 2743 C CA . LYS A 1 344 ? -2.737 -0.002 -52.469 1.00 47.25 344 LYS A CA 1
ATOM 2744 C C . LYS A 1 344 ? -2.836 1.166 -53.449 1.00 47.25 344 LYS A C 1
ATOM 2746 O O . LYS A 1 344 ? -3.928 1.462 -53.922 1.00 47.25 344 LYS A O 1
ATOM 2751 N N . SER A 1 345 ? -1.715 1.784 -53.797 1.00 38.06 345 SER A N 1
ATOM 2752 C CA . SER A 1 345 ? -1.612 2.571 -55.026 1.00 38.06 345 SER A CA 1
ATOM 2753 C C . SER A 1 345 ? -0.415 2.079 -55.831 1.00 38.06 345 SER A C 1
ATOM 2755 O O . SER A 1 345 ? 0.742 2.298 -55.472 1.00 38.06 345 SER A O 1
ATOM 2757 N N . GLN A 1 346 ? -0.726 1.380 -56.918 1.00 39.97 346 GLN A N 1
ATOM 2758 C CA . GLN A 1 346 ? 0.152 1.227 -58.068 1.00 39.97 346 GLN A CA 1
ATOM 2759 C C . GLN A 1 346 ? 0.119 2.522 -58.893 1.00 39.97 346 GLN A C 1
ATOM 2761 O O . GLN A 1 346 ? -0.909 3.191 -58.928 1.00 39.97 346 GLN A O 1
ATOM 2766 N N . GLY A 1 347 ? 1.194 2.797 -59.638 1.00 34.59 347 GLY A N 1
ATOM 2767 C CA . GLY A 1 347 ? 1.075 3.497 -60.922 1.00 34.59 347 GLY A CA 1
ATOM 2768 C C . GLY A 1 347 ? 1.796 4.839 -61.053 1.00 34.59 347 GLY A C 1
ATOM 2769 O O . GLY A 1 347 ? 1.247 5.881 -60.735 1.00 34.59 347 GLY A O 1
ATOM 2770 N N . SER A 1 348 ? 3.010 4.763 -61.607 1.00 34.97 348 SER A N 1
ATOM 2771 C CA . SER A 1 348 ? 3.584 5.600 -62.680 1.00 34.97 348 SER A CA 1
ATOM 2772 C C . SER A 1 348 ? 3.282 7.106 -62.774 1.00 34.97 348 SER A C 1
ATOM 2774 O O . SER A 1 348 ? 2.144 7.520 -62.963 1.00 34.97 348 SER A O 1
ATOM 2776 N N . GLY A 1 349 ? 4.338 7.911 -62.937 1.00 34.25 349 GLY A N 1
ATOM 2777 C CA . GLY A 1 349 ? 4.205 9.240 -63.544 1.00 34.25 349 GLY A CA 1
ATOM 2778 C C . GLY A 1 349 ? 5.502 10.038 -63.608 1.00 34.25 349 GLY A C 1
ATOM 2779 O O . GLY A 1 349 ? 5.967 10.565 -62.610 1.00 34.25 349 GLY A O 1
ATOM 2780 N N . LYS A 1 350 ? 6.089 10.110 -64.802 1.00 40.00 350 LYS A N 1
ATOM 2781 C CA . LYS A 1 350 ? 7.335 10.800 -65.164 1.00 40.00 350 LYS A CA 1
ATOM 2782 C C . LYS A 1 350 ? 7.247 12.343 -65.117 1.00 40.00 350 LYS A C 1
ATOM 2784 O O . LYS A 1 350 ? 6.220 12.918 -65.449 1.00 40.00 350 LYS A O 1
ATOM 2789 N N . SER A 1 351 ? 8.430 12.952 -64.951 1.00 35.91 351 SER A N 1
ATOM 2790 C CA . SER A 1 351 ? 8.897 14.236 -65.528 1.00 35.91 351 SER A CA 1
ATOM 2791 C C . SER A 1 351 ? 8.398 15.572 -64.949 1.00 35.91 351 SER A C 1
ATOM 2793 O O . SER A 1 351 ? 7.288 15.995 -65.236 1.00 35.91 351 SER A O 1
ATOM 2795 N N . LYS A 1 352 ? 9.324 16.389 -64.417 1.00 40.03 352 LYS A N 1
ATOM 2796 C CA . LYS A 1 352 ? 9.969 17.487 -65.180 1.00 40.03 352 LYS A CA 1
ATOM 2797 C C . LYS A 1 352 ? 11.060 18.209 -64.372 1.00 40.03 352 LYS A C 1
ATOM 2799 O O . LYS A 1 352 ? 10.859 18.636 -63.244 1.00 40.03 352 LYS A O 1
ATOM 2804 N N . LYS A 1 353 ? 12.205 18.385 -65.041 1.00 44.53 353 LYS A N 1
ATOM 2805 C CA . LYS A 1 353 ? 13.262 19.375 -64.780 1.00 44.53 353 LYS A CA 1
ATOM 2806 C C . LYS A 1 353 ? 12.680 20.781 -64.589 1.00 44.53 353 LYS A C 1
ATOM 2808 O O . LYS A 1 353 ? 12.012 21.246 -65.505 1.00 44.53 353 LYS A O 1
ATOM 2813 N N . VAL A 1 354 ? 13.135 21.504 -63.564 1.00 40.16 354 VAL A N 1
ATOM 2814 C CA . VAL A 1 354 ? 13.524 22.923 -63.681 1.00 40.16 354 VAL A CA 1
ATOM 2815 C C . VAL A 1 354 ? 14.800 23.141 -62.862 1.00 40.16 354 VAL A C 1
ATOM 2817 O O . VAL A 1 354 ? 15.054 22.482 -61.860 1.00 40.16 354 VAL A O 1
ATOM 2820 N N . LYS A 1 355 ? 15.655 23.994 -63.413 1.00 41.47 355 LYS A N 1
ATOM 2821 C CA . LYS A 1 355 ? 17.076 24.214 -63.155 1.00 41.47 355 LYS A CA 1
ATOM 2822 C C . LYS A 1 355 ? 17.231 25.612 -62.533 1.00 41.47 355 LYS A C 1
ATOM 2824 O O . LYS A 1 355 ? 16.457 26.484 -62.912 1.00 41.47 355 LYS A O 1
ATOM 2829 N N . LYS A 1 356 ? 18.336 25.823 -61.791 1.00 39.84 356 LYS A N 1
ATOM 2830 C CA . LYS A 1 356 ? 18.960 27.125 -61.421 1.00 39.84 356 LYS A CA 1
ATOM 2831 C C . LYS A 1 356 ? 18.201 27.936 -60.342 1.00 39.84 356 LYS A C 1
ATOM 2833 O O . LYS A 1 356 ? 16.988 27.898 -60.306 1.00 39.84 356 LYS A O 1
ATOM 2838 N N . THR A 1 357 ? 18.825 28.670 -59.415 1.00 36.56 357 THR A N 1
ATOM 2839 C CA . THR A 1 357 ? 20.176 29.266 -59.339 1.00 36.56 357 THR A CA 1
ATOM 2840 C C . THR A 1 357 ? 20.430 29.832 -57.930 1.00 36.56 357 THR A C 1
ATOM 2842 O O . THR A 1 357 ? 19.484 30.240 -57.272 1.00 36.56 357 THR A O 1
ATOM 2845 N N . ASN A 1 358 ? 21.721 29.992 -57.608 1.00 35.81 358 ASN A N 1
ATOM 2846 C CA . ASN A 1 358 ? 22.353 31.078 -56.835 1.00 35.81 358 ASN A CA 1
ATOM 2847 C C . ASN A 1 358 ? 22.140 31.170 -55.308 1.00 35.81 358 ASN A C 1
ATOM 2849 O O . ASN A 1 358 ? 21.029 31.223 -54.813 1.00 35.81 358 ASN A O 1
ATOM 2853 N N . THR A 1 359 ? 23.207 31.048 -54.507 1.00 35.28 359 THR A N 1
ATOM 2854 C CA . THR A 1 359 ? 24.203 32.085 -54.122 1.00 35.28 359 THR A CA 1
ATOM 2855 C C . THR A 1 359 ? 23.709 32.942 -52.957 1.00 35.28 359 THR A C 1
ATOM 2857 O O . THR A 1 359 ? 22.899 33.825 -53.174 1.00 35.28 359 THR A O 1
ATOM 2860 N N . SER A 1 360 ? 24.284 32.766 -51.762 1.00 38.56 360 SER A N 1
ATOM 2861 C CA . SER A 1 360 ? 25.019 33.843 -51.070 1.00 38.56 360 SER A CA 1
ATOM 2862 C C . SER A 1 360 ? 25.487 33.418 -49.678 1.00 38.56 360 SER A C 1
ATOM 2864 O O . SER A 1 360 ? 24.704 33.017 -48.821 1.00 38.56 360 SER A O 1
ATOM 2866 N N . LYS A 1 361 ? 26.793 33.589 -49.467 1.00 44.31 361 LYS A N 1
ATOM 2867 C CA . LYS A 1 361 ? 27.452 33.761 -48.171 1.00 44.31 361 LYS A CA 1
ATOM 2868 C C . LYS A 1 361 ? 26.795 34.903 -47.386 1.00 44.31 361 LYS A C 1
ATOM 2870 O O . LYS A 1 361 ? 26.560 35.963 -47.953 1.00 44.31 361 LYS A O 1
ATOM 2875 N N . GLY A 1 362 ? 26.661 34.730 -46.075 1.00 38.72 362 GLY A N 1
ATOM 2876 C CA . GLY A 1 362 ? 26.346 35.805 -45.136 1.00 38.72 362 GLY A CA 1
ATOM 2877 C C . GLY A 1 362 ? 26.995 35.550 -43.779 1.00 38.72 362 GLY A C 1
ATOM 2878 O O . GLY A 1 362 ? 26.394 34.939 -42.906 1.00 38.72 362 GLY A O 1
ATOM 2879 N N . LYS A 1 363 ? 28.243 36.007 -43.618 1.00 44.31 363 LYS A N 1
ATOM 2880 C CA . LYS A 1 363 ? 28.863 36.263 -42.310 1.00 44.31 363 LYS A CA 1
ATOM 2881 C C . LYS A 1 363 ? 28.139 37.450 -41.670 1.00 44.31 363 LYS A C 1
ATOM 2883 O O . LYS A 1 363 ? 28.041 38.495 -42.305 1.00 44.31 363 LYS A O 1
ATOM 2888 N N . SER A 1 364 ? 27.763 37.347 -40.401 1.00 46.09 364 SER A N 1
ATOM 2889 C CA . SER A 1 364 ? 27.539 38.520 -39.558 1.00 46.09 364 SER A CA 1
ATOM 2890 C C . SER A 1 364 ? 27.982 38.220 -38.128 1.00 46.09 364 SER A C 1
ATOM 2892 O O . SER A 1 364 ? 27.516 37.304 -37.460 1.00 46.09 364 SER A O 1
ATOM 2894 N N . HIS A 1 365 ? 28.992 38.990 -37.743 1.00 37.94 365 HIS A N 1
ATOM 2895 C CA . HIS A 1 365 ? 29.622 39.117 -36.443 1.00 37.94 365 HIS A CA 1
ATOM 2896 C C . HIS A 1 365 ? 28.768 39.968 -35.483 1.00 37.94 365 HIS A C 1
ATOM 2898 O O . HIS A 1 365 ? 27.996 40.813 -35.925 1.00 37.94 365 HIS A O 1
ATOM 2904 N N . ARG A 1 366 ? 29.129 39.870 -34.192 1.00 38.84 366 ARG A N 1
ATOM 2905 C CA . ARG A 1 366 ? 28.967 40.858 -33.102 1.00 38.84 366 ARG A CA 1
ATOM 2906 C C . ARG A 1 366 ? 27.585 41.006 -32.454 1.00 38.84 366 ARG A C 1
ATOM 2908 O O . ARG A 1 366 ? 26.753 41.752 -32.945 1.00 38.84 366 ARG A O 1
ATOM 2915 N N . LYS A 1 367 ? 27.491 40.511 -31.213 1.00 47.97 367 LYS A N 1
ATOM 2916 C CA . LYS A 1 367 ? 27.265 41.283 -29.962 1.00 47.97 367 LYS A CA 1
ATOM 2917 C C . LYS A 1 367 ? 28.005 40.508 -28.846 1.00 47.97 367 LYS A C 1
ATOM 2919 O O . LYS A 1 367 ? 27.973 39.290 -28.880 1.00 47.97 367 LYS A O 1
ATOM 2924 N N . GLY A 1 368 ? 28.773 41.046 -27.901 1.00 38.09 368 GLY A N 1
ATOM 2925 C CA . GLY A 1 368 ? 28.954 42.409 -27.420 1.00 38.09 368 GLY A CA 1
ATOM 2926 C C . GLY A 1 368 ? 28.605 42.482 -25.926 1.00 38.09 368 GLY A C 1
ATOM 2927 O O . GLY A 1 368 ? 27.422 42.514 -25.627 1.00 38.09 368 GLY A O 1
ATOM 2928 N N . LYS A 1 369 ? 29.636 42.605 -25.062 1.00 40.38 369 LYS A N 1
ATOM 2929 C CA . LYS A 1 369 ? 29.628 43.006 -23.625 1.00 40.38 369 LYS A CA 1
ATOM 2930 C C . LYS A 1 369 ? 28.956 42.026 -22.629 1.00 40.38 369 LYS A C 1
ATOM 2932 O O . LYS A 1 369 ? 28.033 41.326 -22.992 1.00 40.38 369 LYS A O 1
ATOM 2937 N N . ALA A 1 370 ? 29.368 41.900 -21.364 1.00 47.34 370 ALA A N 1
ATOM 2938 C CA . ALA A 1 370 ? 30.153 42.790 -20.514 1.00 47.34 370 ALA A CA 1
ATOM 2939 C C . ALA A 1 370 ? 31.091 42.019 -19.565 1.00 47.34 370 ALA A C 1
ATOM 2941 O O . ALA A 1 370 ? 30.740 40.990 -18.997 1.00 47.34 370 ALA A O 1
ATOM 2942 N N . VAL A 1 371 ? 32.275 42.598 -19.382 1.00 43.09 371 VAL A N 1
ATOM 2943 C CA . VAL A 1 371 ? 33.231 42.331 -18.309 1.00 43.09 371 VAL A CA 1
ATOM 2944 C C . VAL A 1 371 ? 32.703 42.991 -17.033 1.00 43.09 371 VAL A C 1
ATOM 2946 O O . VAL A 1 371 ? 32.365 44.173 -17.067 1.00 43.09 371 VAL A O 1
ATOM 2949 N N . LYS A 1 372 ? 32.691 42.271 -15.909 1.00 51.66 372 LYS A N 1
ATOM 2950 C CA . LYS A 1 372 ? 32.709 42.878 -14.574 1.00 51.66 372 LYS A CA 1
ATOM 2951 C C . LYS A 1 372 ? 33.900 42.294 -13.822 1.00 51.66 372 LYS A C 1
ATOM 2953 O O . LYS A 1 372 ? 33.892 41.131 -13.437 1.00 51.66 372 LYS A O 1
ATOM 2958 N N . LYS A 1 373 ? 34.947 43.111 -13.709 1.00 47.47 373 LYS A N 1
ATOM 2959 C CA . LYS A 1 373 ? 35.999 42.972 -12.705 1.00 47.47 373 LYS A CA 1
ATOM 2960 C C . LYS A 1 373 ? 35.438 43.536 -11.399 1.00 47.47 373 LYS A C 1
ATOM 2962 O O . LYS A 1 373 ? 34.864 44.621 -11.431 1.00 47.47 373 LYS A O 1
ATOM 2967 N N . TYR A 1 374 ? 35.630 42.829 -10.297 1.00 49.81 374 TYR A N 1
ATOM 2968 C CA . TYR A 1 374 ? 35.776 43.442 -8.982 1.00 49.81 374 TYR A CA 1
ATOM 2969 C C . TYR A 1 374 ? 37.076 42.895 -8.404 1.00 49.81 374 TYR A C 1
ATOM 2971 O O . TYR A 1 374 ? 37.242 41.686 -8.261 1.00 49.81 374 TYR A O 1
ATOM 2979 N N . SER A 1 375 ? 38.013 43.815 -8.236 1.00 51.06 375 SER A N 1
ATOM 2980 C CA . SER A 1 375 ? 39.235 43.703 -7.457 1.00 51.06 375 SER A CA 1
ATOM 2981 C C . SER A 1 375 ? 38.946 44.099 -6.011 1.00 51.06 375 SER A C 1
ATOM 2983 O O . SER A 1 375 ? 38.091 44.955 -5.791 1.00 51.06 375 SER A O 1
ATOM 2985 N N . ASP A 1 376 ? 39.692 43.467 -5.110 1.00 44.34 376 ASP A N 1
ATOM 2986 C CA . ASP A 1 376 ? 40.204 43.929 -3.817 1.00 44.34 376 ASP A CA 1
ATOM 2987 C C . ASP A 1 376 ? 39.421 44.971 -3.019 1.00 44.34 376 ASP A C 1
ATOM 2989 O O . ASP A 1 376 ? 39.298 46.136 -3.396 1.00 44.34 376 ASP A O 1
ATOM 2993 N N . GLY A 1 377 ? 39.033 44.534 -1.824 1.00 49.66 377 GLY A N 1
ATOM 2994 C CA . GLY A 1 377 ? 39.041 45.352 -0.622 1.00 49.66 377 GLY A CA 1
ATOM 2995 C C . GLY A 1 377 ? 39.747 44.554 0.471 1.00 49.66 377 GLY A C 1
ATOM 2996 O O . GLY A 1 377 ? 39.136 43.678 1.078 1.00 49.66 377 GLY A O 1
ATOM 2997 N N . GLU A 1 378 ? 41.038 44.816 0.655 1.00 59.12 378 GLU A N 1
ATOM 2998 C CA . GLU A 1 378 ? 41.661 44.749 1.975 1.00 59.12 378 GLU A CA 1
ATOM 2999 C C . GLU A 1 378 ? 41.158 45.968 2.759 1.00 59.12 378 GLU A C 1
ATOM 3001 O O . GLU A 1 378 ? 41.064 47.053 2.189 1.00 59.12 378 GLU A O 1
ATOM 3006 N N . ASP A 1 379 ? 40.759 45.775 4.013 1.00 55.47 379 ASP A N 1
ATOM 3007 C CA . ASP A 1 379 ? 41.246 46.578 5.137 1.00 55.47 379 ASP A CA 1
ATOM 3008 C C . ASP A 1 379 ? 40.711 46.005 6.458 1.00 55.47 379 ASP A C 1
ATOM 3010 O O . ASP A 1 379 ? 39.589 45.504 6.559 1.00 55.47 379 ASP A O 1
ATOM 3014 N N . GLU A 1 380 ? 41.600 46.027 7.444 1.00 52.12 380 GLU A N 1
ATOM 3015 C CA . GLU A 1 380 ? 41.440 45.557 8.814 1.00 52.12 380 GLU A CA 1
ATOM 3016 C C . GLU A 1 380 ? 40.465 46.427 9.641 1.00 52.12 380 GLU A C 1
ATOM 3018 O O . GLU A 1 380 ? 40.336 47.629 9.399 1.00 52.12 380 GLU A O 1
ATOM 3023 N N . ASN A 1 381 ? 39.913 45.798 10.694 1.00 50.72 381 ASN A N 1
ATOM 3024 C CA . ASN A 1 381 ? 39.007 46.268 11.769 1.00 50.72 381 ASN A CA 1
ATOM 3025 C C . ASN A 1 381 ? 37.491 46.208 11.546 1.00 50.72 381 ASN A C 1
ATOM 3027 O O . ASN A 1 381 ? 36.929 47.025 10.786 1.00 50.72 381 ASN A O 1
#

pLDDT: mean 78.87, std 20.64, range [34.25, 97.88]

Secondary structure (DSSP, 8-state):
---------TTTT--TT-HHHHHHHHHHHHHHHTT-TT-HHHHTS-HHHHHHHHHHHHHHHH-HHHHHHHHHHHHS-TT-HHHHHHHHHHHHTTTT-PPP--------TT---------PPPPTTEEE---TTS--PPP-TT---GGGGEEEEEEEEE-TT-TT-EEEEEEEEEEGGGTSPPPPTT-HHHHHHHHHHHHHHHHHHH---SPPPPPPBHHHHHHHHHHHHHHHHHSSS--HHHHHHHHHHHHTTPEEPTTSBBS-TTTTT--B-SS-EEPPP--HHHHHHHHTT-HHHHHHHHHHHHS----------PPPPPPHHHHHHHHHHHHTTS-------------------------------------------

Radius of gyration: 33.91 Å; Cα contacts (8 Å, |Δi|>4): 324; chains: 1; bounding box: 69×81×114 Å